Protein 7KR6 (pdb70)

B-factor: mean 27.29, std 8.52, range [0.5, 82.87]

Secondary structure (P-SEA, 3-state):
ccccccccccccccbbbbbbcccccccccbbbccccccccccccbbbbbbbbbbccccccccccccccccccccbbbbbbbbbcccccbbbbbccccccccccccccbbbcccccccccccccccccbbbbbccccccccbbbbbbbbbbccccccccbbbbbbbbbcccbbbbbcccccccccccccccccccbbbbbbbbbccccccccccccccccccccbbbbbbbcccccc/ccccccccccccccbbbbbbcccccccccbbbccccccccccccbbbbbbbbbbccccccbbbbbbccccccccbbbbbbbbbcccccbbbbbccccccccccccccbbbcccccccccccccccccbbbbbccccccccbbbbbbbbbbccccccccbbbbbbbbbcccbbbbbcccccccccccccccccccbbbbbbbbbcccccccccccccccccccbbbbbbbbcccccc

Sequence (472 aa):
ILFKDDFNFFDEKVWTKETHEPGWTNQELQAYDAAHVSVGKDGDKSVLILTAERKGNKIYSGRINSKGKKSFKYRKIEASIKLPKTNGGLWPAFWMMGDNDKQWPACGEIDIMAMGEQSGMAGDSEKQVNTAIHYGPSAAAHEQQYYYKANVANSLQDGNYHTYSLDWDENNLTISIDNVKFHTFDISSNTYFHDNFYILFNLAVGGAFTGITDINKLTGLKDGQKVNMYIDWVKILILFKDDFNFFDEKVWTKETHEPGWTNQELQAYDAAHVSVGKDGDKSVLILTAERKGNKIYSGRINSKGKKSFKYRKIEASIKLPKTNGGLWPAFWMMGDNDKQWPACGEIDIMAMGEQSGMAGDSEKQVNTAIHYGPSAAAHEQQYYYKANVANSLQDGNYHTYSLDWDENNLTISIDNVKFHTFDISSNTYFHDNFYILFNLAVGGAFTGITDINKLTGLKDGQKVNMYIDWVKIL

Foldseek 3Di:
DVDKDQLPDDDPLFKDKDFADQCPPQLFQATEDPVQWGWDDDDPFTWIKWKWAAAPSYIYTIKMKRQPRDWDAQWKKKWWKADAQQQQFKKKWKKKFANDPQDPPARKIWTLWIFQFQVCNVHPSQFKIKTKIWHARDPVGIDMDIDIDGDDDGSNPRGIKMWMWGHDLFWTWIDINNHTDDIDGCNVPVNRGHIIMIMIIITGHGVRNPGSDSVRGDPHDNGDMDIMIISMMDID/DVDKDQQPDDDPLFKDKDFADQCRDQLFQATEDPVQWGWDDDDVFTWIKWKWAAAPLYIYTIKMKRQPRDWDAQWKKKWWKADAQQEQFKKKWKKKFANDDADPPARKIWTQWIAQFQVCNVPPSQFKIKTKIWHARDPVGIDMDMDIDGDPDGSNPRGIKMWMWRHDCFWTWIDINNHTDDIDGCVPPPNRGHIIMIMIIITGHGVRNPRSDSVSRDPHDHGDMDIMIISMMDID

Radius of gyration: 23.48 Å; Cα contacts (8 Å, |Δi|>4): 1375; chains: 2; bounding box: 57×40×66 Å

Nearest PDB structures (foldseek):
  7kr6-assembly1_BBB  TM=1.004E+00  e=9.272E-50  Bacteroides ovatus
  5nbp-assembly2_B  TM=1.001E+00  e=1.791E-47  Bacteroides ovatus
  8xph-assembly2_B  TM=8.922E-01  e=1.580E-21  Stieleria magnilauensis
  2hyk-assembly1_A  TM=8.283E-01  e=2.327E-19  Nocardiopsis sp. F96
  1ups-assembly2_B  TM=6.888E-01  e=8.805E-11  Clostridium perfringens

Solvent-accessible surface area: 19647 Å² total; per-residue (Å²): 111,93,26,117,15,62,1,111,129,37,32,126,178,11,2,56,65,19,101,41,138,67,43,126,41,83,113,10,31,5,12,3,37,48,88,21,4,49,40,23,84,32,72,151,80,36,0,0,20,0,28,0,64,35,54,37,106,127,4,65,0,0,14,0,19,0,79,67,83,59,32,6,85,73,96,62,0,15,0,8,0,36,6,18,122,0,85,2,0,0,30,0,7,0,25,0,21,1,43,50,140,132,158,98,0,14,8,0,18,0,20,0,0,0,0,3,38,84,62,2,72,106,31,54,10,47,59,16,0,7,0,6,0,26,16,0,95,48,63,74,36,27,45,22,26,46,15,13,3,52,32,84,106,23,4,3,64,51,86,40,22,27,0,1,0,48,11,73,109,67,56,0,15,0,6,8,64,115,109,155,29,27,65,6,93,0,62,108,17,110,56,0,35,91,71,1,14,0,1,0,9,0,1,0,0,0,52,46,2,40,19,58,64,37,123,135,14,102,13,1,144,95,67,64,67,22,46,0,38,0,22,53,0,53,0,82,108,100,30,99,14,60,0,110,127,39,36,130,177,8,1,55,64,20,97,39,130,72,42,122,42,82,107,10,28,5,12,4,35,51,89,22,3,48,38,22,155,32,71,118,78,15,0,0,22,0,19,0,38,28,54,36,94,130,5,66,0,0,15,0,19,0,89,66,82,58,36,10,82,80,98,60,0,12,0,8,0,36,6,15,122,0,83,3,0,1,31,0,7,0,25,0,19,1,46,48,145,132,154,100,0,17,8,0,18,0,19,0,0,0,0,3,19,99,42,2,68,106,50,54,12,47,61,13,0,4,0,6,0,24,16,1,92,50,54,68,35,52,46,30,26,22,13,21,5,38,32,85,110,23,5,2,64,51,84,40,24,26,0,1,0,61,11,76,53,79,51,0,25,0,13,11,62,123,109,142,28,22,41,5,94,0,59,110,22,114,58,0,45,86,71,1,14,0,1,0,9,0,1,0,0,0,37,44,2,35,20,62,77,33,131,52,12,113,19,1,145,99,53,60,133,21,42,0,42,0,23,46,0,53,0,92

Structure (mmCIF, N/CA/C/O backbone):
data_7KR6
#
_entry.id   7KR6
#
_cell.length_a   46.447
_cell.length_b   84.576
_cell.length_c   67.105
_cell.angle_alpha   90.000
_cell.angle_beta   93.983
_cell.angle_gamma   90.000
#
_symmetry.space_group_name_H-M   'P 1 21 1'
#
loop_
_entity.id
_entity.type
_entity.pdbx_description
1 polymer 'Glycoside hydrolase family 16 protein'
2 branched beta-D-glucopyranose-(1-4)-beta-D-glucopyranose-(1-3)-2-deoxy-2-fluoro-alpha-D-glucopyranose
3 water water
#
loop_
_atom_site.group_PDB
_atom_site.id
_atom_site.type_symbol
_atom_site.label_atom_id
_atom_site.label_alt_id
_atom_site.label_comp_id
_atom_site.label_asym_id
_atom_site.label_entity_id
_atom_site.label_seq_id
_atom_site.pdbx_PDB_ins_code
_atom_site.Cartn_x
_atom_site.Cartn_y
_atom_site.Cartn_z
_atom_site.occupancy
_atom_site.B_iso_or_equiv
_atom_site.auth_seq_id
_atom_site.auth_comp_id
_atom_site.auth_asym_id
_atom_site.auth_atom_id
_atom_site.pdbx_PDB_model_num
ATOM 1 N N . ILE A 1 36 ? 28.814 -6.271 9.837 1.000 56.770 35 ILE AAA N 1
ATOM 2 C CA . ILE A 1 36 ? 27.483 -6.850 10.153 1.000 47.770 35 ILE AAA CA 1
ATOM 3 C C . ILE A 1 36 ? 26.712 -5.839 11.008 1.000 45.480 35 ILE AAA C 1
ATOM 4 O O . ILE A 1 36 ? 27.250 -5.440 12.034 1.000 49.770 35 ILE AAA O 1
ATOM 9 N N . LEU A 1 37 ? 25.501 -5.440 10.594 1.000 39.200 36 LEU AAA N 1
ATOM 10 C CA . LEU A 1 37 ? 24.516 -4.680 11.412 1.000 38.560 36 LEU AAA CA 1
ATOM 11 C C . LEU A 1 37 ? 24.036 -5.524 12.597 1.000 38.280 36 LEU AAA C 1
ATOM 12 O O . LEU A 1 37 ? 23.688 -4.977 13.666 1.000 36.790 36 LEU AAA O 1
ATOM 28 N N . PHE A 1 38 ? 23.811 -6.803 12.383 1.000 33.450 37 PHE AAA N 1
ATOM 29 C CA . PHE A 1 38 ? 23.124 -7.580 13.428 1.000 30.480 37 PHE AAA CA 1
ATOM 30 C C . PHE A 1 38 ? 23.389 -9.050 13.189 1.000 32.610 37 PHE AAA C 1
ATOM 31 O O . PHE A 1 38 ? 23.451 -9.453 12.023 1.000 30.660 37 PHE AAA O 1
ATOM 48 N N . LYS A 1 39 ? 23.653 -9.788 14.265 1.000 29.770 38 LYS AAA N 1
ATOM 49 C CA . LYS A 1 39 ? 23.784 -11.259 14.179 1.000 28.850 38 LYS AAA CA 1
ATOM 50 C C . LYS A 1 39 ? 23.190 -11.840 15.433 1.000 30.130 38 LYS AAA C 1
ATOM 51 O O . LYS A 1 39 ? 23.394 -11.261 16.518 1.000 30.170 38 LYS AAA O 1
ATOM 70 N N . ASP A 1 40 ? 22.425 -12.909 15.279 1.000 23.810 39 ASP AAA N 1
ATOM 71 C CA . ASP A 1 40 ? 22.010 -13.785 16.387 1.000 23.920 39 ASP AAA CA 1
ATOM 72 C C . ASP A 1 40 ? 22.563 -15.168 16.083 1.000 24.360 39 ASP AAA C 1
ATOM 73 O O . ASP A 1 40 ? 22.127 -15.785 15.139 1.000 23.970 39 ASP AAA O 1
ATOM 82 N N . ASP A 1 41 ? 23.503 -15.621 16.898 1.000 23.280 40 ASP AAA N 1
ATOM 83 C CA . ASP A 1 41 ? 24.101 -16.980 16.800 1.000 24.310 40 ASP AAA CA 1
ATOM 84 C C . ASP A 1 41 ? 23.239 -17.979 17.575 1.000 22.630 40 ASP AAA C 1
ATOM 85 O O . ASP A 1 41 ? 23.605 -19.138 17.582 1.000 21.620 40 ASP AAA O 1
ATOM 94 N N . PHE A 1 42 ? 22.187 -17.556 18.278 1.000 20.940 41 PHE AAA N 1
ATOM 95 C CA . PHE A 1 42 ? 21.279 -18.430 19.041 1.000 22.720 41 PHE AAA CA 1
ATOM 96 C C . PHE A 1 42 ? 22.054 -19.255 20.076 1.000 27.400 41 PHE AAA C 1
ATOM 97 O O . PHE A 1 42 ? 21.782 -20.433 20.232 1.000 23.380 41 PHE AAA O 1
ATOM 114 N N . ASN A 1 43 ? 22.929 -18.603 20.849 1.000 24.710 42 ASN AAA N 1
ATOM 115 C CA . ASN A 1 43 ? 23.516 -19.251 22.045 1.000 26.080 42 ASN AAA CA 1
ATOM 116 C C . ASN A 1 43 ? 22.490 -19.234 23.172 1.000 26.160 42 ASN AAA C 1
ATOM 117 O O . ASN A 1 43 ? 22.651 -19.971 24.151 1.000 27.090 42 ASN AAA O 1
ATOM 128 N N . PHE A 1 44 ? 21.485 -18.369 23.064 1.000 24.020 43 PHE AAA N 1
ATOM 129 C CA . PHE A 1 44 ? 20.345 -18.259 23.987 1.000 24.390 43 PHE AAA CA 1
ATOM 130 C C . PHE A 1 44 ? 19.209 -17.574 23.237 1.000 23.810 43 PHE AAA C 1
ATOM 131 O O . PHE A 1 44 ? 19.444 -17.026 22.147 1.000 26.560 43 PHE AAA O 1
ATOM 148 N N 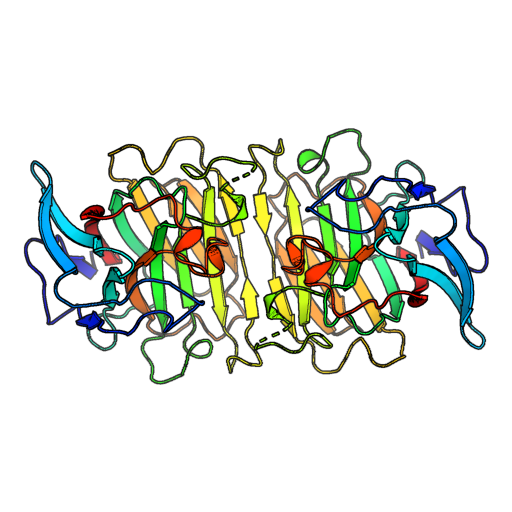. PHE A 1 45 ? 18.026 -17.667 23.814 1.000 25.600 44 PHE AAA N 1
ATOM 149 C CA . PHE A 1 45 ? 16.797 -17.021 23.299 1.000 25.810 44 PHE AAA CA 1
ATOM 150 C C . PHE A 1 45 ? 16.767 -15.603 23.861 1.000 27.200 44 PHE AAA C 1
ATOM 151 O O . PHE A 1 45 ? 16.468 -15.390 25.063 1.000 26.210 44 PHE AAA O 1
ATOM 168 N N . ASP A 1 46 ? 17.018 -14.639 22.990 1.000 24.080 45 ASP AAA N 1
ATOM 169 C CA . ASP A 1 46 ? 17.139 -13.206 23.365 1.000 24.850 45 ASP AAA CA 1
ATOM 170 C C . ASP A 1 46 ? 15.790 -12.509 23.238 1.000 26.990 45 ASP AAA C 1
ATOM 171 O O . ASP A 1 46 ? 15.402 -12.126 22.097 1.000 26.450 45 ASP AAA O 1
ATOM 180 N N . GLU A 1 47 ? 15.090 -12.340 24.356 1.000 25.000 46 GLU AAA N 1
ATOM 181 C CA . GLU A 1 47 ? 13.770 -11.689 24.449 1.000 28.000 46 GLU AAA CA 1
ATOM 182 C C . GLU A 1 47 ? 13.862 -10.201 24.092 1.000 24.690 46 GLU AAA C 1
ATOM 183 O O . GLU A 1 47 ? 12.813 -9.645 23.851 1.000 27.140 46 GLU AAA O 1
ATOM 195 N N . LYS A 1 48 ? 15.043 -9.610 23.949 1.000 26.750 47 LYS AAA N 1
ATOM 196 C CA . LYS A 1 48 ? 15.165 -8.200 23.484 1.000 29.200 47 LYS AAA CA 1
ATOM 197 C C . LYS A 1 48 ? 15.088 -8.152 21.954 1.000 28.720 47 LYS AAA C 1
ATOM 198 O O . LYS A 1 48 ? 14.971 -7.079 21.401 1.000 28.170 47 LYS AAA O 1
ATOM 217 N N . VAL A 1 49 ? 15.093 -9.310 21.307 1.000 28.960 48 VAL AAA N 1
ATOM 218 C CA . VAL A 1 49 ? 15.051 -9.410 19.826 1.000 24.800 48 VAL AAA CA 1
ATOM 219 C C . VAL A 1 49 ? 13.816 -10.178 19.366 1.000 23.880 48 VAL AAA C 1
ATOM 220 O O . VAL A 1 49 ? 13.260 -9.778 18.340 1.000 22.600 48 VAL AAA O 1
ATOM 233 N N . TRP A 1 50 ? 13.461 -11.267 20.052 1.000 23.230 49 TRP AAA N 1
ATOM 234 C CA . TRP A 1 50 ? 12.414 -12.210 19.564 1.000 22.530 49 TRP AAA CA 1
ATOM 235 C C . TRP A 1 50 ? 11.242 -12.289 20.531 1.000 26.040 49 TRP AAA C 1
ATOM 236 O O . TRP A 1 50 ? 11.453 -12.120 21.759 1.000 26.640 49 TRP AAA O 1
ATOM 257 N N . THR A 1 51 ? 10.063 -12.619 20.010 1.000 22.420 50 THR AAA N 1
ATOM 258 C CA . THR A 1 51 ? 8.851 -12.962 20.742 1.000 24.000 50 THR AAA CA 1
ATOM 259 C C . THR A 1 51 ? 8.373 -14.319 20.231 1.000 25.720 50 THR AAA C 1
ATOM 260 O O . THR A 1 51 ? 8.200 -14.445 19.007 1.000 24.870 50 THR AAA O 1
ATOM 271 N N . LYS A 1 52 ? 8.158 -15.260 21.135 1.000 23.650 51 LYS AAA N 1
ATOM 272 C CA . LYS A 1 52 ? 7.419 -16.509 20.850 1.000 22.410 51 LYS AAA CA 1
ATOM 273 C C . LYS A 1 52 ? 5.931 -16.225 20.717 1.000 26.260 51 LYS AAA C 1
ATOM 274 O O . LYS A 1 52 ? 5.365 -15.490 21.520 1.000 27.510 51 LYS AAA O 1
ATOM 293 N N . GLU A 1 53 ? 5.292 -16.818 19.704 1.000 23.220 52 GLU AAA N 1
ATOM 294 C CA . GLU A 1 53 ? 3.868 -16.597 19.418 1.000 23.050 52 GLU AAA CA 1
ATOM 295 C C . GLU A 1 53 ? 3.062 -17.737 20.005 1.000 23.820 52 GLU AAA C 1
ATOM 296 O O . GLU A 1 53 ? 3.559 -18.907 20.045 1.000 25.510 52 GLU AAA O 1
ATOM 308 N N . THR A 1 54 ? 1.844 -17.387 20.406 1.000 23.480 53 THR AAA N 1
ATOM 309 C CA . THR A 1 54 ? 0.815 -18.303 20.953 1.000 25.490 53 THR AAA CA 1
ATOM 310 C C . THR A 1 54 ? -0.475 -18.121 20.177 1.000 27.600 53 THR AAA C 1
ATOM 311 O O . THR A 1 54 ? -1.027 -17.005 20.171 1.000 25.400 53 THR AAA O 1
ATOM 322 N N . HIS A 1 55 ? -0.934 -19.159 19.491 1.000 24.680 54 HIS AAA N 1
ATOM 323 C CA . HIS A 1 55 ? -2.172 -19.069 18.698 1.000 24.260 54 HIS AAA CA 1
ATOM 324 C C . HIS A 1 55 ? -2.851 -20.438 18.686 1.000 23.600 54 HIS AAA C 1
ATOM 325 O O . HIS A 1 55 ? -2.137 -21.455 18.743 1.000 25.490 54 HIS AAA O 1
ATOM 340 N N . GLU A 1 56 ? -4.162 -20.418 18.568 1.000 25.480 55 GLU AAA N 1
ATOM 341 C CA . GLU A 1 56 ? -5.021 -21.618 18.490 1.000 26.880 55 GLU AAA CA 1
ATOM 342 C C . GLU A 1 56 ? -4.833 -22.235 17.104 1.000 26.340 55 GLU AAA C 1
ATOM 343 O O . GLU A 1 56 ? -4.425 -21.558 16.151 1.000 26.530 55 GLU AAA O 1
ATOM 355 N N . PRO A 1 57 ? -5.174 -23.525 16.924 1.000 26.040 56 PRO AAA N 1
ATOM 356 C CA . PRO A 1 57 ? -5.196 -24.125 15.588 1.000 26.640 56 PRO AAA CA 1
ATOM 357 C C . PRO A 1 57 ? -6.121 -23.357 14.632 1.000 28.190 56 PRO AAA C 1
ATOM 358 O O . PRO A 1 57 ? -7.147 -22.819 15.041 1.000 25.580 56 PRO AAA O 1
ATOM 369 N N . GLY A 1 58 ? -5.731 -23.249 13.357 1.000 28.530 57 GLY AAA N 1
ATOM 370 C CA . GLY A 1 58 ? -6.575 -22.609 12.333 1.000 24.890 57 GLY AAA CA 1
ATOM 371 C C . GLY A 1 58 ? -6.539 -21.091 12.360 1.000 22.850 57 GLY AAA C 1
ATOM 372 O O . GLY A 1 58 ? -7.331 -20.504 11.647 1.000 25.020 57 GLY AAA O 1
ATOM 376 N N . TRP A 1 59 ? -5.653 -20.486 13.158 1.000 24.460 58 TRP AAA N 1
ATOM 377 C CA . TRP A 1 59 ? -5.554 -19.004 13.245 1.000 23.840 58 TRP AAA CA 1
ATOM 378 C C . TRP A 1 59 ? -5.308 -18.411 11.848 1.000 24.610 58 TRP AAA C 1
ATOM 379 O O . TRP A 1 59 ? -6.060 -17.523 11.432 1.000 26.040 58 TRP AAA O 1
ATOM 400 N N . THR A 1 60 ? -4.358 -18.945 11.095 1.000 24.110 59 THR AAA N 1
ATOM 401 C CA . THR A 1 60 ? -4.138 -18.527 9.675 1.000 22.010 59 THR AAA CA 1
ATOM 402 C C . THR A 1 60 ? -4.115 -19.708 8.723 1.000 22.530 59 THR AAA C 1
ATOM 403 O O . THR A 1 60 ? -3.680 -20.810 9.154 1.000 21.120 59 THR AAA O 1
ATOM 414 N N . ASN A 1 61 ? -4.510 -19.457 7.472 1.000 21.980 60 ASN AAA N 1
ATOM 415 C CA . ASN A 1 61 ? -4.262 -20.344 6.306 1.000 21.240 60 ASN AAA CA 1
ATOM 416 C C . ASN A 1 61 ? -4.846 -21.740 6.518 1.000 22.010 60 ASN AAA C 1
ATOM 417 O O . ASN A 1 61 ? -4.339 -22.674 5.895 1.000 20.970 60 ASN AAA O 1
ATOM 428 N N . GLN A 1 62 ? -5.842 -21.913 7.383 1.000 21.770 61 GLN AAA N 1
ATOM 429 C CA . GLN A 1 62 ? -6.388 -23.275 7.701 1.000 20.820 61 GLN AAA CA 1
ATOM 430 C C . GLN A 1 62 ? -5.296 -24.226 8.235 1.000 21.420 61 GLN AAA C 1
ATOM 431 O O . GLN A 1 62 ? -5.446 -25.477 8.161 1.000 21.720 61 GLN AAA O 1
ATOM 445 N N . GLU A 1 63 ? -4.285 -23.693 8.884 1.000 19.960 62 GLU AAA N 1
ATOM 446 C CA . GLU A 1 63 ? -3.187 -24.508 9.486 1.000 20.820 62 GLU AAA CA 1
ATOM 447 C C . GLU A 1 63 ? -3.730 -25.366 10.642 1.000 22.430 62 GLU AAA C 1
ATOM 448 O O . GLU A 1 63 ? -4.715 -24.954 11.323 1.000 22.070 62 GLU AAA O 1
ATOM 460 N N . LEU A 1 64 ? -3.132 -26.531 10.847 1.000 22.740 63 LEU AAA N 1
ATOM 461 C CA . LEU A 1 64 ? -3.573 -27.503 11.873 1.000 21.470 63 LEU AAA CA 1
ATOM 462 C C . LEU A 1 64 ? -2.909 -27.231 13.223 1.000 23.180 63 LEU AAA C 1
ATOM 463 O O . LEU A 1 64 ? -3.497 -27.655 14.222 1.000 25.210 63 LEU AAA O 1
ATOM 479 N N . GLN A 1 65 ? -1.691 -26.688 13.281 1.000 22.200 64 GLN AAA N 1
ATOM 480 C CA . GLN A 1 65 ? -0.947 -26.589 14.560 1.000 20.760 64 GLN AAA CA 1
ATOM 481 C C . GLN A 1 65 ? -1.492 -25.436 15.393 1.000 21.880 64 GLN AAA C 1
ATOM 482 O O . GLN A 1 65 ? -1.884 -24.395 14.841 1.000 22.560 64 GLN AAA O 1
ATOM 496 N N . ALA A 1 66 ? -1.423 -25.622 16.704 1.000 22.330 65 ALA AAA N 1
ATOM 497 C CA . ALA A 1 66 ? -1.387 -24.500 17.660 1.000 24.060 65 ALA AAA CA 1
ATOM 498 C C . ALA A 1 66 ? 0.067 -24.065 17.780 1.000 23.090 65 ALA AAA C 1
ATOM 499 O O . ALA A 1 66 ? 0.974 -24.900 17.809 1.000 25.520 65 ALA AAA O 1
ATOM 506 N N . TYR A 1 67 ? 0.309 -22.775 17.900 1.000 21.180 66 TYR AAA N 1
ATOM 507 C CA . TYR A 1 67 ? 1.658 -22.310 18.260 1.000 22.210 66 TYR AAA CA 1
ATOM 508 C C . TYR A 1 67 ? 1.720 -22.094 19.778 1.000 22.050 66 TYR AAA C 1
ATOM 509 O O . TYR A 1 67 ? 0.730 -21.513 20.332 1.000 23.790 66 TYR AAA O 1
ATOM 527 N N . ASP A 1 68 ? 2.815 -22.455 20.388 1.000 22.020 67 ASP AAA N 1
ATOM 528 C CA . ASP A 1 68 ? 3.011 -22.144 21.829 1.000 24.500 67 ASP AAA CA 1
ATOM 529 C C . ASP A 1 68 ? 4.475 -22.002 22.170 1.000 26.160 67 ASP AAA C 1
ATOM 530 O O . ASP A 1 68 ? 5.370 -22.343 21.375 1.000 24.450 67 ASP AAA O 1
ATOM 539 N N . ALA A 1 69 ? 4.710 -21.418 23.340 1.000 24.810 68 ALA AAA N 1
ATOM 540 C CA . ALA A 1 69 ? 6.083 -21.056 23.714 1.000 24.840 68 ALA AAA CA 1
ATOM 541 C C . ALA A 1 69 ? 6.900 -22.326 23.963 1.000 22.350 68 ALA AAA C 1
ATOM 542 O O . ALA A 1 69 ? 8.119 -22.286 23.787 1.000 25.050 68 ALA AAA O 1
ATOM 549 N N . ALA A 1 70 ? 6.272 -23.409 24.422 1.000 24.120 69 ALA AAA N 1
ATOM 550 C CA . ALA A 1 70 ? 7.012 -24.643 24.761 1.000 27.040 69 ALA AAA CA 1
ATOM 551 C C . ALA A 1 70 ? 7.650 -25.258 23.511 1.000 29.630 69 ALA AAA C 1
ATOM 552 O O . ALA A 1 70 ? 8.558 -26.102 23.666 1.000 29.890 69 ALA AAA O 1
ATOM 559 N N . HIS A 1 71 ? 7.161 -24.917 22.312 1.000 25.480 70 HIS AAA N 1
ATOM 560 C CA . HIS A 1 71 ? 7.674 -25.547 21.078 1.000 24.170 70 HIS AAA CA 1
ATOM 561 C C . HIS A 1 71 ? 8.711 -24.656 20.408 1.000 21.420 70 HIS AAA C 1
ATOM 562 O O . HIS A 1 71 ? 9.023 -24.881 19.210 1.000 21.520 70 HIS AAA O 1
ATOM 577 N N . VAL A 1 72 ? 9.188 -23.639 21.114 1.000 23.480 71 VAL AAA N 1
ATOM 578 C CA . VAL A 1 72 ? 10.362 -22.834 20.711 1.000 22.740 71 VAL AAA CA 1
ATOM 579 C C . VAL A 1 72 ? 11.419 -23.056 21.790 1.000 24.460 71 VAL AAA C 1
ATOM 580 O O . VAL A 1 72 ? 11.106 -22.838 22.996 1.000 26.250 71 VAL AAA O 1
ATOM 593 N N . SER A 1 73 ? 12.633 -23.404 21.369 1.000 23.580 72 SER AAA N 1
ATOM 594 C CA . SER A 1 73 ? 13.754 -23.559 22.317 1.000 25.520 72 SER AAA CA 1
ATOM 595 C C . SER A 1 73 ? 15.075 -23.204 21.653 1.000 25.310 72 SER AAA C 1
ATOM 596 O O . SER A 1 73 ? 15.162 -23.123 20.393 1.000 25.650 72 SER AAA O 1
ATOM 604 N N . VAL A 1 74 ? 16.101 -22.964 22.472 1.000 24.670 73 VAL AAA N 1
ATOM 605 C CA . VAL A 1 74 ? 17.497 -22.850 22.002 1.000 25.230 73 VAL AAA CA 1
ATOM 606 C C . VAL A 1 74 ? 18.285 -24.021 22.595 1.000 29.360 73 VAL AAA C 1
ATOM 607 O O . VAL A 1 74 ? 18.160 -24.257 23.828 1.000 32.540 73 VAL AAA O 1
ATOM 620 N N . GLY A 1 75 ? 19.008 -24.768 21.770 1.000 26.770 74 GLY AAA N 1
ATOM 621 C CA . GLY A 1 75 ? 19.637 -26.019 22.232 1.000 26.760 74 GLY AAA CA 1
ATOM 622 C C . GLY A 1 75 ? 20.781 -26.435 21.363 1.000 31.210 74 GLY AAA C 1
ATOM 623 O O . GLY A 1 75 ? 21.179 -25.694 20.469 1.000 30.370 74 GLY AAA O 1
ATOM 627 N N . LYS A 1 76 ? 21.313 -27.621 21.623 1.000 30.520 75 LYS AAA N 1
ATOM 628 C CA . LYS A 1 76 ? 22.497 -28.106 20.902 1.000 30.620 75 LYS AAA CA 1
ATOM 629 C C . LYS A 1 76 ? 22.005 -28.902 19.696 1.000 29.440 75 LYS AAA C 1
ATOM 630 O O . LYS A 1 76 ? 20.977 -29.602 19.824 1.000 34.910 75 LYS AAA O 1
ATOM 636 N N . ASP A 1 77 ? 22.719 -28.784 18.584 1.000 28.390 76 ASP AAA N 1
ATOM 637 C CA . ASP A 1 77 ? 22.646 -29.720 17.451 1.000 30.130 76 ASP AAA CA 1
ATOM 638 C C . ASP A 1 77 ? 24.086 -30.075 17.083 1.000 29.530 76 ASP AAA C 1
ATOM 639 O O . ASP A 1 77 ? 24.744 -29.277 16.382 1.000 29.650 76 ASP AAA O 1
ATOM 648 N N . GLY A 1 78 ? 24.587 -31.189 17.631 1.000 33.500 77 GLY AAA N 1
ATOM 649 C CA . GLY A 1 78 ? 26.028 -31.487 17.609 1.000 32.630 77 GLY AAA CA 1
ATOM 650 C C . GLY A 1 78 ? 26.770 -30.433 18.396 1.000 29.330 77 GLY AAA C 1
ATOM 651 O O . GLY A 1 78 ? 26.334 -30.142 19.510 1.000 37.070 77 GLY AAA O 1
ATOM 655 N N . ASP A 1 79 ? 27.803 -29.833 17.823 1.000 32.860 78 ASP AAA N 1
ATOM 656 C CA . ASP A 1 79 ? 28.560 -28.746 18.491 1.000 39.540 78 ASP AAA CA 1
ATOM 657 C C . ASP A 1 79 ? 27.976 -27.378 18.110 1.000 36.330 78 ASP AAA C 1
ATOM 658 O O . ASP A 1 79 ? 28.615 -26.377 18.420 1.000 38.370 78 ASP AAA O 1
ATOM 667 N N . LYS A 1 80 ? 26.802 -27.316 17.479 1.000 34.250 79 LYS AAA N 1
ATOM 668 C CA . LYS A 1 80 ? 26.157 -26.018 17.181 1.000 30.670 79 LYS AAA CA 1
ATOM 669 C C . LYS A 1 80 ? 25.167 -25.666 18.290 1.000 29.010 79 LYS AAA C 1
ATOM 670 O O . LYS A 1 80 ? 24.569 -26.582 18.866 1.000 33.370 79 LYS AAA O 1
ATOM 689 N N . SER A 1 81 ? 24.975 -24.369 18.537 1.000 25.700 80 SER AAA N 1
ATOM 690 C CA . SER A 1 81 ? 23.869 -23.830 19.347 1.000 26.480 80 SER AAA CA 1
ATOM 691 C C . SER A 1 81 ? 22.874 -23.220 18.372 1.000 24.450 80 SER AAA C 1
ATOM 692 O O . SER A 1 81 ? 23.286 -22.406 17.563 1.000 25.170 80 SER AAA O 1
ATOM 700 N N . VAL A 1 82 ? 21.640 -23.660 18.447 1.000 23.240 81 VAL AAA N 1
ATOM 701 C CA . VAL A 1 82 ? 20.632 -23.338 17.381 1.000 23.710 81 VAL AAA CA 1
ATOM 702 C C . VAL A 1 82 ? 19.287 -22.996 18.010 1.000 21.880 81 VAL AAA C 1
ATOM 703 O O . VAL A 1 82 ? 18.901 -23.492 19.091 1.000 24.740 81 VAL AAA O 1
ATOM 716 N N . LEU A 1 83 ? 18.509 -22.213 17.296 1.000 21.060 82 LEU AAA N 1
ATOM 717 C CA . LEU A 1 83 ? 17.073 -22.068 17.576 1.000 20.880 82 LEU AAA CA 1
ATOM 718 C C . LEU A 1 83 ? 16.361 -23.346 17.088 1.000 22.350 82 LEU AAA C 1
ATOM 719 O O . LEU A 1 83 ? 16.578 -23.755 15.950 1.000 22.150 82 LEU AAA O 1
ATOM 735 N N . ILE A 1 84 ? 15.453 -23.880 17.900 1.000 22.010 83 ILE AAA N 1
ATOM 736 C CA . ILE A 1 84 ? 14.711 -25.130 17.569 1.000 22.670 83 ILE AAA CA 1
ATOM 737 C C . ILE A 1 84 ? 13.227 -24.829 17.587 1.000 20.700 83 ILE AAA C 1
ATOM 738 O O . ILE A 1 84 ? 12.647 -24.469 18.629 1.000 22.620 83 ILE AAA O 1
ATOM 754 N N . LEU A 1 85 ? 12.584 -24.958 16.426 1.000 20.080 84 LEU AAA N 1
ATOM 755 C CA . LEU A 1 85 ? 11.119 -25.006 16.361 1.000 19.980 84 LEU AAA CA 1
ATOM 756 C C . LEU A 1 85 ? 10.692 -26.474 16.239 1.000 22.680 84 LEU AAA C 1
ATOM 757 O O . LEU A 1 85 ? 11.086 -27.144 15.240 1.000 22.140 84 LEU AAA O 1
ATOM 773 N N . THR A 1 86 ? 9.880 -26.914 17.184 1.000 22.100 85 THR AAA N 1
ATOM 774 C CA . THR A 1 86 ? 9.471 -28.340 17.278 1.000 22.800 85 THR AAA CA 1
ATOM 775 C C . THR A 1 86 ? 7.995 -28.495 16.993 1.000 22.120 85 THR AAA C 1
ATOM 776 O O . THR A 1 86 ? 7.158 -27.936 17.688 1.000 24.070 85 THR AAA O 1
ATOM 787 N N . ALA A 1 87 ? 7.673 -29.289 15.972 1.000 21.790 86 ALA AAA N 1
ATOM 788 C CA . ALA A 1 87 ? 6.292 -29.691 15.671 1.000 20.330 86 ALA AAA CA 1
ATOM 789 C C . ALA A 1 87 ? 6.049 -31.064 16.314 1.000 22.700 86 ALA AAA C 1
ATOM 790 O O . ALA A 1 87 ? 6.928 -31.918 16.231 1.000 24.390 86 ALA AAA O 1
ATOM 797 N N . GLU A 1 88 ? 4.942 -31.187 17.003 1.000 23.840 87 GLU AAA N 1
ATOM 798 C CA . GLU A 1 88 ? 4.619 -32.376 17.826 1.000 24.320 87 GLU AAA CA 1
ATOM 799 C C . GLU A 1 88 ? 3.151 -32.721 17.663 1.000 25.580 87 GLU AAA C 1
ATOM 800 O O . GLU A 1 88 ? 2.304 -31.821 17.679 1.000 23.620 87 GLU AAA O 1
ATOM 812 N N . ARG A 1 89 ? 2.839 -34.021 17.574 1.000 23.760 88 ARG AAA N 1
ATOM 813 C CA . ARG A 1 89 ? 1.448 -34.476 17.570 1.000 24.710 88 ARG AAA CA 1
ATOM 814 C C . ARG A 1 89 ? 1.171 -35.312 18.827 1.000 23.430 88 ARG AAA C 1
ATOM 815 O O . ARG A 1 89 ? 1.966 -36.201 19.146 1.000 25.750 88 ARG AAA O 1
ATOM 836 N N . LYS A 1 90 ? 0.050 -35.033 19.469 1.000 27.140 89 LYS AAA N 1
ATOM 837 C CA . LYS A 1 90 ? -0.403 -35.723 20.707 1.000 29.840 89 LYS AAA CA 1
ATOM 838 C C . LYS A 1 90 ? -1.876 -36.036 20.466 1.000 30.450 89 LYS AAA C 1
ATOM 839 O O . LYS A 1 90 ? -2.697 -35.119 20.494 1.000 29.060 89 LYS AAA O 1
ATOM 845 N N . GLY A 1 91 ? -2.199 -37.285 20.115 1.000 30.320 90 GLY AAA N 1
ATOM 846 C CA . GLY A 1 91 ? -3.547 -37.628 19.638 1.000 31.810 90 GLY AAA CA 1
ATOM 847 C C . GLY A 1 91 ? -3.841 -36.922 18.318 1.000 34.320 90 GLY AAA C 1
ATOM 848 O O . GLY A 1 91 ? -3.056 -37.082 17.355 1.000 31.300 90 GLY AAA O 1
ATOM 852 N N . ASN A 1 92 ? -4.879 -36.095 18.283 1.000 31.470 91 ASN AAA N 1
ATOM 853 C CA . ASN A 1 92 ? -5.223 -35.306 17.077 1.000 35.970 91 ASN AAA CA 1
ATOM 854 C C . ASN A 1 92 ? -4.896 -33.836 17.347 1.000 30.830 91 ASN AAA C 1
ATOM 855 O O . ASN A 1 92 ? -5.320 -33.018 16.519 1.000 36.470 91 ASN AAA O 1
ATOM 866 N N . LYS A 1 93 ? -4.153 -33.546 18.411 1.000 29.910 92 LYS AAA N 1
ATOM 867 C CA . LYS A 1 93 ? -3.683 -32.157 18.697 1.000 29.730 92 LYS AAA CA 1
ATOM 868 C C . LYS A 1 93 ? -2.271 -32.012 18.120 1.000 27.660 92 LYS AAA C 1
ATOM 869 O O . LYS A 1 93 ? -1.407 -32.891 18.343 1.000 26.360 92 LYS AAA O 1
ATOM 888 N N . ILE A 1 94 ? -2.037 -30.878 17.452 1.000 28.520 93 ILE AAA N 1
ATOM 889 C CA . ILE A 1 94 ? -0.716 -30.544 16.882 1.000 25.400 93 ILE AAA CA 1
ATOM 890 C C . ILE A 1 94 ? -0.229 -29.191 17.431 1.000 21.170 93 ILE AAA C 1
ATOM 891 O O . ILE A 1 94 ? -1.025 -28.275 17.532 1.000 23.440 93 ILE AAA O 1
ATOM 907 N N . TYR A 1 95 ? 1.035 -29.156 17.805 1.000 22.860 94 TYR AAA N 1
ATOM 908 C CA . TYR A 1 95 ? 1.709 -27.975 18.405 1.000 22.120 94 TYR AAA CA 1
ATOM 909 C C . TYR A 1 95 ? 2.982 -27.686 17.642 1.000 25.430 94 TYR AAA C 1
ATOM 910 O O . TYR A 1 95 ? 3.685 -28.610 17.263 1.000 23.980 94 TYR AAA O 1
ATOM 928 N N . SER A 1 96 ? 3.341 -26.416 17.498 1.000 21.460 95 SER AAA N 1
ATOM 929 C CA . SER A 1 96 ? 4.630 -26.071 16.883 1.000 19.430 95 SER AAA CA 1
ATOM 930 C C . SER A 1 96 ? 5.019 -24.674 17.344 1.000 20.460 95 SER AAA C 1
ATOM 931 O O . SER A 1 96 ? 4.377 -24.167 18.267 1.000 20.570 95 SER AAA O 1
ATOM 939 N N . GLY A 1 97 ? 6.099 -24.157 16.771 1.000 20.640 96 GLY AAA N 1
ATOM 940 C CA . GLY A 1 97 ? 6.677 -22.874 17.189 1.000 20.250 96 GLY AAA CA 1
ATOM 941 C C . GLY A 1 97 ? 6.838 -21.860 16.096 1.000 22.150 96 GLY AAA C 1
ATOM 942 O O . GLY A 1 97 ? 7.037 -22.209 14.891 1.000 21.030 96 GLY AAA O 1
ATOM 946 N N . ARG A 1 98 ? 6.746 -20.600 16.520 1.000 19.800 97 ARG AAA N 1
ATOM 947 C CA . ARG A 1 98 ? 6.807 -19.439 15.610 1.000 19.960 97 ARG AAA CA 1
ATOM 948 C C . ARG A 1 98 ? 7.360 -18.273 16.423 1.000 20.470 97 ARG AAA C 1
ATOM 949 O O . ARG A 1 98 ? 6.847 -18.052 17.550 1.000 21.250 97 ARG AAA O 1
ATOM 970 N N . ILE A 1 99 ? 8.316 -17.550 15.870 1.000 18.820 98 ILE AAA N 1
ATOM 971 C CA . ILE A 1 99 ? 8.839 -16.315 16.515 1.000 19.130 98 ILE AAA CA 1
ATOM 972 C C . ILE A 1 99 ? 8.829 -15.166 15.523 1.000 20.580 98 ILE AAA C 1
ATOM 973 O O . ILE A 1 99 ? 8.953 -15.360 14.292 1.000 19.270 98 ILE AAA O 1
ATOM 989 N N . ASN A 1 100 ? 8.882 -13.956 16.078 1.000 19.310 99 ASN AAA N 1
ATOM 990 C CA . ASN A 1 100 ? 9.073 -12.760 15.261 1.000 18.350 99 ASN AAA CA 1
ATOM 991 C C . ASN A 1 100 ? 9.909 -11.741 16.029 1.000 18.470 99 ASN AAA C 1
ATOM 992 O O . ASN A 1 100 ? 9.931 -11.813 17.259 1.000 20.860 99 ASN AAA O 1
ATOM 1003 N N . SER A 1 101 ? 10.386 -10.731 15.327 1.000 18.390 100 SER AAA N 1
ATOM 1004 C CA . SER A 1 101 ? 11.158 -9.610 15.900 1.000 18.620 100 SER AAA CA 1
ATOM 1005 C C . SER A 1 101 ? 10.388 -8.287 15.792 1.000 21.110 100 SER AAA C 1
ATOM 1006 O O . SER A 1 101 ? 11.069 -7.224 15.889 1.000 20.670 100 SER AAA O 1
ATOM 1014 N N . LYS A 1 102 ? 9.070 -8.316 15.687 1.000 23.140 101 LYS AAA N 1
ATOM 1015 C CA . LYS A 1 102 ? 8.251 -7.074 15.548 1.000 21.540 101 LYS AAA CA 1
ATOM 1016 C C . LYS A 1 102 ? 8.490 -6.172 16.756 1.000 20.870 101 LYS AAA C 1
ATOM 1017 O O . LYS A 1 102 ? 8.441 -6.670 17.930 1.000 23.390 101 LYS AAA O 1
ATOM 1036 N N . GLY A 1 103 ? 8.738 -4.899 16.466 1.000 22.720 102 GLY AAA N 1
ATOM 1037 C CA . GLY A 1 103 ? 8.933 -3.909 17.549 1.000 25.010 102 GLY AAA CA 1
ATOM 1038 C C . GLY A 1 103 ? 10.291 -4.051 18.227 1.000 25.820 102 GLY AAA C 1
ATOM 1039 O O . GLY A 1 103 ? 10.525 -3.307 19.229 1.000 26.570 102 GLY AAA O 1
ATOM 1043 N N . LYS A 1 104 ? 11.159 -4.971 17.804 1.000 22.980 103 LYS AAA N 1
ATOM 1044 C CA . LYS A 1 104 ? 12.456 -5.281 18.463 1.000 22.660 103 LYS AAA CA 1
ATOM 1045 C C . LYS A 1 104 ? 13.622 -5.203 17.476 1.000 23.140 103 LYS AAA C 1
ATOM 1046 O O . LYS A 1 104 ? 14.711 -4.688 17.824 1.000 25.120 103 LYS AAA O 1
ATOM 1065 N N . LYS A 1 105 ? 13.500 -5.775 16.272 1.000 22.570 104 LYS AAA N 1
ATOM 1066 C CA . LYS A 1 105 ? 14.603 -5.730 15.302 1.000 23.060 104 LYS AAA CA 1
ATOM 1067 C C . LYS A 1 105 ? 13.961 -5.620 13.926 1.000 21.260 104 LYS AAA C 1
ATOM 1068 O O . LYS A 1 105 ? 13.281 -6.582 13.473 1.000 23.070 104 LYS AAA O 1
ATOM 1087 N N . SER A 1 106 ? 14.220 -4.528 13.252 1.000 20.530 105 SER AAA N 1
ATOM 1088 C CA . SER A 1 106 ? 13.689 -4.301 11.890 1.000 21.230 105 SER AAA CA 1
ATOM 1089 C C . SER A 1 106 ? 14.719 -3.524 11.078 1.000 22.990 105 SER AAA C 1
ATOM 1090 O O . SER A 1 106 ? 15.653 -2.961 11.661 1.000 23.700 105 SER AAA O 1
ATOM 1098 N N . PHE A 1 107 ? 14.624 -3.611 9.768 1.000 22.900 106 PHE AAA N 1
ATOM 1099 C CA . PHE A 1 107 ? 15.661 -3.055 8.880 1.000 22.550 106 PHE AAA CA 1
ATOM 1100 C C . PHE A 1 107 ? 15.070 -2.811 7.492 1.000 21.440 106 PHE AAA C 1
ATOM 1101 O O . PHE A 1 107 ? 13.990 -3.289 7.207 1.000 21.170 106 PHE AAA O 1
ATOM 1118 N N . LYS A 1 108 ? 15.818 -2.086 6.673 1.000 22.410 107 LYS AAA N 1
ATOM 1119 C CA . LYS A 1 108 ? 15.398 -1.679 5.316 1.000 24.340 107 LYS AAA CA 1
ATOM 1120 C C . LYS A 1 108 ? 16.639 -1.724 4.445 1.000 22.710 107 LYS AAA C 1
ATOM 1121 O O . LYS A 1 108 ? 17.713 -1.198 4.869 1.000 23.320 107 LYS AAA O 1
ATOM 1140 N N . TYR A 1 109 ? 16.519 -2.276 3.242 1.000 20.750 108 TYR AAA N 1
ATOM 1141 C CA . TYR A 1 109 ? 17.565 -2.238 2.204 1.000 20.810 108 TYR AAA CA 1
ATOM 1142 C C . TYR A 1 109 ? 18.897 -2.789 2.730 1.000 23.930 108 TYR AAA C 1
ATOM 1143 O O . TYR A 1 109 ? 19.957 -2.131 2.537 1.000 26.840 108 TYR AAA O 1
ATOM 1161 N N . ARG A 1 110 ? 18.881 -3.937 3.400 1.000 22.970 109 ARG AAA N 1
ATOM 1162 C CA . ARG A 1 110 ? 20.118 -4.656 3.764 1.000 23.030 109 ARG AAA CA 1
ATOM 1163 C C . ARG A 1 110 ? 19.938 -6.110 3.363 1.000 22.370 109 ARG AAA C 1
ATOM 1164 O O . ARG A 1 110 ? 18.787 -6.551 3.231 1.000 24.430 109 ARG AAA O 1
ATOM 1185 N N . LYS A 1 111 ? 21.053 -6.788 3.186 1.000 21.280 110 LYS AAA N 1
ATOM 1186 C CA . LYS A 1 111 ? 21.047 -8.254 2.966 1.000 21.690 110 LYS AAA CA 1
ATOM 1187 C C . LYS A 1 111 ? 20.767 -8.961 4.280 1.000 22.680 110 LYS AAA C 1
ATOM 1188 O O . LYS A 1 111 ? 21.421 -8.639 5.302 1.000 23.880 110 LYS AAA O 1
ATOM 1207 N N . ILE A 1 112 ? 19.835 -9.928 4.283 1.000 22.100 111 ILE AAA N 1
ATOM 1208 C CA . ILE A 1 112 ? 19.593 -10.770 5.464 1.000 19.770 111 ILE AAA CA 1
ATOM 1209 C C . ILE A 1 112 ? 19.876 -12.223 5.047 1.000 20.390 111 ILE AAA C 1
ATOM 1210 O O . ILE A 1 112 ? 19.587 -12.592 3.868 1.000 22.090 111 ILE AAA O 1
ATOM 1226 N N . GLU A 1 113 ? 20.536 -12.966 5.923 1.000 20.140 112 GLU AAA N 1
ATOM 1227 C CA . GLU A 1 113 ? 20.874 -14.377 5.690 1.000 20.300 112 GLU AAA CA 1
ATOM 1228 C C . GLU A 1 113 ? 20.581 -15.181 6.950 1.000 20.680 112 GLU AAA C 1
ATOM 1229 O O . GLU A 1 113 ? 20.763 -14.685 8.081 1.000 20.800 112 GLU AAA O 1
ATOM 1241 N N . ALA A 1 114 ? 20.138 -16.419 6.760 1.000 19.840 113 ALA AAA N 1
ATOM 1242 C CA . ALA A 1 114 ? 19.974 -17.370 7.864 1.000 19.480 113 ALA AAA CA 1
ATOM 1243 C C . ALA A 1 114 ? 20.429 -18.745 7.399 1.000 19.770 113 ALA AAA C 1
ATOM 1244 O O . ALA A 1 114 ? 20.220 -19.076 6.225 1.000 21.320 113 ALA AAA O 1
ATOM 1251 N N . SER A 1 115 ? 20.979 -19.500 8.333 1.000 20.450 114 SER AAA N 1
ATOM 1252 C CA . SER A 1 115 ? 21.432 -20.896 8.136 1.000 19.830 114 SER AAA CA 1
ATOM 1253 C C . SER A 1 115 ? 20.414 -21.818 8.810 1.000 19.410 114 SER AAA C 1
ATOM 1254 O O . SER A 1 115 ? 20.189 -21.717 10.053 1.000 21.010 114 SER AAA O 1
ATOM 1262 N N . ILE A 1 116 ? 19.766 -22.651 7.996 1.000 19.530 115 ILE AAA N 1
ATOM 1263 C CA . ILE A 1 116 ? 18.578 -23.424 8.416 1.000 18.770 115 ILE AAA CA 1
ATOM 1264 C C . ILE A 1 116 ? 18.742 -24.873 7.977 1.000 18.990 115 ILE AAA C 1
ATOM 1265 O O . ILE A 1 116 ? 19.042 -25.119 6.795 1.000 20.420 115 ILE AAA O 1
ATOM 1281 N N . LYS A 1 117 ? 18.395 -25.752 8.899 1.000 20.200 116 LYS AAA N 1
ATOM 1282 C CA . LYS A 1 117 ? 18.256 -27.203 8.671 1.000 20.420 116 LYS AAA CA 1
ATOM 1283 C C . LYS A 1 117 ? 16.772 -27.519 8.768 1.000 20.790 116 LYS AAA C 1
ATOM 1284 O O . LYS A 1 117 ? 16.150 -27.226 9.782 1.000 20.530 116 LYS AAA O 1
ATOM 1303 N N . LEU A 1 118 ? 16.251 -28.158 7.727 1.000 20.560 117 LEU AAA N 1
ATOM 1304 C CA . LEU A 1 118 ? 14.800 -28.382 7.556 1.000 20.210 117 LEU AAA CA 1
ATOM 1305 C C . LEU A 1 118 ? 14.533 -29.872 7.724 1.000 23.810 117 LEU AAA C 1
ATOM 1306 O O . LEU A 1 118 ? 15.303 -30.706 7.252 1.000 25.950 117 LEU AAA O 1
ATOM 1322 N N . PRO A 1 119 ? 13.378 -30.210 8.320 1.000 22.860 118 PRO AAA N 1
ATOM 1323 C CA . PRO A 1 119 ? 12.871 -31.579 8.345 1.000 23.360 118 PRO AAA CA 1
ATOM 1324 C C . PRO A 1 119 ? 12.408 -31.940 6.923 1.000 21.860 118 PRO AAA C 1
ATOM 1325 O O . PRO A 1 119 ? 12.133 -31.079 6.076 1.000 23.080 118 PRO AAA O 1
ATOM 1336 N N . LYS A 1 120 ? 12.299 -33.236 6.663 1.000 23.190 119 LYS AAA N 1
ATOM 1337 C CA . LYS A 1 120 ? 11.505 -33.720 5.514 1.000 25.310 119 LYS AAA CA 1
ATOM 1338 C C . LYS A 1 120 ? 10.068 -33.222 5.636 1.000 21.080 119 LYS AAA C 1
ATOM 1339 O O . LYS A 1 120 ? 9.383 -33.534 6.616 1.000 23.430 119 LYS AAA O 1
ATOM 1358 N N . THR A 1 121 ? 9.607 -32.467 4.643 1.000 20.160 120 THR AAA N 1
ATOM 1359 C CA . THR A 1 121 ? 8.294 -31.795 4.724 1.000 19.320 120 THR AAA CA 1
ATOM 1360 C C . THR A 1 121 ? 7.180 -32.687 4.191 1.000 20.260 120 THR AAA C 1
ATOM 1361 O O . THR A 1 121 ? 5.990 -32.397 4.514 1.000 20.300 120 THR AAA O 1
ATOM 1372 N N . ASN A 1 122 ? 7.524 -33.684 3.364 1.000 19.720 121 ASN AAA N 1
ATOM 1373 C CA . ASN A 1 122 ? 6.515 -34.514 2.657 1.000 21.870 121 ASN AAA CA 1
ATOM 1374 C C . ASN A 1 122 ? 5.357 -34.865 3.606 1.000 21.790 121 ASN AAA C 1
ATOM 1375 O O . ASN A 1 122 ? 5.616 -35.399 4.706 1.000 21.980 121 ASN AAA O 1
ATOM 1386 N N . GLY A 1 123 ? 4.117 -34.571 3.203 1.000 21.880 122 GLY AAA N 1
ATOM 1387 C CA . GLY A 1 123 ? 2.918 -34.941 3.988 1.000 22.140 122 GLY AAA CA 1
ATOM 1388 C C . GLY A 1 123 ? 2.431 -33.860 4.919 1.000 19.910 122 GLY AAA C 1
ATOM 1389 O O . GLY A 1 123 ? 1.616 -34.138 5.808 1.000 21.530 122 GLY AAA O 1
ATOM 1393 N N . GLY A 1 124 ? 2.858 -32.613 4.703 1.000 19.510 123 GLY AAA N 1
ATOM 1394 C CA . GLY A 1 124 ? 2.152 -31.477 5.301 1.000 19.640 123 GLY AAA CA 1
ATOM 1395 C C . GLY A 1 124 ? 2.979 -30.522 6.156 1.000 20.830 123 GLY AAA C 1
ATOM 1396 O O . GLY A 1 124 ? 2.369 -29.531 6.612 1.000 20.930 123 GLY AAA O 1
ATOM 1400 N N . LEU A 1 125 ? 4.278 -30.703 6.318 1.000 19.410 124 LEU AAA N 1
ATOM 1401 C CA . LEU A 1 125 ? 5.063 -29.682 7.086 1.000 19.770 124 LEU AAA CA 1
ATOM 1402 C C . LEU A 1 125 ? 5.303 -28.462 6.193 1.000 17.980 124 LEU AAA C 1
ATOM 1403 O O . LEU A 1 125 ? 5.470 -28.608 4.952 1.000 18.640 124 LEU AAA O 1
ATOM 1419 N N . TRP A 1 126 ? 5.278 -27.268 6.797 1.000 17.880 125 TRP AAA N 1
ATOM 1420 C CA . TRP A 1 126 ? 5.374 -25.992 6.071 1.000 17.020 125 TRP AAA CA 1
ATOM 1421 C C . TRP A 1 126 ? 6.269 -25.041 6.845 1.000 16.540 125 TRP AAA C 1
ATOM 1422 O O . TRP A 1 126 ? 5.786 -24.100 7.530 1.000 16.740 125 TRP AAA O 1
ATOM 1443 N N . PRO A 1 127 ? 7.588 -25.234 6.738 1.000 17.530 126 PRO AAA N 1
ATOM 1444 C CA . PRO A 1 127 ? 8.550 -24.280 7.317 1.000 16.680 126 PRO AAA CA 1
ATOM 1445 C C . PRO A 1 127 ? 8.650 -23.021 6.471 1.000 17.940 126 PRO AAA C 1
ATOM 1446 O O . PRO A 1 127 ? 8.511 -23.105 5.240 1.000 16.800 126 PRO AAA O 1
ATOM 1457 N N . ALA A 1 128 ? 8.952 -21.889 7.119 1.000 17.040 127 ALA AAA N 1
ATOM 1458 C CA . ALA A 1 128 ? 9.132 -20.621 6.385 1.000 15.600 127 ALA AAA CA 1
ATOM 1459 C C . ALA A 1 128 ? 10.094 -19.689 7.144 1.000 14.720 127 ALA AAA C 1
ATOM 1460 O O . ALA A 1 128 ? 10.225 -19.761 8.403 1.000 17.060 127 ALA AAA O 1
ATOM 1467 N N . PHE A 1 129 ? 10.777 -18.884 6.364 1.000 16.230 128 PHE AAA N 1
ATOM 1468 C CA . PHE A 1 129 ? 11.660 -17.785 6.788 1.000 16.630 128 PHE AAA CA 1
ATOM 1469 C C . PHE A 1 129 ? 11.151 -16.565 6.041 1.000 16.190 128 PHE AAA C 1
ATOM 1470 O O . PHE A 1 129 ? 11.188 -16.589 4.787 1.000 16.150 128 PHE AAA O 1
ATOM 1487 N N . TRP A 1 130 ? 10.690 -15.553 6.761 1.000 17.400 129 TRP AAA N 1
ATOM 1488 C CA . TRP A 1 130 ? 9.931 -14.473 6.109 1.000 17.480 129 TRP AAA CA 1
ATOM 1489 C C . TRP A 1 130 ? 9.977 -13.180 6.923 1.000 17.060 129 TRP AAA C 1
ATOM 1490 O O . TRP A 1 130 ? 10.620 -13.141 7.952 1.000 16.630 129 TRP AAA O 1
ATOM 1511 N N . MET A 1 131 ? 9.367 -12.139 6.370 1.000 17.750 130 MET AAA N 1
ATOM 1512 C CA . MET A 1 131 ? 9.456 -10.780 6.936 1.000 18.400 130 MET AAA CA 1
ATOM 1513 C C . MET A 1 131 ? 8.112 -10.100 6.748 1.000 17.890 130 MET AAA C 1
ATOM 1514 O O . MET A 1 131 ? 7.428 -10.376 5.731 1.000 17.700 130 MET AAA O 1
ATOM 1528 N N . MET A 1 132 ? 7.735 -9.226 7.683 1.000 18.180 131 MET AAA N 1
ATOM 1529 C CA . MET A 1 132 ? 6.576 -8.324 7.454 1.000 17.340 131 MET AAA CA 1
ATOM 1530 C C . MET A 1 132 ? 6.951 -6.913 7.865 1.000 18.530 131 MET AAA C 1
ATOM 1531 O O . MET A 1 132 ? 7.885 -6.738 8.644 1.000 18.830 131 MET AAA O 1
ATOM 1545 N N . GLY A 1 133 ? 6.209 -5.954 7.347 1.000 19.900 132 GLY AAA N 1
ATOM 1546 C CA . GLY A 1 133 ? 6.446 -4.545 7.690 1.000 19.310 132 GLY AAA CA 1
ATOM 1547 C C . GLY A 1 133 ? 6.260 -4.278 9.170 1.000 18.430 132 GLY AAA C 1
ATOM 1548 O O . GLY A 1 133 ? 5.294 -4.707 9.771 1.000 20.820 132 GLY AAA O 1
ATOM 1552 N N . ASP A 1 134 ? 7.223 -3.570 9.751 1.000 21.960 133 ASP AAA N 1
ATOM 1553 C CA . ASP A 1 134 ? 7.284 -3.241 11.209 1.000 21.250 133 ASP AAA CA 1
ATOM 1554 C C . ASP A 1 134 ? 6.425 -1.994 11.453 1.000 24.580 133 ASP AAA C 1
ATOM 1555 O O . ASP A 1 134 ? 7.003 -0.922 11.724 1.000 27.520 133 ASP AAA O 1
ATOM 1564 N N . ASN A 1 135 ? 5.124 -2.118 11.277 1.000 24.580 134 ASN AAA N 1
ATOM 1565 C CA . ASN A 1 135 ? 4.141 -1.018 11.424 1.000 25.550 134 ASN AAA CA 1
ATOM 1566 C C . ASN A 1 135 ? 2.894 -1.665 11.998 1.000 25.680 134 ASN AAA C 1
ATOM 1567 O O . ASN A 1 135 ? 2.882 -2.904 12.161 1.000 31.160 134 ASN AAA O 1
ATOM 1578 N N . ASP A 1 136 ? 1.836 -0.895 12.177 1.000 30.800 135 ASP AAA N 1
ATOM 1579 C CA . ASP A 1 136 ? 0.604 -1.446 12.770 1.000 35.230 135 ASP AAA CA 1
ATOM 1580 C C . ASP A 1 136 ? -0.476 -1.637 11.704 1.000 32.010 135 ASP AAA C 1
ATOM 1581 O O . ASP A 1 136 ? -1.649 -1.817 12.088 1.000 35.630 135 ASP AAA O 1
ATOM 1590 N N . LYS A 1 137 ? -0.110 -1.752 10.420 1.000 29.500 136 LYS AAA N 1
ATOM 1591 C CA . LYS A 1 137 ? -1.103 -2.087 9.371 1.000 30.180 136 LYS AAA CA 1
ATOM 1592 C C . LYS A 1 137 ? -1.383 -3.583 9.431 1.000 29.690 136 LYS AAA C 1
ATOM 1593 O O . LYS A 1 137 ? -0.480 -4.303 9.793 1.000 33.970 136 LYS AAA O 1
ATOM 1612 N N . GLN A 1 138 ? -2.624 -3.973 9.187 1.000 33.780 137 GLN AAA N 1
ATOM 1613 C CA . GLN A 1 138 ? -2.991 -5.404 9.205 1.000 37.970 137 GLN AAA CA 1
ATOM 1614 C C . GLN A 1 138 ? -2.517 -5.992 7.873 1.000 34.500 137 GLN AAA C 1
ATOM 1615 O O . GLN A 1 138 ? -2.660 -5.253 6.857 1.000 30.570 137 GLN AAA O 1
ATOM 1629 N N . TRP A 1 139 ? -1.986 -7.227 7.907 1.000 32.170 138 TRP AAA N 1
ATOM 1630 C CA . TRP A 1 139 ? -1.657 -7.999 6.671 1.000 29.710 138 TRP AAA CA 1
ATOM 1631 C C . TRP A 1 139 ? -2.842 -7.859 5.736 1.000 27.670 138 TRP AAA C 1
ATOM 1632 O O . TRP A 1 139 ? -3.986 -7.999 6.163 1.000 29.950 138 TRP AAA O 1
ATOM 1653 N N . PRO A 1 140 ? -2.668 -7.665 4.408 1.000 22.570 139 PRO AAA N 1
ATOM 1654 C CA . PRO A 1 140 ? -1.366 -7.595 3.759 1.000 20.870 139 PRO AAA CA 1
ATOM 1655 C C . PRO A 1 140 ? -0.807 -6.184 3.617 1.000 20.410 139 PRO AAA C 1
ATOM 1656 O O . PRO A 1 140 ? 0.212 -6.005 2.991 1.000 20.070 139 PRO AAA O 1
ATOM 1667 N N . ALA A 1 141 ? -1.469 -5.185 4.199 1.000 20.950 140 ALA AAA N 1
ATOM 1668 C CA . ALA A 1 141 ? -1.009 -3.791 4.019 1.000 23.630 140 ALA AAA CA 1
ATOM 1669 C C . ALA A 1 141 ? 0.325 -3.530 4.726 1.000 21.240 140 ALA AAA C 1
ATOM 1670 O O . ALA A 1 141 ? 0.974 -2.514 4.427 1.000 23.270 140 ALA AAA O 1
ATOM 1677 N N . CYS A 1 142 ? 0.750 -4.375 5.682 1.000 20.110 141 CYS AAA N 1
ATOM 1678 C CA . CYS A 1 142 ? 2.099 -4.249 6.277 1.000 21.960 141 CYS AAA CA 1
ATOM 1679 C C . CYS A 1 142 ? 3.163 -4.725 5.281 1.000 20.940 141 CYS AAA C 1
ATOM 1680 O O . CYS A 1 142 ? 4.300 -4.345 5.446 1.000 21.010 141 CYS AAA O 1
ATOM 1688 N N . GLY A 1 143 ? 2.763 -5.493 4.255 1.000 19.350 142 GLY AAA N 1
ATOM 1689 C CA . GLY A 1 143 ? 3.717 -6.107 3.321 1.000 19.160 142 GLY AAA CA 1
ATOM 1690 C C . GLY A 1 143 ? 4.271 -7.392 3.907 1.000 18.210 142 GLY AAA C 1
ATOM 1691 O O . GLY A 1 143 ? 4.434 -7.516 5.134 1.000 18.500 142 GLY AAA O 1
ATOM 1695 N N . GLU A 1 144 ? 4.523 -8.375 3.049 1.000 17.900 143 GLU AAA N 1
ATOM 1696 C CA . GLU A 1 144 ? 5.105 -9.649 3.469 1.000 16.210 143 GLU AAA CA 1
ATOM 1697 C C . GLU A 1 144 ? 6.106 -10.090 2.392 1.000 16.010 143 GLU AAA C 1
ATOM 1698 O O . GLU A 1 144 ? 5.768 -10.032 1.158 1.000 17.060 143 GLU AAA O 1
ATOM 1710 N N . ILE A 1 145 ? 7.284 -10.491 2.835 1.000 16.360 144 ILE AAA N 1
ATOM 1711 C CA . ILE A 1 145 ? 8.307 -11.147 1.973 1.000 16.660 144 ILE AAA CA 1
ATOM 1712 C C . ILE A 1 145 ? 8.480 -12.555 2.503 1.000 17.810 144 ILE AAA C 1
ATOM 1713 O O . ILE A 1 145 ? 8.902 -12.715 3.643 1.000 18.340 144 ILE AAA O 1
ATOM 1729 N N . ASP A 1 146 ? 8.108 -13.533 1.689 1.000 17.550 145 ASP AAA N 1
ATOM 1730 C CA . ASP A 1 146 ? 8.331 -14.953 1.998 1.000 17.680 145 ASP AAA CA 1
ATOM 1731 C C . ASP A 1 146 ? 9.649 -15.312 1.335 1.000 17.060 145 ASP AAA C 1
ATOM 1732 O O . ASP A 1 146 ? 9.659 -15.585 0.149 1.000 17.940 145 ASP AAA O 1
ATOM 1741 N N . ILE A 1 147 ? 10.737 -15.309 2.112 1.000 17.420 146 ILE AAA N 1
ATOM 1742 C CA . ILE A 1 147 ? 12.086 -15.517 1.540 1.000 16.960 146 ILE AAA CA 1
ATOM 1743 C C . ILE A 1 147 ? 12.162 -16.979 1.067 1.000 17.070 146 ILE AAA C 1
ATOM 1744 O O . ILE A 1 147 ? 12.561 -17.247 -0.075 1.000 17.930 146 ILE AAA O 1
ATOM 1760 N N . MET A 1 148 ? 11.759 -17.869 1.945 1.000 18.100 147 MET AAA N 1
ATOM 1761 C CA . MET A 1 148 ? 11.746 -19.310 1.616 1.000 18.760 147 MET AAA CA 1
ATOM 1762 C C . MET A 1 148 ? 10.575 -19.937 2.349 1.000 18.480 147 MET AAA C 1
ATOM 1763 O O . MET A 1 148 ? 10.353 -19.660 3.515 1.000 19.750 147 MET AAA O 1
ATOM 1777 N N . ALA A 1 149 ? 9.874 -20.815 1.646 1.000 16.530 148 ALA AAA N 1
ATOM 1778 C CA . ALA A 1 149 ? 8.943 -21.777 2.227 1.000 18.220 148 ALA AAA CA 1
ATOM 1779 C C . ALA A 1 149 ? 9.126 -23.084 1.477 1.000 14.760 148 ALA AAA C 1
ATOM 1780 O O . ALA A 1 149 ? 9.414 -23.056 0.278 1.000 16.780 148 ALA AAA O 1
ATOM 1787 N N . MET A 1 150 ? 8.988 -24.184 2.192 1.000 17.030 149 MET AAA N 1
ATOM 1788 C CA . MET A 1 150 ? 8.887 -25.518 1.526 1.000 16.940 149 MET AAA CA 1
ATOM 1789 C C . MET A 1 150 ? 7.608 -26.175 2.005 1.000 16.400 149 MET AAA C 1
ATOM 1790 O O . MET A 1 150 ? 6.979 -25.731 2.984 1.000 16.450 149 MET AAA O 1
ATOM 1804 N N . GLY A 1 151 ? 7.189 -27.222 1.301 1.000 16.510 150 GLY AAA N 1
ATOM 1805 C CA . GLY A 1 151 ? 5.991 -27.969 1.730 1.000 17.080 150 GLY AAA CA 1
ATOM 1806 C C . GLY A 1 151 ? 4.817 -27.794 0.781 1.000 17.770 150 GLY AAA C 1
ATOM 1807 O O . GLY A 1 151 ? 3.720 -28.291 1.101 1.000 18.480 150 GLY AAA O 1
ATOM 1811 N N . GLU A 1 152 ? 4.944 -27.054 -0.324 1.000 18.950 151 GLU AAA N 1
ATOM 1812 C CA . GLU A 1 152 ? 3.767 -26.714 -1.171 1.000 18.970 151 GLU AAA CA 1
ATOM 1813 C C . GLU A 1 152 ? 3.119 -27.978 -1.749 1.000 19.340 151 GLU AAA C 1
ATOM 1814 O O . GLU A 1 152 ? 3.861 -28.935 -2.064 1.000 19.770 151 GLU AAA O 1
ATOM 1826 N N . GLN A 1 153 ? 1.788 -27.950 -1.894 1.000 20.460 152 GLN AAA N 1
ATOM 1827 C CA . GLN A 1 153 ? 0.938 -29.056 -2.448 1.000 22.050 152 GLN AAA CA 1
ATOM 1828 C C . GLN A 1 153 ? 1.607 -29.696 -3.684 1.000 23.720 152 GLN AAA C 1
ATOM 1829 O O . GLN A 1 153 ? 1.703 -30.932 -3.733 1.000 22.680 152 GLN AAA O 1
ATOM 1843 N N . SER A 1 154 ? 2.010 -28.919 -4.677 1.000 26.300 153 SER AAA N 1
ATOM 1844 C CA . SER A 1 154 ? 2.461 -29.494 -5.988 1.000 30.160 153 SER AAA CA 1
ATOM 1845 C C . SER A 1 154 ? 3.789 -30.248 -5.824 1.000 31.640 153 SER AAA C 1
ATOM 1846 O O . SER A 1 154 ? 3.994 -31.253 -6.546 1.000 29.740 153 SER AAA O 1
ATOM 1854 N N . GLY A 1 155 ? 4.621 -29.871 -4.842 1.000 28.090 154 GLY AAA N 1
ATOM 1855 C CA . GLY A 1 155 ? 5.892 -30.549 -4.525 1.000 27.760 154 GLY AAA CA 1
ATOM 1856 C C . GLY A 1 155 ? 5.652 -32.016 -4.217 1.000 29.470 154 GLY AAA C 1
ATOM 1857 O O . GLY A 1 155 ? 6.514 -32.846 -4.554 1.000 32.000 154 GLY AAA O 1
ATOM 1861 N N . MET A 1 156 ? 4.514 -32.317 -3.596 1.000 28.080 155 MET AAA N 1
ATOM 1862 C CA . MET A 1 156 ? 4.094 -33.706 -3.331 1.000 27.520 155 MET AAA CA 1
ATOM 1863 C C . MET A 1 156 ? 3.318 -34.239 -4.556 1.000 31.320 155 MET AAA C 1
ATOM 1864 O O . MET A 1 156 ? 3.098 -35.475 -4.492 1.000 37.380 155 MET AAA O 1
ATOM 1878 N N . ALA A 1 158 ? 3.647 -34.148 -8.483 1.000 36.950 157 ALA AAA N 1
ATOM 1879 C CA . ALA A 1 158 ? 4.619 -34.446 -9.568 1.000 38.580 157 ALA AAA CA 1
ATOM 1880 C C . ALA A 1 158 ? 6.015 -33.913 -9.210 1.000 37.920 157 ALA AAA C 1
ATOM 1881 O O . ALA A 1 158 ? 6.988 -34.294 -9.853 1.000 37.860 157 ALA AAA O 1
ATOM 1888 N N . GLY A 1 159 ? 6.129 -33.032 -8.214 1.000 38.810 158 GLY AAA N 1
ATOM 1889 C CA . GLY A 1 159 ? 7.413 -32.385 -7.890 1.000 35.430 158 GLY AAA CA 1
ATOM 1890 C C . GLY A 1 159 ? 8.284 -33.191 -6.936 1.000 32.480 158 GLY AAA C 1
ATOM 1891 O O . GLY A 1 159 ? 7.972 -34.351 -6.613 1.000 31.520 158 GLY AAA O 1
ATOM 1895 N N . ASP A 1 160 ? 9.367 -32.574 -6.456 1.000 29.700 159 ASP AAA N 1
ATOM 1896 C CA . ASP A 1 160 ? 10.235 -33.190 -5.429 1.000 24.890 159 ASP AAA CA 1
ATOM 1897 C C . ASP A 1 160 ? 10.114 -32.324 -4.183 1.000 22.200 159 ASP AAA C 1
ATOM 1898 O O . ASP A 1 160 ? 10.716 -31.221 -4.168 1.000 21.700 159 ASP AAA O 1
ATOM 1907 N N . SER A 1 161 ? 9.419 -32.817 -3.170 1.000 21.110 160 SER AAA N 1
ATOM 1908 C CA . SER A 1 161 ? 9.196 -32.071 -1.905 1.000 20.890 160 SER AAA CA 1
ATOM 1909 C C . SER A 1 161 ? 10.506 -31.680 -1.223 1.000 20.110 160 SER AAA C 1
ATOM 1910 O O . SER A 1 161 ? 10.480 -30.691 -0.450 1.000 20.250 160 SER AAA O 1
ATOM 1918 N N . GLU A 1 162 ? 11.633 -32.363 -1.478 1.000 20.400 161 GLU AAA N 1
ATOM 1919 C CA . GLU A 1 162 ? 12.903 -32.040 -0.793 1.000 21.150 161 GLU AAA CA 1
ATOM 1920 C C . GLU A 1 162 ? 13.614 -30.888 -1.507 1.000 19.380 161 GLU AAA C 1
ATOM 1921 O O . GLU A 1 162 ? 14.552 -30.331 -0.900 1.000 19.250 161 GLU AAA O 1
ATOM 1933 N N . LYS A 1 163 ? 13.248 -30.591 -2.741 1.000 18.980 162 LYS AAA N 1
ATOM 1934 C CA . LYS A 1 163 ? 13.949 -29.597 -3.573 1.000 20.140 162 LYS AAA CA 1
ATOM 1935 C C . LYS A 1 163 ? 13.074 -28.384 -3.880 1.000 19.220 162 LYS AAA C 1
ATOM 1936 O O . LYS A 1 163 ? 13.653 -27.351 -4.271 1.000 19.770 162 LYS AAA O 1
ATOM 1955 N N . GLN A 1 164 ? 11.758 -28.474 -3.737 1.000 18.630 163 GLN AAA N 1
ATOM 1956 C CA . GLN A 1 164 ? 10.847 -27.434 -4.270 1.000 19.440 163 GLN AAA CA 1
ATOM 1957 C C . GLN A 1 164 ? 10.708 -26.291 -3.267 1.000 16.900 163 GLN AAA C 1
ATOM 1958 O O . GLN A 1 164 ? 10.142 -26.490 -2.160 1.000 21.080 163 GLN AAA O 1
ATOM 1972 N N . VAL A 1 165 ? 11.156 -25.115 -3.686 1.000 18.500 164 VAL AAA N 1
ATOM 1973 C CA . VAL A 1 165 ? 11.102 -23.912 -2.842 1.000 17.570 164 VAL AAA CA 1
ATOM 1974 C C . VAL A 1 165 ? 10.099 -22.942 -3.448 1.000 17.460 164 VAL AAA C 1
ATOM 1975 O O . VAL A 1 165 ? 10.059 -22.769 -4.675 1.000 18.690 164 VAL AAA O 1
ATOM 1988 N N . ASN A 1 166 ? 9.390 -22.268 -2.570 1.000 18.400 165 ASN AAA N 1
ATOM 1989 C CA . ASN A 1 166 ? 8.417 -21.223 -2.914 1.000 18.730 165 ASN AAA CA 1
ATOM 1990 C C . ASN A 1 166 ? 8.923 -19.913 -2.326 1.000 17.690 165 ASN AAA C 1
ATOM 1991 O O . ASN A 1 166 ? 9.391 -19.932 -1.190 1.000 18.700 165 ASN AAA O 1
ATOM 2002 N N . THR A 1 167 ? 8.886 -18.861 -3.086 1.000 15.660 166 THR AAA N 1
ATOM 2003 C CA . THR A 1 167 ? 9.174 -17.511 -2.557 1.000 15.900 166 THR AAA CA 1
ATOM 2004 C C . THR A 1 167 ? 8.029 -16.607 -3.026 1.000 17.120 166 THR AAA C 1
ATOM 2005 O O . THR A 1 167 ? 7.440 -16.862 -4.104 1.000 18.370 166 THR AAA O 1
ATOM 2016 N N . ALA A 1 168 ? 7.691 -15.562 -2.281 1.000 16.600 167 ALA AAA N 1
ATOM 2017 C CA . ALA A 1 168 ? 6.492 -14.788 -2.576 1.000 15.450 167 ALA AAA CA 1
ATOM 2018 C C . ALA A 1 168 ? 6.580 -13.393 -1.964 1.000 14.940 167 ALA AAA C 1
ATOM 2019 O O . ALA A 1 168 ? 7.264 -13.228 -0.943 1.000 17.020 167 ALA AAA O 1
ATOM 2026 N N . ILE A 1 169 ? 5.810 -12.476 -2.526 1.000 15.880 168 ILE AAA N 1
ATOM 2027 C CA . ILE A 1 169 ? 5.515 -11.190 -1.853 1.000 17.040 168 ILE AAA CA 1
ATOM 2028 C C . ILE A 1 169 ? 4.003 -11.028 -1.818 1.000 18.510 168 ILE AAA C 1
ATOM 2029 O O . ILE A 1 169 ? 3.301 -11.371 -2.797 1.000 18.240 168 ILE AAA O 1
ATOM 2045 N N . HIS A 1 170 ? 3.500 -10.466 -0.730 1.000 17.220 169 HIS AAA N 1
ATOM 2046 C CA . HIS A 1 170 ? 2.077 -10.147 -0.532 1.000 16.920 169 HIS AAA CA 1
ATOM 2047 C C . HIS A 1 170 ? 1.964 -8.673 -0.122 1.000 17.420 169 HIS AAA C 1
ATOM 2048 O O . HIS A 1 170 ? 2.781 -8.210 0.659 1.000 18.370 169 HIS AAA O 1
ATOM 2063 N N . TYR A 1 171 ? 0.954 -7.990 -0.620 1.000 17.620 170 TYR AAA N 1
ATOM 2064 C CA . TYR A 1 171 ? 0.810 -6.537 -0.433 1.000 17.760 170 TYR AAA CA 1
ATOM 2065 C C . TYR A 1 171 ? -0.608 -6.145 -0.828 1.000 20.190 170 TYR AAA C 1
ATOM 2066 O O . TYR A 1 171 ? -1.444 -7.000 -1.141 1.000 19.630 170 TYR AAA O 1
ATOM 2084 N N . GLY A 1 172 ? -0.903 -4.853 -0.718 1.000 20.660 171 GLY AAA N 1
ATOM 2085 C CA . GLY A 1 172 ? -2.245 -4.319 -1.032 1.000 21.700 171 GLY AAA CA 1
ATOM 2086 C C . GLY A 1 172 ? -2.873 -3.729 0.213 1.000 24.250 171 GLY AAA C 1
ATOM 2087 O O . GLY A 1 172 ? -2.437 -4.018 1.319 1.000 20.830 171 GLY AAA O 1
ATOM 2091 N N . PRO A 1 173 ? -3.838 -2.797 0.034 1.000 26.580 172 PRO AAA N 1
ATOM 2092 C CA . PRO A 1 173 ? -4.306 -2.014 1.166 1.000 27.120 172 PRO AAA CA 1
ATOM 2093 C C . PRO A 1 173 ? -5.218 -2.719 2.174 1.000 28.750 172 PRO AAA C 1
ATOM 2094 O O . PRO A 1 173 ? -5.392 -2.152 3.286 1.000 31.780 172 PRO AAA O 1
ATOM 2105 N N . SER A 1 174 ? -5.740 -3.904 1.859 1.000 24.290 173 SER AAA N 1
ATOM 2106 C CA . SER A 1 174 ? -6.615 -4.690 2.753 1.000 28.440 173 SER AAA CA 1
ATOM 2107 C C . SER A 1 174 ? -6.634 -6.135 2.276 1.000 29.320 173 SER AAA C 1
ATOM 2108 O O . SER A 1 174 ? -6.190 -6.359 1.149 1.000 28.010 173 SER AAA O 1
ATOM 2116 N N . ALA A 1 175 ? -7.215 -7.040 3.057 1.000 31.640 174 ALA AAA N 1
ATOM 2117 C CA . ALA A 1 175 ? -7.395 -8.459 2.690 1.000 30.820 174 ALA AAA CA 1
ATOM 2118 C C . ALA A 1 175 ? -8.271 -8.542 1.434 1.000 35.220 174 ALA AAA C 1
ATOM 2119 O O . ALA A 1 175 ? -8.002 -9.414 0.574 1.000 28.640 174 ALA AAA O 1
ATOM 2126 N N . ALA A 1 176 ? -9.265 -7.662 1.315 1.000 30.650 175 ALA AAA N 1
ATOM 2127 C CA . ALA A 1 176 ? -10.195 -7.609 0.162 1.000 33.300 175 ALA AAA CA 1
ATOM 2128 C C . ALA A 1 176 ? -9.428 -7.231 -1.111 1.000 32.010 175 ALA AAA C 1
ATOM 2129 O O . ALA A 1 176 ? -9.900 -7.586 -2.236 1.000 37.100 175 ALA AAA O 1
ATOM 2136 N N . ALA A 1 177 ? -8.308 -6.512 -0.974 1.000 27.500 176 ALA AAA N 1
ATOM 2137 C CA . ALA A 1 177 ? -7.523 -5.920 -2.087 1.000 26.300 176 ALA AAA CA 1
ATOM 2138 C C . ALA A 1 177 ? -6.109 -6.546 -2.075 1.000 21.010 176 ALA AAA C 1
ATOM 2139 O O . ALA A 1 177 ? -5.141 -5.874 -2.474 1.000 24.920 176 ALA AAA O 1
ATOM 2146 N N . HIS A 1 178 ? -6.047 -7.793 -1.663 1.000 24.360 177 HIS AAA N 1
ATOM 2147 C CA . HIS A 1 178 ? -4.792 -8.594 -1.525 1.000 22.560 177 HIS AAA CA 1
ATOM 2148 C C . HIS A 1 178 ? -4.172 -8.795 -2.905 1.000 21.690 177 HIS AAA C 1
ATOM 2149 O O . HIS A 1 178 ? -4.899 -9.142 -3.875 1.000 23.640 177 HIS AAA O 1
ATOM 2164 N N . GLU A 1 179 ? -2.864 -8.602 -3.017 1.000 20.630 178 GLU AAA N 1
ATOM 2165 C CA . GLU A 1 179 ? -2.112 -8.911 -4.253 1.000 20.910 178 GLU AAA CA 1
ATOM 2166 C C . GLU A 1 179 ? -0.990 -9.858 -3.857 1.000 20.410 178 GLU AAA C 1
ATOM 2167 O O . GLU A 1 179 ? -0.386 -9.639 -2.812 1.000 19.430 178 GLU AAA O 1
ATOM 2179 N N . GLN A 1 180 ? -0.620 -10.778 -4.746 1.000 20.530 179 GLN AAA N 1
ATOM 2180 C CA . GLN A 1 180 ? 0.446 -11.739 -4.437 1.000 19.600 179 GLN AAA CA 1
ATOM 2181 C C . GLN A 1 180 ? 1.233 -11.983 -5.719 1.000 19.210 179 GLN AAA C 1
ATOM 2182 O O . GLN A 1 180 ? 0.593 -12.142 -6.789 1.000 19.370 179 GLN AAA O 1
ATOM 2196 N N . GLN A 1 181 ? 2.546 -12.016 -5.589 1.000 17.210 180 GLN AAA N 1
ATOM 2197 C CA . GLN A 1 181 ? 3.462 -12.586 -6.606 1.000 18.780 180 GLN AAA CA 1
ATOM 2198 C C . GLN A 1 181 ? 4.133 -13.807 -6.014 1.000 17.370 180 GLN AAA C 1
ATOM 2199 O O . GLN A 1 181 ? 4.525 -13.784 -4.844 1.000 18.560 180 GLN AAA O 1
ATOM 2213 N N A TYR A 1 182 ? 4.255 -14.902 -6.738 0.500 17.400 181 TYR AAA N 1
ATOM 2214 N N B TYR A 1 182 ? 4.409 -14.792 -6.859 0.500 18.710 181 TYR AAA N 1
ATOM 2215 C CA A TYR A 1 182 ? 5.159 -15.973 -6.247 0.500 18.210 181 TYR AAA CA 1
ATOM 2216 C CA B TYR A 1 182 ? 4.775 -16.179 -6.463 0.500 20.330 181 TYR AAA CA 1
ATOM 2217 C C A TYR A 1 182 ? 5.887 -16.635 -7.410 0.500 17.560 181 TYR AAA C 1
ATOM 2218 C C B TYR A 1 182 ? 5.823 -16.715 -7.456 0.500 18.540 181 TYR AAA C 1
ATOM 2219 O O A TYR A 1 182 ? 5.570 -16.447 -8.589 0.500 16.940 181 TYR AAA O 1
ATOM 2220 O O B TYR A 1 182 ? 5.626 -16.453 -8.637 0.500 17.390 181 TYR AAA O 1
ATOM 2255 N N . TYR A 1 183 ? 6.917 -17.336 -6.998 1.000 18.580 182 TYR AAA N 1
ATOM 2256 C CA . TYR A 1 183 ? 7.824 -18.164 -7.830 1.000 17.000 182 TYR AAA CA 1
ATOM 2257 C C . TYR A 1 183 ? 7.996 -19.492 -7.110 1.000 16.830 182 TYR AAA C 1
ATOM 2258 O O . TYR A 1 183 ? 8.200 -19.532 -5.884 1.000 19.040 182 TYR AAA O 1
ATOM 2276 N N . LYS A 1 184 ? 8.006 -20.582 -7.879 1.000 17.480 183 LYS AAA N 1
ATOM 2277 C CA . LYS A 1 184 ? 8.235 -21.929 -7.363 1.000 17.280 183 LYS AAA CA 1
ATOM 2278 C C . LYS A 1 184 ? 9.145 -22.636 -8.349 1.000 17.920 183 LYS AAA C 1
ATOM 2279 O O . LYS A 1 184 ? 8.890 -22.580 -9.550 1.000 20.350 183 LYS AAA O 1
ATOM 2285 N N . ALA A 1 185 ? 10.146 -23.290 -7.812 1.000 17.460 184 ALA AAA N 1
ATOM 2286 C CA . ALA A 1 185 ? 11.091 -24.114 -8.585 1.000 18.230 184 ALA AAA CA 1
ATOM 2287 C C . ALA A 1 185 ? 11.854 -25.014 -7.636 1.000 16.150 184 ALA AAA C 1
ATOM 2288 O O . ALA A 1 185 ? 11.962 -24.738 -6.480 1.000 17.230 184 ALA AAA O 1
ATOM 2295 N N . ASN A 1 186 ? 12.477 -26.038 -8.197 1.000 18.540 185 ASN AAA N 1
ATOM 2296 C CA . ASN A 1 186 ? 13.501 -26.856 -7.513 1.000 20.330 185 ASN AAA CA 1
ATOM 2297 C C . ASN A 1 186 ? 14.860 -26.152 -7.540 1.000 20.000 185 ASN AAA C 1
ATOM 2298 O O . ASN A 1 186 ? 15.227 -25.406 -8.507 1.000 24.060 185 ASN AAA O 1
ATOM 2309 N N . VAL A 1 187 ? 15.595 -26.390 -6.479 1.000 18.770 186 VAL AAA N 1
ATOM 2310 C CA . VAL A 1 187 ? 17.076 -26.175 -6.497 1.000 20.090 186 VAL AAA CA 1
ATOM 2311 C C . VAL A 1 187 ? 17.753 -27.505 -6.901 1.000 22.950 186 VAL AAA C 1
ATOM 2312 O O . VAL A 1 187 ? 17.049 -28.481 -7.169 1.000 22.530 186 VAL AAA O 1
ATOM 2325 N N . ALA A 1 188 ? 19.096 -27.531 -6.981 1.000 23.680 187 ALA AAA N 1
ATOM 2326 C CA . ALA A 1 188 ? 19.815 -28.703 -7.558 1.000 23.460 187 ALA AAA CA 1
ATOM 2327 C C . ALA A 1 188 ? 19.704 -29.914 -6.652 1.000 24.550 187 ALA AAA C 1
ATOM 2328 O O . ALA A 1 188 ? 19.546 -31.019 -7.153 1.000 25.040 187 ALA AAA O 1
ATOM 2335 N N . ASN A 1 189 ? 19.850 -29.727 -5.353 1.000 22.340 188 ASN AAA N 1
ATOM 2336 C CA . ASN A 1 189 ? 19.995 -30.840 -4.397 1.000 23.600 188 ASN AAA CA 1
ATOM 2337 C C . ASN A 1 189 ? 18.964 -30.720 -3.289 1.000 22.600 188 ASN AAA C 1
ATOM 2338 O O . ASN A 1 189 ? 18.449 -29.602 -3.076 1.000 21.990 188 ASN AAA O 1
ATOM 2349 N N . SER A 1 190 ? 18.738 -31.801 -2.542 1.000 23.610 189 SER AAA N 1
ATOM 2350 C CA . SER A 1 190 ? 17.818 -31.791 -1.378 1.000 23.070 189 SER AAA CA 1
ATOM 2351 C C . SER A 1 190 ? 18.247 -30.717 -0.364 1.000 22.670 189 SER AAA C 1
ATOM 2352 O O . SER A 1 190 ? 19.475 -30.581 -0.081 1.000 23.450 189 SER AAA O 1
ATOM 2360 N N . LEU A 1 191 ? 17.281 -29.926 0.117 1.000 21.830 190 LEU AAA N 1
ATOM 2361 C CA . LEU A 1 191 ? 17.449 -28.966 1.233 1.000 20.440 190 LEU AAA CA 1
ATOM 2362 C C . LEU A 1 191 ? 17.016 -29.613 2.531 1.000 20.880 190 LEU AAA C 1
ATOM 2363 O O . LEU A 1 191 ? 17.092 -28.948 3.569 1.000 21.370 190 LEU AAA O 1
ATOM 2379 N N . GLN A 1 192 ? 16.680 -30.920 2.493 1.000 21.380 191 GLN AAA N 1
ATOM 2380 C CA . GLN A 1 192 ? 16.054 -31.618 3.625 1.000 21.930 191 GLN AAA CA 1
ATOM 2381 C C . GLN A 1 192 ? 16.901 -32.875 3.870 1.000 23.790 191 GLN AAA C 1
ATOM 2382 O O . GLN A 1 192 ? 16.339 -33.966 3.935 1.000 25.840 191 GLN AAA O 1
ATOM 2396 N N . ASP A 1 193 ? 18.206 -32.653 3.960 1.000 24.910 192 ASP AAA N 1
ATOM 2397 C CA . ASP A 1 193 ? 19.264 -33.682 3.760 1.000 27.280 192 ASP AAA CA 1
ATOM 2398 C C . ASP A 1 193 ? 20.061 -33.808 5.066 1.000 28.040 192 ASP AAA C 1
ATOM 2399 O O . ASP A 1 193 ? 21.164 -34.334 5.002 1.000 30.930 192 ASP AAA O 1
ATOM 2408 N N . GLY A 1 194 ? 19.569 -33.261 6.175 1.000 28.120 193 GLY AAA N 1
ATOM 2409 C CA . GLY A 1 194 ? 20.291 -33.306 7.465 1.000 31.850 193 GLY AAA CA 1
ATOM 2410 C C . GLY A 1 194 ? 21.439 -32.308 7.553 1.000 31.740 193 GLY AAA C 1
ATOM 2411 O O . GLY A 1 194 ? 22.212 -32.422 8.521 1.000 33.950 193 GLY AAA O 1
ATOM 2415 N N . ASN A 1 195 ? 21.534 -31.356 6.624 1.000 28.310 194 ASN AAA N 1
ATOM 2416 C CA . ASN A 1 195 ? 22.570 -30.296 6.655 1.000 28.020 194 ASN AAA CA 1
ATOM 2417 C C . ASN A 1 195 ? 21.904 -28.917 6.700 1.000 26.940 194 ASN AAA C 1
ATOM 2418 O O . ASN A 1 195 ? 20.714 -28.794 6.342 1.000 25.180 194 ASN AAA O 1
ATOM 2429 N N . TYR A 1 196 ? 22.673 -27.938 7.141 1.000 25.600 195 TYR AAA N 1
ATOM 2430 C CA . TYR A 1 196 ? 22.249 -26.517 7.158 1.000 24.020 195 TYR AAA CA 1
ATOM 2431 C C . TYR A 1 196 ? 22.490 -25.946 5.776 1.000 21.970 195 TYR AAA C 1
ATOM 2432 O O . TYR A 1 196 ? 23.475 -26.288 5.100 1.000 25.190 195 TYR AAA O 1
ATOM 2450 N N . HIS A 1 197 ? 21.583 -25.076 5.340 1.000 21.500 196 HIS AAA N 1
ATOM 2451 C CA . HIS A 1 197 ? 21.690 -24.332 4.065 1.000 20.170 196 HIS AAA CA 1
ATOM 2452 C C . HIS A 1 197 ? 21.445 -22.844 4.335 1.000 18.480 196 HIS AAA C 1
ATOM 2453 O O . HIS A 1 197 ? 20.754 -22.508 5.301 1.000 21.620 196 HIS AAA O 1
ATOM 2468 N N . THR A 1 198 ? 22.056 -22.000 3.541 1.000 20.730 197 THR AAA N 1
ATOM 2469 C CA . THR A 1 198 ? 22.001 -20.546 3.743 1.000 19.200 197 THR AAA CA 1
ATOM 2470 C C . THR A 1 198 ? 20.911 -19.996 2.820 1.000 20.660 197 THR AAA C 1
ATOM 2471 O O . THR A 1 198 ? 20.974 -20.225 1.578 1.000 21.390 197 THR AAA O 1
ATOM 2482 N N . TYR A 1 199 ? 19.974 -19.272 3.400 1.000 18.610 198 TYR AAA N 1
ATOM 2483 C CA . TYR A 1 199 ? 18.872 -18.592 2.689 1.000 17.950 198 TYR AAA CA 1
ATOM 2484 C C . TYR A 1 199 ? 19.180 -17.100 2.811 1.000 19.380 198 TYR AAA C 1
ATOM 2485 O O . TYR A 1 199 ? 19.294 -16.641 3.939 1.000 19.490 198 TYR AAA O 1
ATOM 2503 N N . SER A 1 200 ? 19.301 -16.420 1.671 1.000 19.370 199 SER AAA N 1
ATOM 2504 C CA . SER A 1 200 ? 19.705 -14.994 1.606 1.000 20.650 199 SER AAA CA 1
ATOM 2505 C C . SER A 1 200 ? 18.648 -14.181 0.872 1.000 19.320 199 SER AAA C 1
ATOM 2506 O O . SER A 1 200 ? 18.102 -14.635 -0.140 1.000 18.370 199 SER AAA O 1
ATOM 2514 N N . LEU A 1 201 ? 18.422 -12.964 1.348 1.000 19.120 200 LEU AAA N 1
ATOM 2515 C CA . LEU A 1 201 ? 17.603 -11.965 0.643 1.000 17.550 200 LEU AAA CA 1
ATOM 2516 C C . LEU A 1 201 ? 18.428 -10.701 0.493 1.000 19.060 200 LEU AAA C 1
ATOM 2517 O O . LEU A 1 201 ? 18.827 -10.140 1.541 1.000 20.440 200 LEU AAA O 1
ATOM 2533 N N . ASP A 1 202 ? 18.628 -10.282 -0.739 1.000 19.320 201 ASP AAA N 1
ATOM 2534 C CA . ASP A 1 202 ? 19.180 -8.955 -1.090 1.000 20.230 201 ASP AAA CA 1
ATOM 2535 C C . ASP A 1 202 ? 17.998 -8.020 -1.302 1.000 20.950 201 ASP AAA C 1
ATOM 2536 O O . ASP A 1 202 ? 17.000 -8.408 -1.946 1.000 21.180 201 ASP AAA O 1
ATOM 2545 N N . TRP A 1 203 ? 18.114 -6.779 -0.861 1.000 21.280 202 TRP AAA N 1
ATOM 2546 C CA . TRP A 1 203 ? 16.975 -5.843 -0.880 1.000 18.300 202 TRP AAA CA 1
ATOM 2547 C C . TRP A 1 203 ? 17.555 -4.450 -1.144 1.000 21.660 202 TRP AAA C 1
ATOM 2548 O O . TRP A 1 203 ? 18.436 -4.033 -0.369 1.000 21.560 202 TRP AAA O 1
ATOM 2569 N N . ASP A 1 204 ? 17.137 -3.851 -2.244 1.000 21.700 203 ASP AAA N 1
ATOM 2570 C CA . ASP A 1 204 ? 17.443 -2.423 -2.532 1.000 22.870 203 ASP AAA CA 1
ATOM 2571 C C . ASP A 1 204 ? 16.176 -1.760 -3.043 1.000 22.090 203 ASP AAA C 1
ATOM 2572 O O . ASP A 1 204 ? 15.133 -2.396 -3.023 1.000 22.070 203 ASP AAA O 1
ATOM 2581 N N . GLU A 1 205 ? 16.250 -0.513 -3.520 1.000 21.720 204 GLU AAA N 1
ATOM 2582 C CA . GLU A 1 205 ? 15.031 0.211 -3.934 1.000 22.600 204 GLU AAA CA 1
ATOM 2583 C C . GLU A 1 205 ? 14.385 -0.414 -5.177 1.000 19.720 204 GLU AAA C 1
ATOM 2584 O O . GLU A 1 205 ? 13.231 -0.076 -5.416 1.000 22.880 204 GLU AAA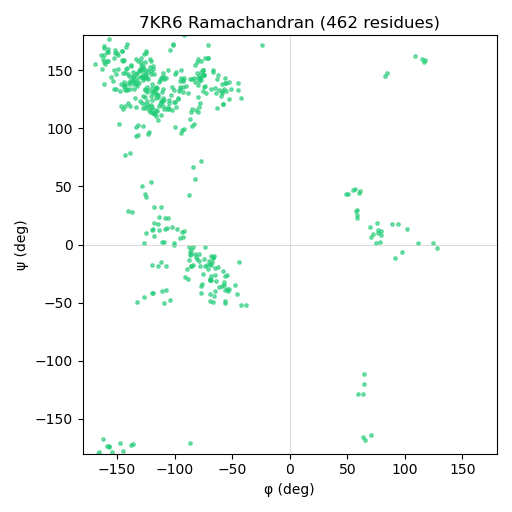 O 1
ATOM 2596 N N . ASN A 1 206 ? 15.088 -1.284 -5.919 1.000 20.990 205 ASN AAA N 1
ATOM 2597 C CA . ASN A 1 206 ? 14.589 -1.851 -7.179 1.000 21.850 205 ASN AAA CA 1
ATOM 2598 C C . ASN A 1 206 ? 14.198 -3.322 -7.031 1.000 20.160 205 ASN AAA C 1
ATOM 2599 O O . ASN A 1 206 ? 13.217 -3.709 -7.642 1.000 19.850 205 ASN AAA O 1
ATOM 2610 N N . ASN A 1 207 ? 14.964 -4.100 -6.282 1.000 20.090 206 ASN AAA N 1
ATOM 2611 C CA . ASN A 1 207 ? 14.885 -5.585 -6.337 1.000 19.870 206 ASN AAA CA 1
ATOM 2612 C C . ASN A 1 207 ? 14.912 -6.250 -4.975 1.000 18.980 206 ASN AAA C 1
ATOM 2613 O O . ASN A 1 207 ? 15.631 -5.835 -4.038 1.000 20.400 206 ASN AAA O 1
ATOM 2624 N N . LEU A 1 208 ? 14.139 -7.343 -4.884 1.000 19.340 207 LEU AAA N 1
ATOM 2625 C CA . LEU A 1 208 ? 14.276 -8.359 -3.827 1.000 18.140 207 LEU AAA CA 1
ATOM 2626 C C . LEU A 1 208 ? 14.847 -9.603 -4.501 1.000 17.670 207 LEU AAA C 1
ATOM 2627 O O . LEU A 1 208 ? 14.183 -10.104 -5.415 1.000 19.190 207 LEU AAA O 1
ATOM 2643 N N . THR A 1 209 ? 16.040 -10.044 -4.124 1.000 17.810 208 THR AAA N 1
ATOM 2644 C CA . THR A 1 209 ? 16.665 -11.216 -4.763 1.000 19.020 208 THR AAA CA 1
ATOM 2645 C C . THR A 1 209 ? 16.907 -12.259 -3.708 1.000 17.920 208 THR AAA C 1
ATOM 2646 O O . THR A 1 209 ? 17.621 -11.988 -2.728 1.000 18.520 208 THR AAA O 1
ATOM 2657 N N . ILE A 1 210 ? 16.312 -13.435 -3.885 1.000 18.280 209 ILE AAA N 1
ATOM 2658 C CA . ILE A 1 210 ? 16.488 -14.603 -3.018 1.000 18.320 209 ILE AAA CA 1
ATOM 2659 C C . ILE A 1 210 ? 17.612 -15.492 -3.556 1.000 17.990 209 ILE AAA C 1
ATOM 2660 O O . ILE A 1 210 ? 17.600 -15.779 -4.771 1.000 18.270 209 ILE AAA O 1
ATOM 2676 N N . SER A 1 211 ? 18.529 -15.878 -2.670 1.000 19.790 210 SER AAA N 1
ATOM 2677 C CA . SER A 1 211 ? 19.581 -16.881 -2.949 1.000 19.390 210 SER AAA CA 1
ATOM 2678 C C . SER A 1 211 ? 19.488 -18.055 -1.984 1.000 20.240 210 SER AAA C 1
ATOM 2679 O O . SER A 1 211 ? 19.086 -17.880 -0.812 1.000 19.380 210 SER AAA O 1
ATOM 2687 N N . ILE A 1 212 ? 19.948 -19.227 -2.440 1.000 19.160 211 ILE AAA N 1
ATOM 2688 C CA . ILE A 1 212 ? 19.987 -20.454 -1.635 1.000 20.090 211 ILE AAA CA 1
ATOM 2689 C C . ILE A 1 212 ? 21.383 -21.036 -1.856 1.000 20.080 211 ILE AAA C 1
ATOM 2690 O O . ILE A 1 212 ? 21.735 -21.306 -3.015 1.000 20.440 211 ILE AAA O 1
ATOM 2706 N N . ASP A 1 213 ? 22.119 -21.129 -0.768 1.000 21.410 212 ASP AAA N 1
ATOM 2707 C CA . ASP A 1 213 ? 23.542 -21.516 -0.781 1.000 22.260 212 ASP AAA CA 1
ATOM 2708 C C . ASP A 1 213 ? 24.295 -20.703 -1.826 1.000 22.370 212 ASP AAA C 1
ATOM 2709 O O . ASP A 1 213 ? 25.071 -21.291 -2.617 1.000 21.850 212 ASP AAA O 1
ATOM 2718 N N . ASN A 1 214 ? 24.013 -19.396 -1.870 1.000 21.150 213 ASN AAA N 1
ATOM 2719 C CA . ASN A 1 214 ? 24.733 -18.378 -2.671 1.000 24.040 213 ASN AAA CA 1
ATOM 2720 C C . ASN A 1 214 ? 24.471 -18.545 -4.166 1.000 20.620 213 ASN AAA C 1
ATOM 2721 O O . ASN A 1 214 ? 25.096 -17.841 -4.972 1.000 24.320 213 ASN AAA O 1
ATOM 2732 N N . VAL A 1 215 ? 23.457 -19.305 -4.546 1.000 19.250 214 VAL AAA N 1
ATOM 2733 C CA . VAL A 1 215 ? 23.017 -19.370 -5.952 1.000 19.730 214 VAL AAA CA 1
ATOM 2734 C C . VAL A 1 215 ? 21.713 -18.565 -6.056 1.000 20.420 214 VAL AAA C 1
ATOM 2735 O O . VAL A 1 215 ? 20.729 -18.930 -5.360 1.000 20.440 214 VAL AAA O 1
ATOM 2748 N N . LYS A 1 216 ? 21.686 -17.561 -6.901 1.000 20.480 215 LYS AAA N 1
ATOM 2749 C CA . LYS A 1 216 ? 20.499 -16.689 -7.030 1.000 21.210 215 LYS AAA CA 1
ATOM 2750 C C . LYS A 1 216 ? 19.351 -17.554 -7.556 1.000 21.440 215 LYS AAA C 1
ATOM 2751 O O . LYS A 1 216 ? 19.509 -18.325 -8.551 1.000 23.620 215 LYS AAA O 1
ATOM 2770 N N . PHE A 1 217 ? 18.219 -17.453 -6.864 1.000 19.380 216 PHE AAA N 1
ATOM 2771 C CA . PHE A 1 217 ? 16.990 -18.261 -7.068 1.000 19.310 216 PHE AAA CA 1
ATOM 2772 C C . PHE A 1 217 ? 15.904 -17.461 -7.787 1.000 20.010 216 PHE AAA C 1
ATOM 2773 O O . PHE A 1 217 ? 15.343 -17.954 -8.781 1.000 19.860 216 PHE AAA O 1
ATOM 2790 N N . HIS A 1 218 ? 15.616 -16.235 -7.359 1.000 18.290 217 HIS AAA N 1
ATOM 2791 C CA . HIS A 1 218 ? 14.550 -15.418 -7.992 1.000 19.130 217 HIS AAA CA 1
ATOM 2792 C C . HIS A 1 218 ? 14.722 -13.945 -7.604 1.000 18.920 217 HIS AAA C 1
ATOM 2793 O O . HIS A 1 218 ? 15.217 -13.692 -6.490 1.000 19.270 217 HIS AAA O 1
ATOM 2808 N N . THR A 1 219 ? 14.287 -13.046 -8.481 1.000 19.440 218 THR AAA N 1
ATOM 2809 C CA . THR A 1 219 ? 14.219 -11.589 -8.198 1.000 17.610 218 THR AAA CA 1
ATOM 2810 C C . THR A 1 219 ? 12.765 -11.131 -8.429 1.000 18.130 218 THR AAA C 1
ATOM 2811 O O . THR A 1 219 ? 12.201 -11.400 -9.523 1.000 18.740 218 THR AAA O 1
ATOM 2822 N N . PHE A 1 220 ? 12.233 -10.395 -7.441 1.000 18.400 219 PHE AAA N 1
ATOM 2823 C CA . PHE A 1 220 ? 11.007 -9.588 -7.580 1.000 17.180 219 PHE AAA CA 1
ATOM 2824 C C . PHE A 1 220 ? 11.405 -8.130 -7.791 1.000 18.340 219 PHE AAA C 1
ATOM 2825 O O . PHE A 1 220 ? 12.211 -7.586 -7.036 1.000 19.760 219 PHE AAA O 1
ATOM 2842 N N . ASP A 1 221 ? 10.781 -7.506 -8.778 1.000 19.400 220 ASP AAA N 1
ATOM 2843 C CA . ASP A 1 221 ? 10.873 -6.049 -9.051 1.000 19.490 220 ASP AAA CA 1
ATOM 2844 C C . ASP A 1 221 ? 9.971 -5.317 -8.070 1.000 20.290 220 ASP AAA C 1
ATOM 2845 O O . ASP A 1 221 ? 8.764 -5.525 -8.117 1.000 24.080 220 ASP AAA O 1
ATOM 2854 N N . ILE A 1 222 ? 10.530 -4.462 -7.225 1.000 21.010 221 ILE AAA N 1
ATOM 2855 C CA . ILE A 1 222 ? 9.698 -3.669 -6.277 1.000 19.060 221 ILE AAA CA 1
ATOM 2856 C C . ILE A 1 222 ? 9.841 -2.175 -6.552 1.000 20.630 221 ILE AAA C 1
ATOM 2857 O O . ILE A 1 222 ? 9.396 -1.415 -5.664 1.000 20.570 221 ILE AAA O 1
ATOM 2873 N N . SER A 1 223 ? 10.512 -1.801 -7.632 1.000 21.230 222 SER AAA N 1
ATOM 2874 C CA . SER A 1 223 ? 10.774 -0.369 -7.967 1.000 22.880 222 SER AAA CA 1
ATOM 2875 C C . SER A 1 223 ? 9.510 0.461 -7.797 1.000 24.430 222 SER AAA C 1
ATOM 2876 O O . SER A 1 223 ? 9.619 1.575 -7.218 1.000 25.050 222 SER AAA O 1
ATOM 2884 N N . SER A 1 224 ? 8.339 -0.005 -8.227 1.000 22.930 223 SER AAA N 1
ATOM 2885 C CA . SER A 1 224 ? 7.097 0.807 -8.129 1.000 22.460 223 SER AAA CA 1
ATOM 2886 C C . SER A 1 224 ? 6.106 0.170 -7.157 1.000 24.720 223 SER AAA C 1
ATOM 2887 O O . SER A 1 224 ? 4.888 0.487 -7.214 1.000 26.480 223 SER AAA O 1
ATOM 2895 N N . ASN A 1 225 ? 6.591 -0.743 -6.303 1.000 20.440 224 ASN AAA N 1
ATOM 2896 C CA . ASN A 1 225 ? 5.753 -1.430 -5.297 1.000 20.780 224 ASN AAA CA 1
ATOM 2897 C C . ASN A 1 225 ? 5.948 -0.747 -3.949 1.000 21.970 224 ASN AAA C 1
ATOM 2898 O O . ASN A 1 225 ? 6.958 -0.958 -3.320 1.000 22.350 224 ASN AAA O 1
ATOM 2909 N N . THR A 1 226 ? 5.001 0.100 -3.556 1.000 20.340 225 THR AAA N 1
ATOM 2910 C CA . THR A 1 226 ? 5.150 0.998 -2.406 1.000 21.660 225 THR AAA CA 1
ATOM 2911 C C . THR A 1 226 ? 5.223 0.238 -1.082 1.000 20.810 225 THR AAA C 1
ATOM 2912 O O . THR A 1 226 ? 5.625 0.883 -0.106 1.000 22.490 225 THR AAA O 1
ATOM 2923 N N . TYR A 1 227 ? 4.934 -1.066 -1.049 1.000 20.170 226 TYR AAA N 1
ATOM 2924 C CA . TYR A 1 227 ? 4.898 -1.847 0.207 1.000 19.700 226 TYR AAA CA 1
ATOM 2925 C C . TYR A 1 227 ? 6.273 -2.370 0.674 1.000 19.580 226 TYR AAA C 1
ATOM 2926 O O . TYR A 1 227 ? 6.305 -2.988 1.790 1.000 20.210 226 TYR AAA O 1
ATOM 2944 N N . PHE A 1 228 ? 7.371 -2.133 -0.074 1.000 18.390 227 PHE AAA N 1
ATOM 2945 C CA . PHE A 1 228 ? 8.678 -2.756 0.256 1.000 19.870 227 PHE AAA CA 1
ATOM 2946 C C . PHE A 1 228 ? 9.807 -1.756 0.399 1.000 17.330 227 PHE AAA C 1
ATOM 2947 O O . PHE A 1 228 ? 10.943 -2.014 0.009 1.000 20.130 227 PHE AAA O 1
ATOM 2964 N N . HIS A 1 229 ? 9.514 -0.635 1.094 1.000 21.320 228 HIS AAA N 1
ATOM 2965 C CA . HIS A 1 229 ? 10.443 0.524 1.183 1.000 20.490 228 HIS AAA CA 1
ATOM 2966 C C . HIS A 1 229 ? 10.438 1.129 2.594 1.000 22.600 228 HIS AAA C 1
ATOM 2967 O O . HIS A 1 229 ? 10.757 2.345 2.729 1.000 25.940 228 HIS AAA O 1
ATOM 2982 N N . ASP A 1 230 ? 10.159 0.304 3.594 1.000 21.480 229 ASP AAA N 1
ATOM 2983 C CA . ASP A 1 230 ? 10.126 0.710 5.016 1.000 23.490 229 ASP AAA CA 1
ATOM 2984 C C . ASP A 1 230 ? 10.701 -0.457 5.811 1.000 22.870 229 ASP AAA C 1
ATOM 2985 O O . ASP A 1 230 ? 10.876 -1.517 5.224 1.000 21.570 229 ASP AAA O 1
ATOM 2994 N N . ASN A 1 231 ? 10.969 -0.277 7.098 1.000 21.820 230 ASN AAA N 1
ATOM 2995 C CA . ASN A 1 231 ? 11.471 -1.352 7.960 1.000 20.820 230 ASN AAA CA 1
ATOM 2996 C C . ASN A 1 231 ? 10.546 -2.569 7.924 1.000 18.930 230 ASN AAA C 1
ATOM 2997 O O . ASN A 1 231 ? 9.296 -2.443 8.065 1.000 21.140 230 ASN AAA O 1
ATOM 3008 N N . PHE A 1 232 ? 11.194 -3.733 7.887 1.000 20.890 231 PHE AAA N 1
ATOM 3009 C CA . PHE A 1 232 ? 10.541 -5.060 8.024 1.000 19.750 231 PHE AAA CA 1
ATOM 3010 C C . PHE A 1 232 ? 11.211 -5.795 9.173 1.000 18.360 231 PHE AAA C 1
ATOM 3011 O O . PHE A 1 232 ? 12.436 -5.700 9.297 1.000 20.560 231 PHE AAA O 1
ATOM 3028 N N . TYR A 1 233 ? 10.431 -6.554 9.935 1.000 18.200 232 TYR AAA N 1
ATOM 3029 C CA . TYR A 1 233 ? 10.937 -7.506 10.945 1.000 17.610 232 TYR AAA CA 1
ATOM 3030 C C . TYR A 1 233 ? 10.892 -8.946 10.415 1.000 17.920 232 TYR AAA C 1
ATOM 3031 O O . TYR A 1 233 ? 10.396 -9.199 9.302 1.000 17.860 232 TYR AAA O 1
ATOM 3049 N N . ILE A 1 234 ? 11.464 -9.824 11.207 1.000 19.450 233 ILE AAA N 1
ATOM 3050 C CA . ILE A 1 234 ? 11.812 -11.213 10.783 1.000 19.380 233 ILE AAA CA 1
ATOM 3051 C C . ILE A 1 234 ? 10.896 -12.188 11.477 1.000 21.280 233 ILE AAA C 1
ATOM 3052 O O . ILE A 1 234 ? 10.566 -12.010 12.672 1.000 20.070 233 ILE AAA O 1
ATOM 3068 N N . LEU A 1 235 ? 10.509 -13.232 10.745 1.000 20.280 234 LEU AAA N 1
ATOM 3069 C CA . LEU A 1 235 ? 9.753 -14.351 11.305 1.000 18.120 234 LEU AAA CA 1
ATOM 3070 C C . LEU A 1 235 ? 10.360 -15.672 10.866 1.000 17.630 234 LEU AAA C 1
ATOM 3071 O O . LEU A 1 235 ? 10.930 -15.757 9.756 1.000 18.650 234 LEU AAA O 1
ATOM 3087 N N . PHE A 1 236 ? 10.237 -16.652 11.772 1.000 17.330 235 PHE AAA N 1
ATOM 3088 C CA . PHE A 1 236 ? 10.498 -18.094 11.481 1.000 18.630 235 PHE AAA CA 1
ATOM 3089 C C . PHE A 1 236 ? 9.348 -18.905 12.041 1.000 18.110 235 PHE AAA C 1
ATOM 3090 O O . PHE A 1 236 ? 8.880 -18.646 13.160 1.000 18.370 235 PHE AAA O 1
ATOM 3107 N N . ASN A 1 237 ? 8.920 -19.937 11.318 1.000 17.880 236 ASN AAA N 1
ATOM 3108 C CA . ASN A 1 237 ? 7.838 -20.801 11.871 1.000 17.590 236 ASN AAA CA 1
ATOM 3109 C C . ASN A 1 237 ? 7.889 -22.153 11.194 1.000 19.860 236 ASN AAA C 1
ATOM 3110 O O . ASN A 1 237 ? 8.474 -22.268 10.087 1.000 18.220 236 ASN AAA O 1
ATOM 3121 N N . LEU A 1 238 ? 7.327 -23.131 11.881 1.000 18.930 237 LEU AAA N 1
ATOM 3122 C CA . LEU A 1 238 ? 7.098 -24.479 11.301 1.000 19.500 237 LEU AAA CA 1
ATOM 3123 C C . LEU A 1 238 ? 5.598 -24.722 11.413 1.000 18.230 237 LEU AAA C 1
ATOM 3124 O O . LEU A 1 238 ? 5.092 -25.143 12.479 1.000 18.430 237 LEU AAA O 1
ATOM 3140 N N . ALA A 1 239 ? 4.875 -24.463 10.320 1.000 18.150 238 ALA AAA N 1
ATOM 3141 C CA . ALA A 1 239 ? 3.428 -24.725 10.270 1.000 19.850 238 ALA AAA CA 1
ATOM 3142 C C . ALA A 1 239 ? 3.254 -26.209 9.942 1.000 17.800 238 ALA AAA C 1
ATOM 3143 O O . ALA A 1 239 ? 4.204 -26.821 9.404 1.000 19.380 238 ALA AAA O 1
ATOM 3150 N N . VAL A 1 240 ? 2.106 -26.741 10.356 1.000 19.450 239 VAL AAA N 1
ATOM 3151 C CA . VAL A 1 240 ? 1.678 -28.125 10.007 1.000 20.650 239 VAL AAA CA 1
ATOM 3152 C C . VAL A 1 240 ? 0.322 -28.052 9.311 1.000 20.530 239 VAL AAA C 1
ATOM 3153 O O . VAL A 1 240 ? -0.702 -27.573 9.911 1.000 20.750 239 VAL AAA O 1
ATOM 3166 N N . GLY A 1 241 ? 0.262 -28.541 8.061 1.000 19.890 240 GLY AAA N 1
ATOM 3167 C CA . GLY A 1 241 ? -0.921 -28.335 7.226 1.000 19.420 240 GLY AAA CA 1
ATOM 3168 C C . GLY A 1 241 ? -1.148 -26.875 6.879 1.000 19.120 240 GLY AAA C 1
ATOM 3169 O O . GLY A 1 241 ? -0.293 -26.049 7.197 1.000 21.030 240 GLY AAA O 1
ATOM 3173 N N . GLY A 1 242 ? -2.308 -26.586 6.341 1.000 19.670 241 GLY AAA N 1
ATOM 3174 C CA . GLY A 1 242 ? -2.630 -25.281 5.764 1.000 19.580 241 GLY AAA CA 1
ATOM 3175 C C . GLY A 1 242 ? -2.863 -25.396 4.269 1.000 20.280 241 GLY AAA C 1
ATOM 3176 O O . GLY A 1 242 ? -2.323 -26.305 3.607 1.000 19.970 241 GLY AAA O 1
ATOM 3180 N N . ALA A 1 243 ? -3.550 -24.412 3.711 1.000 21.480 242 ALA AAA N 1
ATOM 3181 C CA . ALA A 1 243 ? -3.949 -24.415 2.289 1.000 21.610 242 ALA AAA CA 1
ATOM 3182 C C . ALA A 1 243 ? -2.734 -24.581 1.373 1.000 20.240 242 ALA AAA C 1
ATOM 3183 O O . ALA A 1 243 ? -2.837 -25.293 0.382 1.000 21.210 242 ALA AAA O 1
ATOM 3190 N N . PHE A 1 244 ? -1.612 -23.942 1.706 1.000 19.220 243 PHE AAA N 1
ATOM 3191 C CA . PHE A 1 244 ? -0.367 -24.024 0.920 1.000 18.640 243 PHE AAA CA 1
ATOM 3192 C C . PHE A 1 244 ? 0.039 -25.468 0.680 1.000 18.880 243 PHE AAA C 1
ATOM 3193 O O . PHE A 1 244 ? 0.541 -25.784 -0.421 1.000 19.860 243 PHE AAA O 1
ATOM 3210 N N . THR A 1 245 ? -0.157 -26.317 1.680 1.000 18.620 244 THR AAA N 1
ATOM 3211 C CA . THR A 1 245 ? 0.310 -27.728 1.635 1.000 18.170 244 THR AAA CA 1
ATOM 3212 C C . THR A 1 245 ? -0.765 -28.611 0.966 1.000 20.180 244 THR AAA C 1
ATOM 3213 O O . THR A 1 245 ? -0.432 -29.754 0.606 1.000 21.410 244 THR AAA O 1
ATOM 3224 N N . GLY A 1 246 ? -1.962 -28.076 0.818 1.000 20.290 245 GLY AAA N 1
ATOM 3225 C CA . GLY A 1 246 ? -3.159 -28.788 0.358 1.000 21.350 245 GLY AAA CA 1
ATOM 3226 C C . GLY A 1 246 ? -3.727 -29.744 1.387 1.000 22.530 245 GLY AAA C 1
ATOM 3227 O O . GLY A 1 246 ? -4.731 -30.420 1.049 1.000 27.250 245 GLY AAA O 1
ATOM 3231 N N . ILE A 1 247 ? -3.236 -29.726 2.620 1.000 20.150 246 ILE AAA N 1
ATOM 3232 C CA . ILE A 1 247 ? -3.741 -30.577 3.717 1.000 21.150 246 ILE AAA CA 1
ATOM 3233 C C . ILE A 1 247 ? -4.329 -29.698 4.802 1.000 20.260 246 ILE AAA C 1
ATOM 3234 O O . ILE A 1 247 ? -3.529 -28.972 5.481 1.000 21.340 246 ILE AAA O 1
ATOM 3250 N N . THR A 1 248 ? -5.661 -29.722 4.973 1.000 21.660 247 THR AAA N 1
ATOM 3251 C CA . THR A 1 248 ? -6.392 -28.866 5.927 1.000 22.820 247 THR AAA CA 1
ATOM 3252 C C . THR A 1 248 ? -7.238 -29.741 6.849 1.000 24.660 247 THR AAA C 1
ATOM 3253 O O . THR A 1 248 ? -7.941 -29.205 7.630 1.000 23.390 247 THR AAA O 1
ATOM 3264 N N . ASP A 1 249 ? -7.050 -31.062 6.810 1.000 23.470 248 ASP AAA N 1
ATOM 3265 C CA . ASP A 1 249 ? -7.811 -32.039 7.630 1.000 27.320 248 ASP AAA CA 1
ATOM 3266 C C . ASP A 1 249 ? -6.771 -32.986 8.191 1.000 24.480 248 ASP AAA C 1
ATOM 3267 O O . ASP A 1 249 ? -5.935 -33.476 7.402 1.000 24.440 248 ASP AAA O 1
ATOM 3276 N N . ILE A 1 250 ? -6.762 -33.162 9.506 1.000 24.600 249 ILE AAA N 1
ATOM 3277 C CA . ILE A 1 250 ? -5.777 -34.046 10.165 1.000 23.940 249 ILE AAA CA 1
ATOM 3278 C C . ILE A 1 250 ? -5.856 -35.454 9.562 1.000 23.450 249 ILE AAA C 1
ATOM 3279 O O . ILE A 1 250 ? -4.823 -36.143 9.589 1.000 24.130 249 ILE AAA O 1
ATOM 3295 N N . ASN A 1 251 ? -7.005 -35.867 9.031 1.000 24.190 250 ASN AAA N 1
ATOM 3296 C CA . ASN A 1 251 ? -7.148 -37.212 8.388 1.000 25.280 250 ASN AAA CA 1
ATOM 3297 C C . ASN A 1 251 ? -6.320 -37.325 7.111 1.000 24.420 250 ASN AAA C 1
ATOM 3298 O O . ASN A 1 251 ? -6.163 -38.436 6.586 1.000 21.160 250 ASN AAA O 1
ATOM 3309 N N . LYS A 1 252 ? -5.786 -36.224 6.592 1.000 23.220 251 LYS AAA N 1
ATOM 3310 C CA . LYS A 1 252 ? -4.961 -36.238 5.368 1.000 22.500 251 LYS AAA CA 1
ATOM 3311 C C . LYS A 1 252 ? -3.496 -35.921 5.705 1.000 22.080 251 LYS AAA C 1
ATOM 3312 O O . LYS A 1 252 ? -2.680 -35.869 4.772 1.000 24.870 251 LYS AAA O 1
ATOM 3331 N N . LEU A 1 253 ? -3.159 -35.732 6.974 1.000 21.980 252 LEU AAA N 1
ATOM 3332 C CA . LEU A 1 253 ? -1.775 -35.423 7.395 1.000 24.630 252 LEU AAA CA 1
ATOM 3333 C C . LEU A 1 253 ? -0.993 -36.735 7.367 1.000 28.240 252 LEU AAA C 1
ATOM 3334 O O . LEU A 1 253 ? -1.475 -37.726 7.926 1.000 35.100 252 LEU AAA O 1
ATOM 3350 N N . THR A 1 254 ? 0.082 -36.816 6.606 1.000 24.000 253 THR AAA N 1
ATOM 3351 C CA . THR A 1 254 ? 0.971 -38.007 6.659 1.000 24.230 253 THR AAA CA 1
ATOM 3352 C C . THR A 1 254 ? 2.336 -37.681 7.254 1.000 26.460 253 THR AAA C 1
ATOM 3353 O O . THR A 1 254 ? 3.045 -38.605 7.623 1.000 28.170 253 THR AAA O 1
ATOM 3364 N N . GLY A 1 255 ? 2.7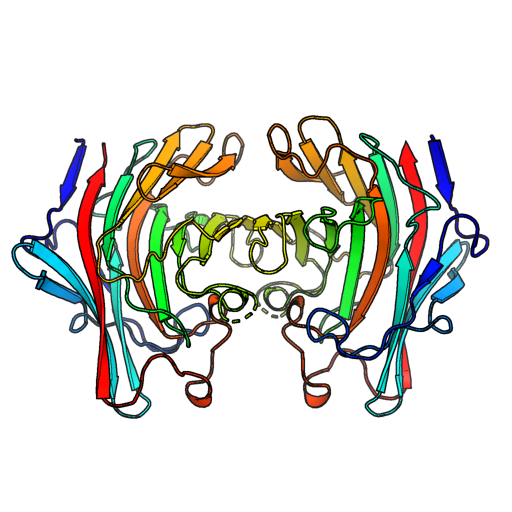01 -36.405 7.370 1.000 25.460 254 GLY AAA N 1
ATOM 3365 C CA . GLY A 1 255 ? 4.064 -35.992 7.725 1.000 24.800 254 GLY AAA CA 1
ATOM 3366 C C . GLY A 1 255 ? 4.300 -35.897 9.233 1.000 24.660 254 GLY AAA C 1
ATOM 3367 O O . GLY A 1 255 ? 5.437 -35.580 9.633 1.000 26.030 254 GLY AAA O 1
ATOM 3371 N N . LEU A 1 256 ? 3.286 -36.148 10.054 1.000 24.290 255 LEU AAA N 1
ATOM 3372 C CA . LEU A 1 256 ? 3.460 -36.102 11.531 1.000 22.970 255 LEU AAA CA 1
ATOM 3373 C C . LEU A 1 256 ? 2.514 -37.134 12.175 1.000 22.570 255 LEU AAA C 1
ATOM 3374 O O . LEU A 1 256 ? 1.292 -36.889 12.294 1.000 25.570 255 LEU AAA O 1
ATOM 3390 N N . LYS A 1 257 ? 3.078 -38.251 12.609 1.000 24.790 256 LYS AAA N 1
ATOM 3391 C CA . LYS A 1 257 ? 2.295 -39.325 13.263 1.000 26.400 256 LYS AAA CA 1
ATOM 3392 C C . LYS A 1 257 ? 2.020 -38.974 14.729 1.000 25.300 256 LYS AAA C 1
ATOM 3393 O O . LYS A 1 257 ? 2.749 -38.148 15.319 1.000 24.260 256 LYS AAA O 1
ATOM 3412 N N . ASP A 1 258 ? 1.008 -39.603 15.320 1.000 26.240 257 ASP AAA N 1
ATOM 3413 C CA . ASP A 1 258 ? 0.718 -39.439 16.762 1.000 27.900 257 ASP AAA CA 1
ATOM 3414 C C . ASP A 1 258 ? 1.950 -39.846 17.568 1.000 26.780 257 ASP AAA C 1
ATOM 3415 O O . ASP A 1 258 ? 2.407 -40.970 17.403 1.000 28.220 257 ASP AAA O 1
ATOM 3424 N N . GLY A 1 259 ? 2.500 -38.942 18.377 1.000 25.400 258 GLY AAA N 1
ATOM 3425 C CA . GLY A 1 259 ? 3.673 -39.178 19.229 1.000 26.130 258 GLY AAA CA 1
ATOM 3426 C C . GLY A 1 259 ? 4.950 -38.669 18.581 1.000 26.210 258 GLY AAA C 1
ATOM 3427 O O . GLY A 1 259 ? 5.976 -38.700 19.214 1.000 29.010 258 GLY AAA O 1
ATOM 3431 N N . GLN A 1 260 ? 4.884 -38.212 17.321 1.000 23.650 259 GLN AAA N 1
ATOM 3432 C CA . GLN A 1 260 ? 6.104 -37.832 16.588 1.000 24.700 259 GLN AAA CA 1
ATOM 3433 C C . GLN A 1 260 ? 6.456 -36.366 16.909 1.000 23.570 259 GLN AAA C 1
ATOM 3434 O O . GLN A 1 260 ? 5.509 -35.539 17.003 1.000 23.300 259 GLN AAA O 1
ATOM 3448 N N . LYS A 1 261 ? 7.750 -36.089 17.018 1.000 25.450 260 LYS AAA N 1
ATOM 3449 C CA . LYS A 1 261 ? 8.291 -34.712 17.119 1.000 25.630 260 LYS AAA CA 1
ATOM 3450 C C . LYS A 1 261 ? 9.220 -34.506 15.914 1.000 26.600 260 LYS AAA C 1
ATOM 3451 O O . LYS A 1 261 ? 10.018 -35.415 15.592 1.000 27.280 260 LYS AAA O 1
ATOM 3457 N N . VAL A 1 262 ? 9.117 -33.364 15.234 1.000 23.840 261 VAL AAA N 1
ATOM 3458 C CA . VAL A 1 262 ? 10.088 -32.997 14.163 1.000 23.850 261 VAL AAA CA 1
ATOM 3459 C C . VAL A 1 262 ? 10.573 -31.569 14.446 1.000 23.930 261 VAL AAA C 1
ATOM 3460 O O . VAL A 1 262 ? 9.783 -30.732 14.826 1.000 24.670 261 VAL AAA O 1
ATOM 3473 N N . ASN A 1 263 ? 11.833 -31.340 14.160 1.000 23.930 262 ASN AAA N 1
ATOM 3474 C CA . ASN A 1 263 ? 12.517 -30.053 14.433 1.000 24.850 262 ASN AAA CA 1
ATOM 3475 C C . ASN A 1 263 ? 12.906 -29.327 13.154 1.000 24.200 262 ASN AAA C 1
ATOM 3476 O O . ASN A 1 263 ? 13.313 -29.939 12.167 1.000 23.260 262 ASN AAA O 1
ATOM 3487 N N . MET A 1 264 ? 12.756 -28.016 13.189 1.000 22.660 263 MET AAA N 1
ATOM 3488 C CA . MET A 1 264 ? 13.418 -27.093 12.255 1.000 21.840 263 MET AAA CA 1
ATOM 3489 C C . MET A 1 264 ? 14.472 -26.339 13.075 1.000 19.310 263 MET AAA C 1
ATOM 3490 O O . MET A 1 264 ? 14.151 -25.912 14.174 1.000 20.880 263 MET AAA O 1
ATOM 3504 N N . TYR A 1 265 ? 15.677 -26.219 12.547 1.000 20.580 264 TYR AAA N 1
ATOM 3505 C CA . TYR A 1 265 ? 16.838 -25.640 13.263 1.000 21.560 264 TYR AAA CA 1
ATOM 3506 C C . TYR A 1 265 ? 17.364 -24.406 12.541 1.000 21.590 264 TYR AAA C 1
ATOM 3507 O O . TYR A 1 265 ? 17.635 -24.432 11.315 1.000 19.950 264 TYR AAA O 1
ATOM 3525 N N . ILE A 1 266 ? 17.585 -23.309 13.288 1.000 20.720 265 ILE AAA N 1
ATOM 3526 C CA . ILE A 1 266 ? 18.206 -22.066 12.751 1.000 19.450 265 ILE AAA CA 1
ATOM 3527 C C . ILE A 1 266 ? 19.505 -21.835 13.544 1.000 20.840 265 ILE AAA C 1
ATOM 3528 O O . ILE A 1 266 ? 19.434 -21.608 14.760 1.000 21.680 265 ILE AAA O 1
ATOM 3544 N N . ASP A 1 267 ? 20.623 -21.963 12.857 1.000 20.310 266 ASP AAA N 1
ATOM 3545 C CA . ASP A 1 267 ? 21.961 -21.870 13.521 1.000 18.910 266 ASP AAA CA 1
ATOM 3546 C C . ASP A 1 267 ? 22.255 -20.403 13.786 1.000 22.900 266 ASP AAA C 1
ATOM 3547 O O . ASP A 1 267 ? 22.876 -20.091 14.838 1.000 21.130 266 ASP AAA O 1
ATOM 3556 N N . TRP A 1 268 ? 21.840 -19.535 12.887 1.000 21.780 267 TRP AAA N 1
ATOM 3557 C CA . TRP A 1 268 ? 22.171 -18.089 12.977 1.000 22.870 267 TRP AAA CA 1
ATOM 3558 C C . TRP A 1 268 ? 21.342 -17.331 11.958 1.000 22.260 267 TRP AAA C 1
ATOM 3559 O O . TRP A 1 268 ? 20.850 -17.908 10.977 1.000 20.600 267 TRP AAA O 1
ATOM 3580 N N . VAL A 1 269 ? 21.142 -16.061 12.245 1.000 20.750 268 VAL AAA N 1
ATOM 3581 C CA . VAL A 1 269 ? 20.564 -15.089 11.288 1.000 20.460 268 VAL AAA CA 1
ATOM 3582 C C . VAL A 1 269 ? 21.411 -13.833 11.400 1.000 22.850 268 VAL AAA C 1
ATOM 3583 O O . VAL A 1 269 ? 21.865 -13.494 12.512 1.000 23.230 268 VAL AAA O 1
ATOM 3596 N N . LYS A 1 270 ? 21.667 -13.205 10.279 1.000 21.550 269 LYS AAA N 1
ATOM 3597 C CA . LYS A 1 270 ? 22.451 -11.947 10.298 1.000 26.200 269 LYS AAA CA 1
ATOM 3598 C C . LYS A 1 270 ? 21.917 -10.956 9.275 1.000 26.720 269 LYS AAA C 1
ATOM 3599 O O . LYS A 1 270 ? 21.430 -11.341 8.203 1.000 24.370 269 LYS AAA O 1
ATOM 3618 N N . ILE A 1 271 ? 22.098 -9.677 9.598 1.000 25.110 270 ILE AAA N 1
ATOM 3619 C CA . ILE A 1 271 ? 21.772 -8.559 8.689 1.000 25.810 270 ILE AAA CA 1
ATOM 3620 C C . ILE A 1 271 ? 23.093 -7.861 8.390 1.000 26.530 270 ILE AAA C 1
ATOM 3621 O O . ILE A 1 271 ? 23.799 -7.485 9.360 1.000 28.740 270 ILE AAA O 1
ATOM 3637 N N . LEU A 1 272 ? 23.422 -7.690 7.123 1.000 27.270 271 LEU AAA N 1
ATOM 3638 C CA . LEU A 1 272 ? 24.715 -7.071 6.737 1.000 32.540 271 LEU AAA CA 1
ATOM 3639 C C . LEU A 1 272 ? 24.439 -5.588 6.507 1.000 41.800 271 LEU AAA C 1
ATOM 3640 O O . LEU A 1 272 ? 24.483 -5.127 5.374 1.000 53.830 271 LEU AAA O 1
ATOM 3657 N N . ILE B 1 36 ? -3.640 -4.243 -37.673 1.000 56.120 35 ILE BBB N 1
ATOM 3658 C CA . ILE B 1 36 ? -3.926 -5.673 -37.344 1.000 52.310 35 ILE BBB CA 1
ATOM 3659 C C . ILE B 1 36 ? -3.118 -6.590 -38.275 1.000 52.900 35 ILE BBB C 1
ATOM 3660 O O . ILE B 1 36 ? -3.295 -6.506 -39.497 1.000 61.120 35 ILE BBB O 1
ATOM 3665 N N . LEU B 1 37 ? -2.259 -7.446 -37.728 1.000 45.470 36 LEU BBB N 1
ATOM 3666 C CA . LEU B 1 37 ? -1.620 -8.560 -38.474 1.000 46.280 36 LEU BBB CA 1
ATOM 3667 C C . LEU B 1 37 ? -2.645 -9.681 -38.647 1.000 43.970 36 LEU BBB C 1
ATOM 3668 O O . LEU B 1 37 ? -2.585 -10.354 -39.660 1.000 42.770 36 LEU BBB O 1
ATOM 3684 N N . PHE B 1 38 ? -3.547 -9.889 -37.678 1.000 42.340 37 PHE BBB N 1
ATOM 3685 C CA . PHE B 1 38 ? -4.571 -10.967 -37.717 1.000 36.710 37 PHE BBB CA 1
ATOM 3686 C C . PHE B 1 38 ? -5.796 -10.577 -36.884 1.000 35.890 37 PHE BBB C 1
ATOM 3687 O O . PHE B 1 38 ? -5.615 -9.962 -35.810 1.000 34.850 37 PHE BBB O 1
ATOM 3704 N N . LYS B 1 39 ? -7.001 -10.896 -37.360 1.000 33.640 38 LYS BBB N 1
ATOM 3705 C CA . LYS B 1 39 ? -8.270 -10.761 -36.588 1.000 35.630 38 LYS BBB CA 1
ATOM 3706 C C . LYS B 1 39 ? -9.144 -11.979 -36.879 1.000 35.490 38 LYS BBB C 1
ATOM 3707 O O . LYS B 1 39 ? -9.243 -12.395 -38.049 1.000 40.010 38 LYS BBB O 1
ATOM 3726 N N . ASP B 1 40 ? -9.779 -12.534 -35.857 1.000 29.400 39 ASP BBB N 1
ATOM 3727 C CA . ASP B 1 40 ? -10.909 -13.468 -36.033 1.000 27.550 39 ASP BBB CA 1
ATOM 3728 C C . ASP B 1 40 ? -12.082 -12.802 -35.343 1.000 28.500 39 ASP BBB C 1
ATOM 3729 O O . ASP B 1 40 ? -12.029 -12.606 -34.100 1.000 27.830 39 ASP BBB O 1
ATOM 3738 N N . ASP B 1 41 ? -13.110 -12.463 -36.121 1.000 26.650 40 ASP BBB N 1
ATOM 3739 C CA . ASP B 1 41 ? -14.354 -11.871 -35.593 1.000 27.550 40 ASP BBB CA 1
ATOM 3740 C C . ASP B 1 41 ? -15.324 -12.967 -35.163 1.000 23.640 40 ASP BBB C 1
ATOM 3741 O O . ASP B 1 41 ? -16.384 -12.634 -34.683 1.000 25.500 40 ASP BBB O 1
ATOM 3750 N N . PHE B 1 42 ? -15.050 -14.232 -35.463 1.000 24.260 41 PHE BBB N 1
ATOM 3751 C CA . PHE B 1 42 ? -15.899 -15.390 -35.109 1.000 27.140 41 PHE BBB CA 1
ATOM 3752 C C . PHE B 1 42 ? -17.282 -15.245 -35.758 1.000 25.580 41 PHE BBB C 1
ATOM 3753 O O . PHE B 1 42 ? -18.314 -15.522 -35.129 1.000 25.850 41 PHE BBB O 1
ATOM 3770 N N . ASN B 1 43 ? -17.290 -14.891 -37.050 1.000 31.230 42 ASN BBB N 1
ATOM 3771 C CA . ASN B 1 43 ? -18.504 -15.047 -37.878 1.000 28.230 42 ASN BBB CA 1
ATOM 3772 C C . ASN B 1 43 ? -18.695 -16.514 -38.230 1.000 29.130 42 ASN BBB C 1
ATOM 3773 O O . ASN B 1 43 ? -19.822 -16.908 -38.507 1.000 30.060 42 ASN BBB O 1
ATOM 3784 N N . PHE B 1 44 ? -17.617 -17.286 -38.241 1.000 27.570 43 PHE BBB N 1
ATOM 3785 C CA . PHE B 1 44 ? -17.692 -18.753 -38.356 1.000 29.810 43 PHE BBB CA 1
ATOM 3786 C C . PHE B 1 44 ? -16.466 -19.360 -37.668 1.000 28.400 43 PHE BBB C 1
ATOM 3787 O O . PHE B 1 44 ? -15.536 -18.647 -37.297 1.000 27.690 43 PHE BBB O 1
ATOM 3804 N N . PHE B 1 45 ? -16.524 -20.658 -37.471 1.000 28.550 44 PHE BBB N 1
ATOM 3805 C CA . PHE B 1 45 ? -15.394 -21.434 -36.907 1.000 29.120 44 PHE BBB CA 1
ATOM 3806 C C . PHE B 1 45 ? -14.433 -21.764 -38.043 1.000 31.010 44 PHE BBB C 1
ATOM 3807 O O . PHE B 1 45 ? -14.776 -22.623 -38.869 1.000 32.050 44 PHE BBB O 1
ATOM 3824 N N . ASP B 1 46 ? -13.314 -21.058 -38.108 1.000 27.490 45 ASP BBB N 1
ATOM 3825 C CA . ASP B 1 46 ? -12.278 -21.208 -39.155 1.000 27.290 45 ASP BBB CA 1
ATOM 3826 C C . ASP B 1 46 ? -11.291 -22.327 -38.818 1.000 32.760 45 ASP BBB C 1
ATOM 3827 O O . ASP B 1 46 ? -10.313 -22.078 -38.048 1.000 31.120 45 ASP BBB O 1
ATOM 3836 N N . GLU B 1 47 ? -11.446 -23.504 -39.448 1.000 31.070 46 GLU BBB N 1
ATOM 3837 C CA . GLU B 1 47 ? -10.574 -24.688 -39.242 1.000 33.130 46 GLU BBB CA 1
ATOM 3838 C C . GLU B 1 47 ? -9.160 -24.468 -39.782 1.000 30.450 46 GLU BBB C 1
ATOM 3839 O O . GLU B 1 47 ? -8.305 -25.278 -39.459 1.000 33.370 46 GLU BBB O 1
ATOM 3851 N N . LYS B 1 48 ? -8.905 -23.396 -40.517 1.000 31.110 47 LYS BBB N 1
ATOM 3852 C CA . LYS B 1 48 ? -7.534 -23.081 -40.981 1.000 34.240 47 LYS BBB CA 1
ATOM 3853 C C . LYS B 1 48 ? -6.761 -22.443 -39.829 1.000 31.900 47 LYS BBB C 1
ATOM 3854 O O . LYS B 1 48 ? -5.539 -22.366 -39.941 1.000 34.120 47 LYS BBB O 1
ATOM 3873 N N . VAL B 1 49 ? -7.461 -22.014 -38.780 1.000 29.960 48 VAL BBB N 1
ATOM 3874 C CA . VAL B 1 49 ? -6.863 -21.236 -37.644 1.000 29.490 48 VAL BBB CA 1
ATOM 3875 C C . VAL B 1 49 ? -7.019 -22.014 -36.343 1.000 29.470 48 VAL BBB C 1
ATOM 3876 O O . VAL B 1 49 ? -6.046 -22.044 -35.596 1.000 31.210 48 VAL BBB O 1
ATOM 3889 N N . TRP B 1 50 ? -8.171 -22.645 -36.104 1.000 27.780 49 TRP BBB N 1
ATOM 3890 C CA . TRP B 1 50 ? -8.507 -23.313 -34.816 1.000 25.120 49 TRP BBB CA 1
ATOM 3891 C C . TRP B 1 50 ? -8.753 -24.807 -34.965 1.000 28.620 49 TRP BBB C 1
ATOM 3892 O O . TRP B 1 50 ? -9.265 -25.259 -36.024 1.000 28.460 49 TRP BBB O 1
ATOM 3913 N N . THR B 1 51 ? -8.467 -25.529 -33.895 1.000 24.970 50 THR BBB N 1
ATOM 3914 C CA . THR B 1 51 ? -8.723 -26.960 -33.697 1.000 26.550 50 THR BBB CA 1
ATOM 3915 C C . THR B 1 51 ? -9.489 -27.121 -32.384 1.000 27.430 50 THR BBB C 1
ATOM 3916 O O . THR B 1 51 ? -9.010 -26.609 -31.358 1.000 26.310 50 THR BBB O 1
ATOM 3927 N N . LYS B 1 52 ? -10.607 -27.821 -32.423 1.000 26.340 51 LYS BBB N 1
ATOM 3928 C CA . LYS B 1 52 ? -11.383 -28.192 -31.229 1.000 25.270 51 LYS BBB CA 1
ATOM 3929 C C . LYS B 1 52 ? -10.698 -29.388 -30.601 1.000 30.560 51 LYS BBB C 1
ATOM 3930 O O . LYS B 1 52 ? -10.298 -30.302 -31.339 1.000 26.930 51 LYS BBB O 1
ATOM 3949 N N . GLU B 1 53 ? -10.578 -29.400 -29.282 1.000 24.100 52 GLU BBB N 1
ATOM 3950 C CA . GLU B 1 53 ? -9.925 -30.526 -28.587 1.000 23.520 52 GLU BBB CA 1
ATOM 3951 C C . GLU B 1 53 ? -10.955 -31.481 -28.017 1.000 27.250 52 GLU BBB C 1
ATOM 3952 O O . GLU B 1 53 ? -12.065 -31.060 -27.568 1.000 26.340 52 GLU BBB O 1
ATOM 3964 N N . THR B 1 54 ? -10.560 -32.760 -28.014 1.000 25.540 53 THR BBB N 1
ATOM 3965 C CA . THR B 1 54 ? -11.325 -33.858 -27.423 1.000 24.530 53 THR BBB CA 1
ATOM 3966 C C . THR B 1 54 ? -10.454 -34.574 -26.398 1.000 26.620 53 THR BBB C 1
ATOM 3967 O O . THR B 1 54 ? -9.373 -35.093 -26.779 1.000 28.460 53 THR BBB O 1
ATOM 3978 N N . HIS B 1 55 ? -10.911 -34.666 -25.155 1.000 26.860 54 HIS BBB N 1
ATOM 3979 C CA . HIS B 1 55 ? -10.160 -35.261 -24.032 1.000 26.420 54 HIS BBB CA 1
ATOM 3980 C C . HIS B 1 55 ? -11.133 -35.848 -23.038 1.000 29.780 54 HIS BBB C 1
ATOM 3981 O O . HIS B 1 55 ? -12.181 -35.256 -22.815 1.000 28.060 54 HIS BBB O 1
ATOM 3996 N N . GLU B 1 56 ? -10.737 -36.932 -22.397 1.000 28.960 55 GLU BBB N 1
ATOM 3997 C CA . GLU B 1 56 ? -11.510 -37.553 -21.300 1.000 29.660 55 GLU BBB CA 1
ATOM 3998 C C . GLU B 1 56 ? -11.457 -36.684 -20.052 1.000 27.980 55 GLU BBB C 1
ATOM 3999 O O . GLU B 1 56 ? -10.516 -35.913 -19.846 1.000 27.850 55 GLU BBB O 1
ATOM 4011 N N . PRO B 1 57 ? -12.406 -36.869 -19.117 1.000 28.520 56 PRO BBB N 1
ATOM 4012 C CA . PRO B 1 57 ? -12.306 -36.228 -17.813 1.000 27.170 56 PRO BBB CA 1
ATOM 4013 C C . PRO B 1 57 ? -10.957 -36.517 -17.143 1.000 34.250 56 PRO BBB C 1
ATOM 4014 O O . PRO B 1 57 ? -10.390 -37.612 -17.313 1.000 30.630 56 PRO BBB O 1
ATOM 4025 N N . GLY B 1 58 ? -10.415 -35.483 -16.507 1.000 28.220 57 GLY BBB N 1
ATOM 4026 C CA . GLY B 1 58 ? -9.223 -35.555 -15.648 1.000 29.300 57 GLY BBB CA 1
ATOM 4027 C C . GLY B 1 58 ? -7.953 -35.666 -16.467 1.000 27.650 57 GLY BBB C 1
ATOM 4028 O O . GLY B 1 58 ? -6.918 -36.069 -15.877 1.000 29.410 57 GLY BBB O 1
ATOM 4032 N N . TRP B 1 59 ? -8.010 -35.306 -17.744 1.000 26.960 58 TRP BBB N 1
ATOM 4033 C CA . TRP B 1 59 ? -6.832 -35.283 -18.641 1.000 27.230 58 TRP BBB CA 1
ATOM 4034 C C . TRP B 1 59 ? -5.725 -34.397 -18.054 1.000 30.980 58 TRP BBB C 1
ATOM 4035 O O . TRP B 1 59 ? -4.553 -34.862 -17.963 1.000 28.630 58 TRP BBB O 1
ATOM 4056 N N . THR B 1 60 ? -6.049 -33.169 -17.647 1.000 26.270 59 THR BBB N 1
ATOM 4057 C CA . THR B 1 60 ? -5.086 -32.275 -16.949 1.000 25.310 59 THR BBB CA 1
ATOM 4058 C C . THR B 1 60 ? -5.651 -31.726 -15.638 1.000 24.650 59 THR BBB C 1
ATOM 4059 O O . THR B 1 60 ? -6.877 -31.572 -15.524 1.000 23.120 59 THR BBB O 1
ATOM 4070 N N . ASN B 1 61 ? -4.788 -31.478 -14.654 1.000 23.410 60 ASN BBB N 1
ATOM 4071 C CA . ASN B 1 61 ? -5.095 -30.669 -13.459 1.000 21.200 60 ASN BBB CA 1
ATOM 4072 C C . ASN B 1 61 ? -6.277 -31.236 -12.671 1.000 22.820 60 ASN BBB C 1
ATOM 4073 O O . ASN B 1 61 ? -6.825 -30.459 -11.904 1.000 22.790 60 ASN BBB O 1
ATOM 4084 N N . GLN B 1 62 ? -6.576 -32.536 -12.762 1.000 23.730 61 GLN BBB N 1
ATOM 4085 C CA . GLN B 1 62 ? -7.690 -33.175 -12.007 1.000 25.440 61 GLN BBB CA 1
ATOM 4086 C C . GLN B 1 62 ? -9.035 -32.486 -12.369 1.000 22.420 61 GLN BBB C 1
ATOM 4087 O O . GLN B 1 62 ? -9.933 -32.442 -11.521 1.000 25.420 61 GLN BBB O 1
ATOM 4101 N N . GLU B 1 63 ? -9.115 -31.979 -13.585 1.000 23.930 62 GLU BBB N 1
ATOM 4102 C CA . GLU B 1 63 ? -10.326 -31.294 -14.092 1.000 21.990 62 GLU BBB CA 1
ATOM 4103 C C . GLU B 1 63 ? -11.452 -32.320 -14.199 1.000 24.560 62 GLU BBB C 1
ATOM 4104 O O . GLU B 1 63 ? -11.205 -33.515 -14.503 1.000 25.210 62 GLU BBB O 1
ATOM 4116 N N . LEU B 1 64 ? -12.686 -31.873 -14.030 1.000 22.780 63 LEU BBB N 1
ATOM 4117 C CA . LEU B 1 64 ? -13.817 -32.824 -14.069 1.000 25.110 63 LEU BBB CA 1
ATOM 4118 C C . LEU B 1 64 ? -14.375 -32.953 -15.490 1.000 24.170 63 LEU BBB C 1
ATOM 4119 O O . LEU B 1 64 ? -15.002 -33.992 -15.786 1.000 24.100 63 LEU BBB O 1
ATOM 4135 N N . GLN B 1 65 ? -14.262 -31.930 -16.326 1.000 20.910 64 GLN BBB N 1
ATOM 4136 C CA . GLN B 1 65 ? -14.948 -31.966 -17.639 1.000 23.270 64 GLN BBB CA 1
ATOM 4137 C C . GLN B 1 65 ? -14.231 -32.915 -18.596 1.000 25.070 64 GLN BBB C 1
ATOM 4138 O O . GLN B 1 65 ? -12.991 -32.916 -18.630 1.000 24.880 64 GLN BBB O 1
ATOM 4152 N N . ALA B 1 66 ? -14.993 -33.575 -19.451 1.000 24.570 65 ALA BBB N 1
ATOM 4153 C CA . ALA B 1 66 ? -14.503 -33.972 -20.785 1.000 23.840 65 ALA BBB CA 1
ATOM 4154 C C . ALA B 1 66 ? -14.561 -32.781 -21.744 1.000 24.270 65 ALA BBB C 1
ATOM 4155 O O . ALA B 1 66 ? -15.563 -32.032 -21.722 1.000 26.970 65 ALA BBB O 1
ATOM 4162 N N . TYR B 1 67 ? -13.606 -32.644 -22.636 1.000 22.220 66 TYR BBB N 1
ATOM 4163 C CA . TYR B 1 67 ? -13.678 -31.713 -23.770 1.000 22.680 66 TYR BBB CA 1
ATOM 4164 C C . TYR B 1 67 ? -14.188 -32.459 -25.012 1.000 26.040 66 TYR BBB C 1
ATOM 4165 O O . TYR B 1 67 ? -13.718 -33.575 -25.281 1.000 23.740 66 TYR BBB O 1
ATOM 4183 N N . ASP B 1 68 ? -15.140 -31.859 -25.723 1.000 25.650 67 ASP BBB N 1
ATOM 4184 C CA . ASP B 1 68 ? -15.582 -32.431 -27.027 1.000 26.810 67 ASP BBB CA 1
ATOM 4185 C C . ASP B 1 68 ? -15.964 -31.321 -28.003 1.000 26.560 67 ASP BBB C 1
ATOM 4186 O O . ASP B 1 68 ? -16.089 -30.127 -27.610 1.000 26.370 67 ASP BBB O 1
ATOM 4195 N N . ALA B 1 69 ? -16.112 -31.692 -29.280 1.000 26.630 68 ALA BBB N 1
ATOM 4196 C CA . ALA B 1 69 ? -16.339 -30.734 -30.369 1.000 26.810 68 ALA BBB CA 1
ATOM 4197 C C . ALA B 1 69 ? -17.718 -30.107 -30.219 1.000 24.060 68 ALA BBB C 1
ATOM 4198 O O . ALA B 1 69 ? -17.863 -28.978 -30.616 1.000 25.640 68 ALA BBB O 1
ATOM 4205 N N . ALA B 1 70 ? -18.662 -30.846 -29.654 1.000 25.950 69 ALA BBB N 1
ATOM 4206 C CA . ALA B 1 70 ? -20.066 -30.411 -29.560 1.000 27.100 69 ALA BBB CA 1
ATOM 4207 C C . ALA B 1 70 ? -20.182 -29.242 -28.579 1.000 27.210 69 ALA BBB C 1
ATOM 4208 O O . ALA B 1 70 ? -21.182 -28.509 -28.668 1.000 26.550 69 ALA BBB O 1
ATOM 4215 N N . HIS B 1 71 ? -19.175 -29.001 -27.732 1.000 22.950 70 HIS BBB N 1
ATOM 4216 C CA . HIS B 1 71 ? -19.242 -27.887 -26.738 1.000 22.680 70 HIS BBB CA 1
ATOM 4217 C C . HIS B 1 71 ? -18.422 -26.684 -27.186 1.000 24.300 70 HIS BBB C 1
ATOM 4218 O O . HIS B 1 71 ? -18.130 -25.784 -26.342 1.000 24.690 70 HIS BBB O 1
ATOM 4233 N N . VAL B 1 72 ? -18.037 -26.645 -28.464 1.000 23.960 71 VAL BBB N 1
ATOM 4234 C CA . VAL B 1 72 ? -17.430 -25.468 -29.110 1.000 23.330 71 VAL BBB CA 1
ATOM 4235 C C . VAL B 1 72 ? -18.354 -25.103 -30.263 1.000 27.850 71 VAL BBB C 1
ATOM 4236 O O . VAL B 1 72 ? -18.681 -26.002 -31.047 1.000 27.140 71 VAL BBB O 1
ATOM 4249 N N . SER B 1 73 ? -18.770 -23.862 -30.335 1.000 25.790 72 SER BBB N 1
ATOM 4250 C CA . SER B 1 73 ? -19.675 -23.417 -31.422 1.000 28.370 72 SER BBB CA 1
ATOM 4251 C C . SER B 1 73 ? -19.406 -21.958 -31.693 1.000 29.330 72 SER BBB C 1
ATOM 4252 O O . SER B 1 73 ? -18.767 -21.271 -30.899 1.000 28.970 72 SER BBB O 1
ATOM 4260 N N . VAL B 1 74 ? -19.905 -21.505 -32.827 1.000 29.540 73 VAL BBB N 1
ATOM 4261 C CA . VAL B 1 74 ? -19.955 -20.074 -33.153 1.000 29.040 73 VAL BBB CA 1
ATOM 4262 C C . VAL B 1 74 ? -21.421 -19.737 -33.348 1.000 32.170 73 VAL BBB C 1
ATOM 4263 O O . VAL B 1 74 ? -22.107 -20.538 -33.996 1.000 33.240 73 VAL BBB O 1
ATOM 4276 N N . GLY B 1 75 ? -21.898 -18.674 -32.719 1.000 31.310 74 GLY BBB N 1
ATOM 4277 C CA . GLY B 1 75 ? -23.318 -18.301 -32.781 1.000 31.650 74 GLY BBB CA 1
ATOM 4278 C C . GLY B 1 75 ? -23.514 -16.868 -32.356 1.000 30.490 74 GLY BBB C 1
ATOM 4279 O O . GLY B 1 75 ? -22.532 -16.109 -32.290 1.000 33.060 74 GLY BBB O 1
ATOM 4283 N N . LYS B 1 76 ? -24.766 -16.499 -32.122 1.000 35.090 75 LYS BBB N 1
ATOM 4284 C CA . LYS B 1 76 ? -25.175 -15.107 -31.853 1.000 39.310 75 LYS BBB CA 1
ATOM 4285 C C . LYS B 1 76 ? -25.217 -14.895 -30.350 1.000 35.030 75 LYS BBB C 1
ATOM 4286 O O . LYS B 1 76 ? -25.647 -15.796 -29.620 1.000 40.830 75 LYS BBB O 1
ATOM 4305 N N . ASP B 1 77 ? -24.811 -13.705 -29.951 1.000 33.570 76 ASP BBB N 1
ATOM 4306 C CA . ASP B 1 77 ? -25.067 -13.147 -28.606 1.000 35.700 76 ASP BBB CA 1
ATOM 4307 C C . ASP B 1 77 ? -25.551 -11.721 -28.842 1.000 33.520 76 ASP BBB C 1
ATOM 4308 O O . ASP B 1 77 ? -24.714 -10.836 -29.033 1.000 32.850 76 ASP BBB O 1
ATOM 4317 N N . GLY B 1 78 ? -26.868 -11.519 -28.912 1.000 38.370 77 GLY BBB N 1
ATOM 4318 C CA . GLY B 1 78 ? -27.452 -10.232 -29.342 1.000 33.760 77 GLY BBB CA 1
ATOM 4319 C C . GLY B 1 78 ? -26.982 -9.891 -30.740 1.000 31.680 77 GLY BBB C 1
ATOM 4320 O O . GLY B 1 78 ? -27.063 -10.784 -31.610 1.000 35.950 77 GLY BBB O 1
ATOM 4324 N N . ASP B 1 79 ? -26.466 -8.682 -30.929 1.000 36.070 78 ASP BBB N 1
ATOM 4325 C CA . ASP B 1 79 ? -25.974 -8.146 -32.225 1.000 40.630 78 ASP BBB CA 1
ATOM 4326 C C . ASP B 1 79 ? -24.634 -8.784 -32.603 1.000 39.500 78 ASP BBB C 1
ATOM 4327 O O . ASP B 1 79 ? -24.108 -8.413 -33.669 1.000 39.620 78 ASP BBB O 1
ATOM 4333 N N . LYS B 1 80 ? -24.061 -9.666 -31.762 1.000 36.960 79 LYS BBB N 1
ATOM 4334 C CA . LYS B 1 80 ? -22.676 -10.157 -31.946 1.000 31.790 79 LYS BBB CA 1
ATOM 4335 C C . LYS B 1 80 ? -22.648 -11.586 -32.460 1.000 29.070 79 LYS BBB C 1
ATOM 4336 O O . LYS B 1 80 ? -23.592 -12.355 -32.220 1.000 33.380 79 LYS BBB O 1
ATOM 4355 N N . SER B 1 81 ? -21.606 -11.896 -33.218 1.000 28.870 80 SER BBB N 1
ATOM 4356 C CA . SER B 1 81 ? -21.247 -13.263 -33.614 1.000 29.050 80 SER BBB CA 1
ATOM 4357 C C . SER B 1 81 ? -19.972 -13.623 -32.835 1.000 26.340 80 SER BBB C 1
ATOM 4358 O O . SER B 1 81 ? -19.010 -12.903 -32.904 1.000 30.030 80 SER BBB O 1
ATOM 4366 N N . VAL B 1 82 ? -20.027 -14.725 -32.101 1.000 24.650 81 VAL BBB N 1
ATOM 4367 C CA . VAL B 1 82 ? -19.013 -14.994 -31.032 1.000 25.390 81 VAL BBB CA 1
ATOM 4368 C C . VAL B 1 82 ? -18.690 -16.475 -31.052 1.000 24.680 81 VAL BBB C 1
ATOM 4369 O O . VAL B 1 82 ? -19.562 -17.295 -31.373 1.000 25.720 81 VAL BBB O 1
ATOM 4382 N N . LEU B 1 83 ? -17.470 -16.787 -30.635 1.000 23.550 82 LEU BBB N 1
ATOM 4383 C CA . LEU B 1 83 ? -17.073 -18.151 -30.215 1.000 23.970 82 LEU BBB CA 1
ATOM 4384 C C . LEU B 1 83 ? -17.718 -18.438 -28.859 1.000 23.160 82 LEU BBB C 1
ATOM 4385 O O . LEU B 1 83 ? -17.635 -17.572 -27.979 1.000 24.240 82 LEU BBB O 1
ATOM 4401 N N . ILE B 1 84 ? -18.368 -19.591 -28.740 1.000 21.830 83 ILE BBB N 1
ATOM 4402 C CA . ILE B 1 84 ? -19.079 -20.056 -27.522 1.000 24.000 83 ILE BBB CA 1
ATOM 4403 C C . ILE B 1 84 ? -18.442 -21.353 -27.052 1.000 24.190 83 ILE BBB C 1
ATOM 4404 O O . ILE B 1 84 ? -18.456 -22.387 -27.785 1.000 24.230 83 ILE BBB O 1
ATOM 4420 N N . LEU B 1 85 ? -17.899 -21.328 -25.837 1.000 21.710 84 LEU BBB N 1
ATOM 4421 C CA . LEU B 1 85 ? -17.454 -22.547 -25.146 1.000 23.340 84 LEU BBB CA 1
ATOM 4422 C C . LEU B 1 85 ? -18.463 -22.851 -24.063 1.000 21.720 84 LEU BBB C 1
ATOM 4423 O O . LEU B 1 85 ? -18.741 -21.965 -23.251 1.000 23.990 84 LEU BBB O 1
ATOM 4439 N N . THR B 1 86 ? -19.102 -24.010 -24.159 1.000 21.380 85 THR BBB N 1
ATOM 4440 C CA . THR B 1 86 ? -20.245 -24.368 -23.287 1.000 20.530 85 THR BBB CA 1
ATOM 4441 C C . THR B 1 86 ? -19.857 -25.465 -22.311 1.000 22.810 85 THR BBB C 1
ATOM 4442 O O . THR B 1 86 ? -19.542 -26.577 -22.770 1.000 22.350 85 THR BBB O 1
ATOM 4453 N N . ALA B 1 87 ? -19.933 -25.187 -20.995 1.000 20.740 86 ALA BBB N 1
ATOM 4454 C CA . ALA B 1 87 ? -19.847 -26.220 -19.942 1.000 21.790 86 ALA BBB CA 1
ATOM 4455 C C . ALA B 1 87 ? -21.257 -26.747 -19.685 1.000 24.900 86 ALA BBB C 1
ATOM 4456 O O . ALA B 1 87 ? -22.174 -25.920 -19.515 1.000 22.510 86 ALA BBB O 1
ATOM 4463 N N . GLU B 1 88 ? -21.419 -28.062 -19.682 1.000 23.110 87 GLU BBB N 1
ATOM 4464 C CA . GLU B 1 88 ? -22.746 -28.685 -19.461 1.000 23.680 87 GLU BBB CA 1
ATOM 4465 C C . GLU B 1 88 ? -22.604 -29.842 -18.502 1.000 25.260 87 GLU BBB C 1
ATOM 4466 O O . GLU B 1 88 ? -21.652 -30.604 -18.633 1.000 25.760 87 GLU BBB O 1
ATOM 4478 N N . ARG B 1 89 ? -23.579 -29.995 -17.609 1.000 25.070 88 ARG BBB N 1
ATOM 4479 C CA . ARG B 1 89 ? -23.653 -31.180 -16.735 1.000 25.250 88 ARG BBB CA 1
ATOM 4480 C C . ARG B 1 89 ? -24.853 -32.035 -17.143 1.000 27.370 88 ARG BBB C 1
ATOM 4481 O O . ARG B 1 89 ? -25.956 -31.494 -17.244 1.000 24.980 88 ARG BBB O 1
ATOM 4502 N N . LYS B 1 90 ? -24.622 -33.325 -17.304 1.000 28.950 89 LYS BBB N 1
ATOM 4503 C CA . LYS B 1 90 ? -25.698 -34.322 -17.549 1.000 30.070 89 LYS BBB CA 1
ATOM 4504 C C . LYS B 1 90 ? -25.493 -35.414 -16.515 1.000 32.320 89 LYS BBB C 1
ATOM 4505 O O . LYS B 1 90 ? -24.524 -36.182 -16.668 1.000 31.700 89 LYS BBB O 1
ATOM 4511 N N . GLY B 1 91 ? -26.310 -35.380 -15.464 1.000 32.990 90 GLY BBB N 1
ATOM 4512 C CA . GLY B 1 91 ? -26.158 -36.205 -14.266 1.000 34.750 90 GLY BBB CA 1
ATOM 4513 C C . GLY B 1 91 ? -24.871 -35.849 -13.550 1.000 36.670 90 GLY BBB C 1
ATOM 4514 O O . GLY B 1 91 ? -24.775 -34.720 -13.012 1.000 39.250 90 GLY BBB O 1
ATOM 4518 N N . ASN B 1 92 ? -23.916 -36.768 -13.563 1.000 36.190 91 ASN BBB N 1
ATOM 4519 C CA . ASN B 1 92 ? -22.597 -36.585 -12.913 1.000 38.870 91 ASN BBB CA 1
ATOM 4520 C C . ASN B 1 92 ? -21.518 -36.417 -13.987 1.000 39.510 91 ASN BBB C 1
ATOM 4521 O O . ASN B 1 92 ? -20.359 -36.291 -13.618 1.000 39.56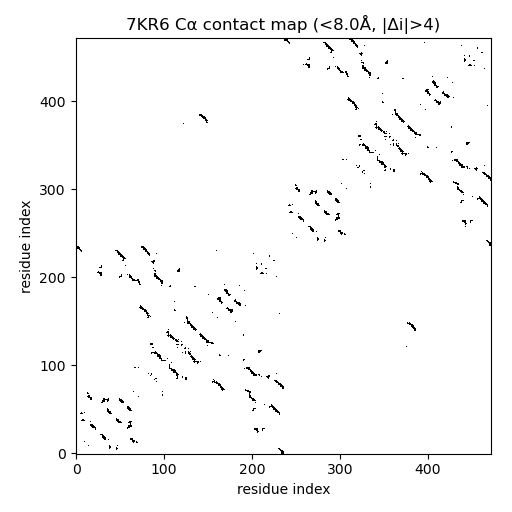0 91 ASN BBB O 1
ATOM 4532 N N . LYS B 1 93 ? -21.885 -36.406 -15.268 1.000 33.080 92 LYS BBB N 1
ATOM 4533 C CA . LYS B 1 93 ? -20.919 -36.228 -16.380 1.000 32.650 92 LYS BBB CA 1
ATOM 4534 C C . LYS B 1 93 ? -20.847 -34.734 -16.711 1.000 29.910 92 LYS BBB C 1
ATOM 4535 O O . LYS B 1 93 ? -21.904 -34.082 -16.750 1.000 30.240 92 LYS BBB O 1
ATOM 4554 N N . ILE B 1 94 ? -19.649 -34.231 -17.014 1.000 28.020 93 ILE BBB N 1
ATOM 4555 C CA . ILE B 1 94 ? -19.421 -32.793 -17.325 1.000 26.850 93 ILE BBB CA 1
ATOM 4556 C C . ILE B 1 94 ? -18.719 -32.705 -18.677 1.000 27.100 93 ILE BBB C 1
ATOM 4557 O O . ILE B 1 94 ? -17.786 -33.481 -18.902 1.000 26.230 93 ILE BBB O 1
ATOM 4573 N N . TYR B 1 95 ? -19.183 -31.807 -19.556 1.000 23.040 94 TYR BBB N 1
ATOM 4574 C CA . TYR B 1 95 ? -18.621 -31.586 -20.901 1.000 24.280 94 TYR BBB CA 1
ATOM 4575 C C . TYR B 1 95 ? -18.310 -30.107 -21.002 1.000 25.030 94 TYR BBB C 1
ATOM 4576 O O . TYR B 1 95 ? -19.040 -29.229 -20.450 1.000 25.360 94 TYR BBB O 1
ATOM 4594 N N . SER B 1 96 ? -17.259 -29.799 -21.721 1.000 20.920 95 SER BBB N 1
ATOM 4595 C CA . SER B 1 96 ? -16.973 -28.390 -22.078 1.000 20.910 95 SER BBB CA 1
ATOM 4596 C C . SER B 1 96 ? -16.097 -28.314 -23.322 1.000 22.820 95 SER BBB C 1
ATOM 4597 O O . SER B 1 96 ? -15.866 -29.353 -23.988 1.000 22.320 95 SER BBB O 1
ATOM 4605 N N . GLY B 1 97 ? -15.694 -27.098 -23.647 1.000 21.600 96 GLY BBB N 1
ATOM 4606 C CA . GLY B 1 97 ? -14.967 -26.762 -24.877 1.000 20.610 96 GLY BBB CA 1
ATOM 4607 C C . GLY B 1 97 ? -13.589 -26.197 -24.655 1.000 20.300 96 GLY BBB C 1
ATOM 4608 O O . GLY B 1 97 ? -13.357 -25.359 -23.742 1.000 18.510 96 GLY BBB O 1
ATOM 4612 N N . ARG B 1 98 ? -12.698 -26.512 -25.588 1.000 20.770 97 ARG BBB N 1
ATOM 4613 C CA . ARG B 1 98 ? -11.339 -25.974 -25.614 1.000 20.370 97 ARG BBB CA 1
ATOM 4614 C C . ARG B 1 98 ? -10.879 -25.935 -27.065 1.000 22.290 97 ARG BBB C 1
ATOM 4615 O O . ARG B 1 98 ? -11.087 -26.955 -27.752 1.000 22.030 97 ARG BBB O 1
ATOM 4636 N N . ILE B 1 99 ? -10.293 -24.835 -27.490 1.000 20.960 98 ILE BBB N 1
ATOM 4637 C CA . ILE B 1 99 ? -9.643 -24.696 -28.814 1.000 23.250 98 ILE BBB CA 1
ATOM 4638 C C . ILE B 1 99 ? -8.199 -24.225 -28.704 1.000 23.460 98 ILE BBB C 1
ATOM 4639 O O . ILE B 1 99 ? -7.782 -23.595 -27.713 1.000 22.930 98 ILE BBB O 1
ATOM 4655 N N . ASN B 1 100 ? -7.420 -24.531 -29.742 1.000 22.110 99 ASN BBB N 1
ATOM 4656 C CA . ASN B 1 100 ? -6.024 -24.040 -29.865 1.000 22.740 99 ASN BBB CA 1
ATOM 4657 C C . ASN B 1 100 ? -5.726 -23.743 -31.346 1.000 24.550 99 ASN BBB C 1
ATOM 4658 O O . ASN B 1 100 ? -6.455 -24.283 -32.253 1.000 25.500 99 ASN BBB O 1
ATOM 4669 N N . SER B 1 101 ? -4.733 -22.914 -31.603 1.000 23.770 100 SER BBB N 1
ATOM 4670 C CA . SER B 1 101 ? -4.281 -22.544 -32.974 1.000 25.100 100 SER BBB CA 1
ATOM 4671 C C . SER B 1 101 ? -2.926 -23.187 -33.268 1.000 26.260 100 SER BBB C 1
ATOM 4672 O O . SER B 1 101 ? -2.244 -22.681 -34.185 1.000 27.120 100 SER BBB O 1
ATOM 4680 N N . LYS B 1 102 ? -2.551 -24.282 -32.582 1.000 27.170 101 LYS BBB N 1
ATOM 4681 C CA . LYS B 1 102 ? -1.208 -24.915 -32.750 1.000 26.550 101 LYS BBB CA 1
ATOM 4682 C C . LYS B 1 102 ? -1.053 -25.329 -34.215 1.000 28.120 101 LYS BBB C 1
ATOM 4683 O O . LYS B 1 102 ? -1.959 -25.998 -34.730 1.000 31.400 101 LYS BBB O 1
ATOM 4702 N N . GLY B 1 103 ? 0.045 -24.916 -34.834 1.000 30.520 102 GLY BBB N 1
ATOM 4703 C CA . GLY B 1 103 ? 0.362 -25.333 -36.220 1.000 32.430 102 GLY BBB CA 1
ATOM 4704 C C . GLY B 1 103 ? -0.471 -24.590 -37.252 1.000 34.660 102 GLY BBB C 1
ATOM 4705 O O . GLY B 1 103 ? -0.413 -24.983 -38.459 1.000 35.570 102 GLY BBB O 1
ATOM 4709 N N . LYS B 1 104 ? -1.219 -23.549 -36.866 1.000 31.940 103 LYS BBB N 1
ATOM 4710 C CA . LYS B 1 104 ? -2.181 -22.848 -37.747 1.000 28.950 103 LYS BBB CA 1
ATOM 4711 C C . LYS B 1 104 ? -1.972 -21.355 -37.612 1.000 34.080 103 LYS BBB C 1
ATOM 4712 O O . LYS B 1 104 ? -1.897 -20.675 -38.594 1.000 36.250 103 LYS BBB O 1
ATOM 4731 N N . LYS B 1 105 ? -1.912 -20.837 -36.386 1.000 32.180 104 LYS BBB N 1
ATOM 4732 C CA . LYS B 1 105 ? -1.649 -19.408 -36.162 1.000 31.440 104 LYS BBB CA 1
ATOM 4733 C C . LYS B 1 105 ? -0.781 -19.263 -34.910 1.000 29.910 104 LYS BBB C 1
ATOM 4734 O O . LYS B 1 105 ? -1.194 -19.690 -33.787 1.000 29.540 104 LYS BBB O 1
ATOM 4753 N N . SER B 1 106 ? 0.410 -18.699 -35.107 1.000 30.440 105 SER BBB N 1
ATOM 4754 C CA . SER B 1 106 ? 1.394 -18.453 -34.024 1.000 29.050 105 SER BBB CA 1
ATOM 4755 C C . SER B 1 106 ? 2.146 -17.154 -34.293 1.000 31.630 105 SER BBB C 1
ATOM 4756 O O . SER B 1 106 ? 2.174 -16.701 -35.445 1.000 34.600 105 SER BBB O 1
ATOM 4764 N N . PHE B 1 107 ? 2.712 -16.542 -33.260 1.000 33.290 106 PHE BBB N 1
ATOM 4765 C CA . PHE B 1 107 ? 3.353 -15.216 -33.378 1.000 33.320 106 PHE BBB CA 1
ATOM 4766 C C . PHE B 1 107 ? 4.343 -15.012 -32.227 1.000 31.450 106 PHE BBB C 1
ATOM 4767 O O . PHE B 1 107 ? 4.363 -15.809 -31.252 1.000 30.990 106 PHE BBB O 1
ATOM 4784 N N . LYS B 1 108 ? 5.191 -13.999 -32.401 1.000 31.940 107 LYS BBB N 1
ATOM 4785 C CA . LYS B 1 108 ? 6.274 -13.641 -31.468 1.000 33.070 107 LYS BBB CA 1
ATOM 4786 C C . LYS B 1 108 ? 6.342 -12.119 -31.408 1.000 34.560 107 LYS BBB C 1
ATOM 4787 O O . LYS B 1 108 ? 6.340 -11.475 -32.468 1.000 32.120 107 LYS BBB O 1
ATOM 4806 N N . TYR B 1 109 ? 6.423 -11.564 -30.206 1.000 32.210 108 TYR BBB N 1
ATOM 4807 C CA . TYR B 1 109 ? 6.675 -10.129 -29.957 1.000 34.190 108 TYR BBB CA 1
ATOM 4808 C C . TYR B 1 109 ? 5.573 -9.271 -30.590 1.000 36.290 108 TYR BBB C 1
ATOM 4809 O O . TYR B 1 109 ? 5.859 -8.223 -31.187 1.000 36.110 108 TYR BBB O 1
ATOM 4827 N N . ARG B 1 110 ? 4.319 -9.675 -30.422 1.000 33.060 109 ARG BBB N 1
ATOM 4828 C CA . ARG B 1 110 ? 3.155 -8.887 -30.876 1.000 34.680 109 ARG BBB CA 1
ATOM 4829 C C . ARG B 1 110 ? 2.195 -8.754 -29.710 1.000 34.390 109 ARG BBB C 1
ATOM 4830 O O . ARG B 1 110 ? 2.235 -9.615 -28.788 1.000 36.280 109 ARG BBB O 1
ATOM 4851 N N . LYS B 1 111 ? 1.365 -7.731 -29.786 1.000 31.910 110 LYS BBB N 1
ATOM 4852 C CA . LYS B 1 111 ? 0.218 -7.530 -28.887 1.000 29.690 110 LYS BBB CA 1
ATOM 4853 C C . LYS B 1 111 ? -0.932 -8.422 -29.340 1.000 33.330 110 LYS BBB C 1
ATOM 4854 O O . LYS B 1 111 ? -1.328 -8.386 -30.546 1.000 30.830 110 LYS BBB O 1
ATOM 4873 N N . ILE B 1 112 ? -1.461 -9.210 -28.413 1.000 25.840 111 ILE BBB N 1
ATOM 4874 C CA . ILE B 1 112 ? -2.683 -10.012 -28.657 1.000 27.110 111 ILE BBB CA 1
ATOM 4875 C C . ILE B 1 112 ? -3.787 -9.514 -27.722 1.000 26.560 111 ILE BBB C 1
ATOM 4876 O O . ILE B 1 112 ? -3.500 -9.269 -26.536 1.000 28.420 111 ILE BBB O 1
ATOM 4892 N N . GLU B 1 113 ? -4.994 -9.339 -28.245 1.000 26.210 112 GLU BBB N 1
ATOM 4893 C CA . GLU B 1 113 ? -6.145 -8.840 -27.475 1.000 27.900 112 GLU BBB CA 1
ATOM 4894 C C . GLU B 1 113 ? -7.335 -9.735 -27.802 1.000 28.570 112 GLU BBB C 1
ATOM 4895 O O . GLU B 1 113 ? -7.505 -10.160 -28.972 1.000 28.160 112 GLU BBB O 1
ATOM 4907 N N . ALA B 1 114 ? -8.154 -9.994 -26.807 1.000 25.380 113 ALA BBB N 1
ATOM 4908 C CA . ALA B 1 114 ? -9.414 -10.717 -27.001 1.000 25.290 113 ALA BBB CA 1
ATOM 4909 C C . ALA B 1 114 ? -10.496 -10.037 -26.165 1.000 24.930 113 ALA BBB C 1
ATOM 4910 O O . ALA B 1 114 ? -10.195 -9.582 -25.052 1.000 24.750 113 ALA BBB O 1
ATOM 4917 N N . SER B 1 115 ? -11.700 -9.959 -26.713 1.000 23.290 114 SER BBB N 1
ATOM 4918 C CA . SER B 1 115 ? -12.913 -9.466 -26.021 1.000 22.620 114 SER BBB CA 1
ATOM 4919 C C . SER B 1 115 ? -13.718 -10.672 -25.547 1.000 22.730 114 SER BBB C 1
ATOM 4920 O O . SER B 1 115 ? -14.168 -11.479 -26.369 1.000 22.910 114 SER BBB O 1
ATOM 4928 N N . ILE B 1 116 ? -13.899 -10.797 -24.238 1.000 22.590 115 ILE BBB N 1
ATOM 4929 C CA . ILE B 1 116 ? -14.437 -12.040 -23.639 1.000 21.070 115 ILE BBB CA 1
ATOM 4930 C C . ILE B 1 116 ? -15.513 -11.648 -22.633 1.000 21.500 115 ILE BBB C 1
ATOM 4931 O O . ILE B 1 116 ? -15.241 -10.780 -21.788 1.000 22.850 115 ILE BBB O 1
ATOM 4947 N N . LYS B 1 117 ? -16.590 -12.399 -22.646 1.000 22.570 116 LYS BBB N 1
ATOM 4948 C CA . LYS B 1 117 ? -17.653 -12.337 -21.632 1.000 22.890 116 LYS BBB CA 1
ATOM 4949 C C . LYS B 1 117 ? -17.590 -13.639 -20.844 1.000 22.240 116 LYS BBB C 1
ATOM 4950 O O . LYS B 1 117 ? -17.679 -14.793 -21.433 1.000 22.900 116 LYS BBB O 1
ATOM 4969 N N . LEU B 1 118 ? -17.442 -13.486 -19.533 1.000 22.800 117 LEU BBB N 1
ATOM 4970 C CA . LEU B 1 118 ? -17.127 -14.644 -18.665 1.000 22.160 117 LEU BBB CA 1
ATOM 4971 C C . LEU B 1 118 ? -18.350 -14.973 -17.817 1.000 23.550 117 LEU BBB C 1
ATOM 4972 O O . LEU B 1 118 ? -19.014 -14.069 -17.308 1.000 27.510 117 LEU BBB O 1
ATOM 4988 N N . PRO B 1 119 ? -18.582 -16.255 -17.553 1.000 22.970 118 PRO BBB N 1
ATOM 4989 C CA . PRO B 1 119 ? -19.647 -16.698 -16.663 1.000 25.350 118 PRO BBB CA 1
ATOM 4990 C C . PRO B 1 119 ? -19.236 -16.483 -15.203 1.000 25.820 118 PRO BBB C 1
ATOM 4991 O O . PRO B 1 119 ? -18.079 -16.293 -14.902 1.000 25.530 118 PRO BBB O 1
ATOM 5002 N N . LYS B 1 120 ? -20.231 -16.407 -14.323 1.000 26.300 119 LYS BBB N 1
ATOM 5003 C CA . LYS B 1 120 ? -19.940 -16.382 -12.869 1.000 23.460 119 LYS BBB CA 1
ATOM 5004 C C . LYS B 1 120 ? -19.278 -17.704 -12.502 1.000 22.920 119 LYS BBB C 1
ATOM 5005 O O . LYS B 1 120 ? -19.847 -18.773 -12.743 1.000 26.680 119 LYS BBB O 1
ATOM 5024 N N . THR B 1 121 ? -18.031 -17.634 -12.022 1.000 22.000 120 THR BBB N 1
ATOM 5025 C CA . THR B 1 121 ? -17.181 -18.829 -11.821 1.000 20.810 120 THR BBB CA 1
ATOM 5026 C C . THR B 1 121 ? -17.412 -19.508 -10.476 1.000 19.670 120 THR BBB C 1
ATOM 5027 O O . THR B 1 121 ? -17.031 -20.676 -10.355 1.000 19.660 120 THR BBB O 1
ATOM 5038 N N . ASN B 1 122 ? -18.020 -18.830 -9.475 1.000 20.980 121 ASN BBB N 1
ATOM 5039 C CA . ASN B 1 122 ? -18.046 -19.387 -8.099 1.000 21.590 121 ASN BBB CA 1
ATOM 5040 C C . ASN B 1 122 ? -18.558 -20.823 -8.143 1.000 22.690 121 ASN BBB C 1
ATOM 5041 O O . ASN B 1 122 ? -19.606 -21.082 -8.799 1.000 22.420 121 ASN BBB O 1
ATOM 5052 N N . GLY B 1 123 ? -17.894 -21.749 -7.448 1.000 22.370 122 GLY BBB N 1
ATOM 5053 C CA . GLY B 1 123 ? -18.324 -23.153 -7.412 1.000 22.200 122 GLY BBB CA 1
ATOM 5054 C C . GLY B 1 123 ? -17.742 -24.020 -8.521 1.000 22.480 122 GLY BBB C 1
ATOM 5055 O O . GLY B 1 123 ? -18.225 -25.134 -8.706 1.000 22.570 122 GLY BBB O 1
ATOM 5059 N N . GLY B 1 124 ? -16.667 -23.581 -9.184 1.000 21.050 123 GLY BBB N 1
ATOM 5060 C CA . GLY B 1 124 ? -15.781 -24.508 -9.906 1.000 20.120 123 GLY BBB CA 1
ATOM 5061 C C . GLY B 1 124 ? -15.490 -24.180 -11.361 1.000 21.370 123 GLY BBB C 1
ATOM 5062 O O . GLY B 1 124 ? -14.767 -24.939 -11.983 1.000 21.830 123 GLY BBB O 1
ATOM 5066 N N . LEU B 1 125 ? -16.059 -23.142 -11.954 1.000 20.000 124 LEU BBB N 1
ATOM 5067 C CA . LEU B 1 125 ? -15.755 -22.830 -13.363 1.000 20.890 124 LEU BBB CA 1
ATOM 5068 C C . LEU B 1 125 ? -14.354 -22.205 -13.440 1.000 18.540 124 LEU BBB C 1
ATOM 5069 O O . LEU B 1 125 ? -13.941 -21.452 -12.539 1.000 20.190 124 LEU BBB O 1
ATOM 5085 N N . TRP B 1 126 ? -13.628 -22.492 -14.525 1.000 17.580 125 TRP BBB N 1
ATOM 5086 C CA . TRP B 1 126 ? -12.195 -22.118 -14.694 1.000 18.300 125 TRP BBB CA 1
ATOM 5087 C C . TRP B 1 126 ? -11.969 -21.745 -16.150 1.000 17.850 125 TRP BBB C 1
ATOM 5088 O O . TRP B 1 126 ? -11.397 -22.502 -16.929 1.000 18.560 125 TRP BBB O 1
ATOM 5109 N N . PRO B 1 127 ? -12.397 -20.525 -16.534 1.000 17.750 126 PRO BBB N 1
ATOM 5110 C CA . PRO B 1 127 ? -12.110 -19.993 -17.858 1.000 18.230 126 PRO BBB CA 1
ATOM 5111 C C . PRO B 1 127 ? -10.657 -19.533 -17.965 1.000 17.630 126 PRO BBB C 1
ATOM 5112 O O . PRO B 1 127 ? -10.099 -19.043 -16.952 1.000 17.200 126 PRO BBB O 1
ATOM 5123 N N . ALA B 1 128 ? -10.088 -19.608 -19.168 1.000 17.630 127 ALA BBB N 1
ATOM 5124 C CA . ALA B 1 128 ? -8.708 -19.165 -19.406 1.000 17.830 127 ALA BBB CA 1
ATOM 5125 C C . ALA B 1 128 ? -8.473 -18.783 -20.868 1.000 17.870 127 ALA BBB C 1
ATOM 5126 O O . ALA B 1 128 ? -9.091 -19.348 -21.772 1.000 17.920 127 ALA BBB O 1
ATOM 5133 N N . PHE B 1 129 ? -7.643 -17.760 -21.009 1.000 17.200 128 PHE BBB N 1
ATOM 5134 C CA . PHE B 1 129 ? -7.087 -17.232 -22.273 1.000 19.400 128 PHE BBB CA 1
ATOM 5135 C C . PHE B 1 129 ? -5.570 -17.312 -22.196 1.000 19.430 128 PHE BBB C 1
ATOM 5136 O O . PHE B 1 129 ? -4.970 -16.711 -21.257 1.000 19.750 128 PHE BBB O 1
ATOM 5153 N N . TRP B 1 130 ? -4.953 -18.141 -23.032 1.000 19.250 129 TRP BBB N 1
ATOM 5154 C CA . TRP B 1 130 ? -3.529 -18.438 -22.816 1.000 19.790 129 TRP BBB CA 1
ATOM 5155 C C . TRP B 1 130 ? -2.837 -18.834 -24.105 1.000 20.220 129 TRP BBB C 1
ATOM 5156 O O . TRP B 1 130 ? -3.453 -18.828 -25.151 1.000 19.840 129 TRP BBB O 1
ATOM 5177 N N . MET B 1 131 ? -1.560 -19.135 -23.967 1.000 20.360 130 MET BBB N 1
ATOM 5178 C CA . MET B 1 131 ? -0.644 -19.369 -25.109 1.000 22.030 130 MET BBB CA 1
ATOM 5179 C C . MET B 1 131 ? 0.345 -20.454 -24.707 1.000 22.560 130 MET BBB C 1
ATOM 5180 O O . MET B 1 131 ? 0.751 -20.542 -23.518 1.000 21.450 130 MET BBB O 1
ATOM 5194 N N . MET B 1 132 ? 0.784 -21.260 -25.690 1.000 23.790 131 MET BBB N 1
ATOM 5195 C CA . MET B 1 132 ? 1.902 -22.224 -25.482 1.000 22.900 131 MET BBB CA 1
ATOM 5196 C C . MET B 1 132 ? 2.810 -22.172 -26.712 1.000 25.170 131 MET BBB C 1
ATOM 5197 O O . MET B 1 132 ? 2.350 -21.691 -27.764 1.000 23.570 131 MET BBB O 1
ATOM 5211 N N . GLY B 1 133 ? 4.082 -22.517 -26.546 1.000 24.850 132 GLY BBB N 1
ATOM 5212 C CA . GLY B 1 133 ? 5.072 -22.472 -27.640 1.000 25.370 132 GLY BBB CA 1
ATOM 5213 C C . GLY B 1 133 ? 4.644 -23.362 -28.803 1.000 25.190 132 GLY BBB C 1
ATOM 5214 O O . GLY B 1 133 ? 4.234 -24.495 -28.575 1.000 26.070 132 GLY BBB O 1
ATOM 5218 N N . ASP B 1 134 ? 4.673 -22.812 -30.011 1.000 28.240 133 ASP BBB N 1
ATOM 5219 C CA . ASP B 1 134 ? 4.346 -23.559 -31.267 1.000 31.520 133 ASP BBB CA 1
ATOM 5220 C C . ASP B 1 134 ? 5.536 -24.441 -31.663 1.000 33.110 133 ASP BBB C 1
ATOM 5221 O O . ASP B 1 134 ? 6.141 -24.181 -32.700 1.000 35.310 133 ASP BBB O 1
ATOM 5230 N N . ASN B 1 135 ? 5.777 -25.505 -30.917 1.000 32.590 134 ASN BBB N 1
ATOM 5231 C CA . ASN B 1 135 ? 6.878 -26.464 -31.167 1.000 39.280 134 ASN BBB CA 1
ATOM 5232 C C . ASN B 1 135 ? 6.385 -27.837 -30.714 1.000 40.390 134 ASN BBB C 1
ATOM 5233 O O . ASN B 1 135 ? 5.190 -27.952 -30.328 1.000 42.560 134 ASN BBB O 1
ATOM 5244 N N . ASP B 1 136 ? 7.272 -28.828 -30.665 1.000 42.510 135 ASP BBB N 1
ATOM 5245 C CA . ASP B 1 136 ? 6.899 -30.231 -30.370 1.000 46.100 135 ASP BBB CA 1
ATOM 5246 C C . ASP B 1 136 ? 7.354 -30.600 -28.958 1.000 42.320 135 ASP BBB C 1
ATOM 5247 O O . ASP B 1 136 ? 7.277 -31.779 -28.607 1.000 39.380 135 ASP BBB O 1
ATOM 5256 N N . LYS B 1 137 ? 7.713 -29.614 -28.140 1.000 36.930 136 LYS BBB N 1
ATOM 5257 C CA . LYS B 1 137 ? 8.163 -29.868 -26.757 1.000 37.640 136 LYS BBB CA 1
ATOM 5258 C C . LYS B 1 137 ? 6.925 -30.123 -25.901 1.000 34.770 136 LYS BBB C 1
ATOM 5259 O O . LYS B 1 137 ? 5.913 -29.494 -26.174 1.000 38.250 136 LYS BBB O 1
ATOM 5278 N N . GLN B 1 138 ? 7.028 -31.005 -24.910 1.000 36.380 137 GLN BBB N 1
ATOM 5279 C CA . GLN B 1 138 ? 5.924 -31.287 -23.962 1.000 41.220 137 GLN BBB CA 1
ATOM 5280 C C . GLN B 1 138 ? 5.851 -30.110 -22.984 1.000 38.330 137 GLN BBB C 1
ATOM 5281 O O . GLN B 1 138 ? 6.911 -29.538 -22.695 1.000 39.530 137 GLN BBB O 1
ATOM 5295 N N . TRP B 1 139 ? 4.660 -29.756 -22.513 1.000 33.950 138 TRP BBB N 1
ATOM 5296 C CA . TRP B 1 139 ? 4.523 -28.785 -21.393 1.000 30.250 138 TRP BBB CA 1
ATOM 5297 C C . TRP B 1 139 ? 5.326 -29.346 -20.223 1.000 32.520 138 TRP BBB C 1
ATOM 5298 O O . TRP B 1 139 ? 5.219 -30.540 -19.908 1.000 29.240 138 TRP BBB O 1
ATOM 5319 N N . PRO B 1 140 ? 6.094 -28.529 -19.450 1.000 26.670 139 PRO BBB N 1
ATOM 5320 C CA . PRO B 1 140 ? 6.184 -27.074 -19.619 1.000 26.700 139 PRO BBB CA 1
ATOM 5321 C C . PRO B 1 140 ? 7.324 -26.550 -20.492 1.000 24.890 139 PRO BBB C 1
ATOM 5322 O O . PRO B 1 140 ? 7.505 -25.344 -20.610 1.000 23.850 139 PRO BBB O 1
ATOM 5333 N N . ALA B 1 141 ? 8.018 -27.456 -21.207 1.000 27.260 140 ALA BBB N 1
ATOM 5334 C CA . ALA B 1 141 ? 9.220 -27.068 -21.989 1.000 27.780 140 ALA BBB CA 1
ATOM 5335 C C . ALA B 1 141 ? 8.849 -26.236 -23.220 1.000 25.940 140 ALA BBB C 1
ATOM 5336 O O . ALA B 1 141 ? 9.684 -25.484 -23.716 1.000 28.430 140 ALA BBB O 1
ATOM 5343 N N . CYS B 1 142 ? 7.596 -26.303 -23.700 1.000 26.460 141 CYS BBB N 1
ATOM 5344 C CA . CYS B 1 142 ? 7.062 -25.447 -24.797 1.000 26.610 141 CYS BBB CA 1
ATOM 5345 C C . CYS B 1 142 ? 6.857 -24.014 -24.333 1.000 25.870 141 CYS BBB C 1
ATOM 5346 O O . CYS B 1 142 ? 6.721 -23.145 -25.179 1.000 27.330 141 CYS BBB O 1
ATOM 5354 N N . GLY B 1 143 ? 6.809 -23.788 -23.005 1.000 26.010 142 GLY BBB N 1
ATOM 5355 C CA . GLY B 1 143 ? 6.444 -22.478 -22.442 1.000 25.290 142 GLY BBB CA 1
ATOM 5356 C C . GLY B 1 143 ? 4.913 -22.336 -22.348 1.000 25.800 142 GLY BBB C 1
ATOM 5357 O O . GLY B 1 143 ? 4.199 -22.834 -23.210 1.000 22.160 142 GLY BBB O 1
ATOM 5361 N N . GLU B 1 144 ? 4.414 -21.622 -21.348 1.000 20.780 143 GLU BBB N 1
ATOM 5362 C CA . GLU B 1 144 ? 2.968 -21.319 -21.227 1.000 21.100 143 GLU BBB CA 1
ATOM 5363 C C . GLU B 1 144 ? 2.828 -19.917 -20.687 1.000 19.560 143 GLU BBB C 1
ATOM 5364 O O . GLU B 1 144 ? 3.484 -19.580 -19.663 1.000 21.810 143 GLU BBB O 1
ATOM 5376 N N . ILE B 1 145 ? 1.976 -19.132 -21.307 1.000 20.460 144 ILE BBB N 1
ATOM 5377 C CA . ILE B 1 145 ? 1.596 -17.775 -20.863 1.000 21.110 144 ILE BBB CA 1
ATOM 5378 C C . ILE B 1 145 ? 0.106 -17.852 -20.560 1.000 21.490 144 ILE BBB C 1
ATOM 5379 O O . ILE B 1 145 ? -0.665 -18.058 -21.484 1.000 20.530 144 ILE BBB O 1
ATOM 5395 N N . ASP B 1 146 ? -0.253 -17.728 -19.296 1.000 18.790 145 ASP BBB N 1
ATOM 5396 C CA . ASP B 1 146 ? -1.669 -17.689 -18.871 1.000 19.420 145 ASP BBB CA 1
ATOM 5397 C C . ASP B 1 146 ? -2.019 -16.200 -18.788 1.000 19.650 145 ASP BBB C 1
ATOM 5398 O O . ASP B 1 146 ? -1.674 -15.557 -17.805 1.000 22.330 145 ASP BBB O 1
ATOM 5407 N N . ILE B 1 147 ? -2.614 -15.652 -19.832 1.000 19.380 146 ILE BBB N 1
ATOM 5408 C CA . ILE B 1 147 ? -2.880 -14.196 -19.915 1.000 20.150 146 ILE BBB CA 1
ATOM 5409 C C . ILE B 1 147 ? -3.924 -13.854 -18.832 1.000 19.240 146 ILE BBB C 1
ATOM 5410 O O . ILE B 1 147 ? -3.752 -12.852 -18.112 1.000 21.010 146 ILE BBB O 1
ATOM 5426 N N . MET B 1 148 ? -4.993 -14.609 -18.793 1.000 19.120 147 MET BBB N 1
ATOM 5427 C CA . MET B 1 148 ? -6.099 -14.404 -17.821 1.000 20.350 147 MET BBB CA 1
ATOM 5428 C C . MET B 1 148 ? -6.680 -15.764 -17.492 1.000 18.990 147 MET BBB C 1
ATOM 5429 O O . MET B 1 148 ? -6.922 -16.574 -18.428 1.000 20.480 147 MET BBB O 1
ATOM 5443 N N . ALA B 1 149 ? -6.860 -16.041 -16.202 1.000 16.090 148 ALA BBB N 1
ATOM 5444 C CA . ALA B 1 149 ? -7.738 -17.115 -15.737 1.000 16.410 148 ALA BBB CA 1
ATOM 5445 C C . ALA B 1 149 ? -8.538 -16.559 -14.561 1.000 17.010 148 ALA BBB C 1
ATOM 5446 O O . ALA B 1 149 ? -8.011 -15.687 -13.836 1.000 18.210 148 ALA BBB O 1
ATOM 5453 N N . MET B 1 150 ? -9.751 -17.050 -14.420 1.000 17.350 149 MET BBB N 1
ATOM 5454 C CA . MET B 1 150 ? -10.559 -16.818 -13.198 1.000 17.410 149 MET BBB CA 1
ATOM 5455 C C . MET B 1 150 ? -11.002 -18.136 -12.617 1.000 18.380 149 MET BBB C 1
ATOM 5456 O O . MET B 1 150 ? -10.826 -19.178 -13.275 1.000 19.070 149 MET BBB O 1
ATOM 5470 N N . GLY B 1 151 ? -11.498 -18.110 -11.366 1.000 17.310 150 GLY BBB N 1
ATOM 5471 C CA . GLY B 1 151 ? -12.042 -19.290 -10.688 1.000 17.300 150 GLY BBB CA 1
ATOM 5472 C C . GLY B 1 151 ? -11.130 -19.937 -9.663 1.000 19.100 150 GLY BBB C 1
ATOM 5473 O O . GLY B 1 151 ? -11.422 -21.084 -9.187 1.000 20.330 150 GLY BBB O 1
ATOM 5477 N N . GLU B 1 152 ? -10.063 -19.237 -9.266 1.000 19.100 151 GLU BBB N 1
ATOM 5478 C CA . GLU B 1 152 ? -9.107 -19.829 -8.293 1.000 20.480 151 GLU BBB CA 1
ATOM 5479 C C . GLU B 1 152 ? -9.784 -20.094 -6.933 1.000 20.380 151 GLU BBB C 1
ATOM 5480 O O . GLU B 1 152 ? -10.572 -19.228 -6.504 1.000 22.630 151 GLU BBB O 1
ATOM 5492 N N . GLN B 1 153 ? -9.410 -21.213 -6.304 1.000 23.360 152 GLN BBB N 1
ATOM 5493 C CA . GLN B 1 153 ? -9.765 -21.636 -4.917 1.000 28.480 152 GLN BBB CA 1
ATOM 5494 C C . GLN B 1 153 ? -9.786 -20.417 -3.976 1.000 31.360 152 GLN BBB C 1
ATOM 5495 O O . GLN B 1 153 ? -10.778 -20.230 -3.261 1.000 34.230 152 GLN BBB O 1
ATOM 5509 N N . SER B 1 154 ? -8.740 -19.596 -3.921 1.000 35.040 153 SER BBB N 1
ATOM 5510 C CA . SER B 1 154 ? -8.648 -18.508 -2.894 1.000 40.580 153 SER BBB CA 1
ATOM 5511 C C . SER B 1 154 ? -9.671 -17.374 -3.120 1.000 41.670 153 SER BBB C 1
ATOM 5512 O O . SER B 1 154 ? -10.010 -16.689 -2.112 1.000 41.640 153 SER BBB O 1
ATOM 5520 N N . GLY B 1 155 ? -10.072 -17.086 -4.381 1.000 39.810 154 GLY BBB N 1
ATOM 5521 C CA . GLY B 1 155 ? -11.149 -16.129 -4.749 1.000 39.240 154 GLY BBB CA 1
ATOM 5522 C C . GLY B 1 155 ? -12.498 -16.501 -4.138 1.000 40.800 154 GLY BBB C 1
ATOM 5523 O O . GLY B 1 155 ? -13.266 -15.577 -3.736 1.000 42.370 154 GLY BBB O 1
ATOM 5527 N N . MET B 1 156 ? -12.783 -17.798 -4.033 1.000 37.370 155 MET BBB N 1
ATOM 5528 C CA . MET B 1 156 ? -13.917 -18.327 -3.223 1.000 41.960 155 MET BBB CA 1
ATOM 5529 C C . MET B 1 156 ? -13.453 -18.399 -1.756 1.000 42.900 155 MET BBB C 1
ATOM 5530 O O . MET B 1 156 ? -14.309 -18.694 -0.938 1.000 56.400 155 MET BBB O 1
ATOM 5544 N N . ALA B 1 158 ? -12.041 -16.354 1.046 1.000 69.580 157 ALA BBB N 1
ATOM 5545 C CA . ALA B 1 158 ? -11.985 -14.878 1.201 1.000 69.140 157 ALA BBB CA 1
ATOM 5546 C C . ALA B 1 158 ? -12.036 -14.233 -0.186 1.000 72.700 157 ALA BBB C 1
ATOM 5547 O O . ALA B 1 158 ? -11.952 -14.984 -1.178 1.000 82.870 157 ALA BBB O 1
ATOM 5554 N N . GLY B 1 159 ? -12.162 -12.905 -0.266 1.000 63.000 158 GLY BBB N 1
ATOM 5555 C CA . GLY B 1 159 ? -12.120 -12.181 -1.553 1.000 57.510 158 GLY BBB CA 1
ATOM 5556 C C . GLY B 1 159 ? -13.364 -12.431 -2.410 1.000 48.830 158 GLY BBB C 1
ATOM 5557 O O . GLY B 1 159 ? -14.385 -12.908 -1.878 1.000 54.630 158 GLY BBB O 1
ATOM 5561 N N . ASP B 1 160 ? -13.283 -12.110 -3.700 1.000 41.380 159 ASP BBB N 1
ATOM 5562 C CA . ASP B 1 160 ? -14.454 -11.938 -4.593 1.000 33.120 159 ASP BBB CA 1
ATOM 5563 C C . ASP B 1 160 ? -14.228 -12.713 -5.883 1.000 25.130 159 ASP BBB C 1
ATOM 5564 O O . ASP B 1 160 ? -13.503 -12.220 -6.740 1.000 27.970 159 ASP BBB O 1
ATOM 5573 N N . SER B 1 161 ? -14.869 -13.876 -6.014 1.000 23.500 160 SER BBB N 1
ATOM 5574 C CA . SER B 1 161 ? -14.676 -14.751 -7.191 1.000 23.820 160 SER BBB CA 1
ATOM 5575 C C . SER B 1 161 ? -14.936 -13.993 -8.495 1.000 24.580 160 SER BBB C 1
ATOM 5576 O O . SER B 1 161 ? -14.441 -14.443 -9.551 1.000 24.650 160 SER BBB O 1
ATOM 5584 N N . GLU B 1 162 ? -15.763 -12.934 -8.489 1.000 24.820 161 GLU BBB N 1
ATOM 5585 C CA . GLU B 1 162 ? -16.126 -12.157 -9.698 1.000 24.250 161 GLU BBB CA 1
ATOM 5586 C C . GLU B 1 162 ? -15.034 -11.153 -10.054 1.000 22.290 161 GLU BBB C 1
ATOM 5587 O O . GLU B 1 162 ? -15.066 -10.661 -11.180 1.000 23.750 161 GLU BBB O 1
ATOM 5599 N N . LYS B 1 163 ? -14.077 -10.923 -9.166 1.000 25.870 162 LYS BBB N 1
ATOM 5600 C CA . LYS B 1 163 ? -13.043 -9.888 -9.419 1.000 26.310 162 LYS BBB CA 1
ATOM 5601 C C . LYS B 1 163 ? -11.626 -10.481 -9.444 1.000 26.880 162 LYS BBB C 1
ATOM 5602 O O . LYS B 1 163 ? -10.720 -9.764 -9.973 1.000 25.620 162 LYS BBB O 1
ATOM 5621 N N . GLN B 1 164 ? -11.441 -11.683 -8.908 1.000 25.380 163 GLN BBB N 1
ATOM 5622 C CA . GLN B 1 164 ? -10.067 -12.233 -8.711 1.000 23.680 163 GLN BBB CA 1
ATOM 5623 C C . GLN B 1 164 ? -9.488 -12.807 -10.013 1.000 21.610 163 GLN BBB C 1
ATOM 5624 O O . GLN B 1 164 ? -9.996 -13.831 -10.496 1.000 22.940 163 GLN BBB O 1
ATOM 5638 N N . VAL B 1 165 ? -8.439 -12.173 -10.522 1.000 20.600 164 VAL BBB N 1
ATOM 5639 C CA . VAL B 1 165 ? -7.800 -12.573 -11.813 1.000 21.140 164 VAL BBB CA 1
ATOM 5640 C C . VAL B 1 165 ? -6.404 -13.090 -11.480 1.000 19.650 164 VAL BBB C 1
ATOM 5641 O O . VAL B 1 165 ? -5.701 -12.474 -10.704 1.000 18.290 164 VAL BBB O 1
ATOM 5654 N N . ASN B 1 166 ? -6.035 -14.162 -12.168 1.000 18.940 165 ASN BBB N 1
ATOM 5655 C CA . ASN B 1 166 ? -4.722 -14.816 -12.088 1.000 19.190 165 ASN BBB CA 1
ATOM 5656 C C . ASN B 1 166 ? -4.025 -14.721 -13.443 1.000 18.890 165 ASN BBB C 1
ATOM 5657 O O . ASN B 1 166 ? -4.681 -14.949 -14.470 1.000 18.940 165 ASN BBB O 1
ATOM 5668 N N . THR B 1 167 ? -2.754 -14.351 -13.450 1.000 18.190 166 T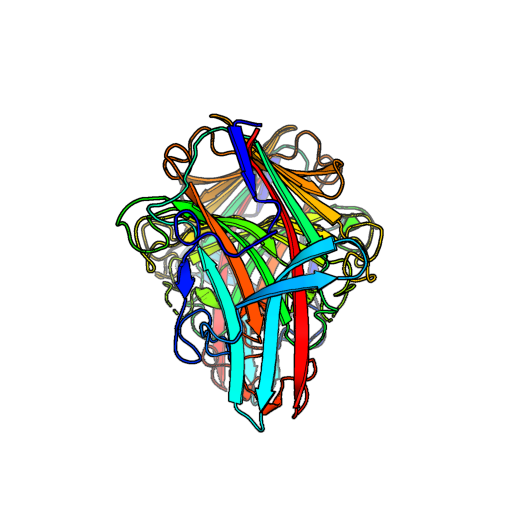HR BBB N 1
ATOM 5669 C CA . THR B 1 167 ? -1.876 -14.450 -14.636 1.000 17.020 166 THR BBB CA 1
ATOM 5670 C C . THR B 1 167 ? -0.601 -15.187 -14.238 1.000 18.610 166 THR BBB C 1
ATOM 5671 O O . THR B 1 167 ? -0.197 -15.140 -13.057 1.000 18.470 166 THR BBB O 1
ATOM 5682 N N . ALA B 1 168 ? 0.028 -15.885 -15.175 1.000 17.580 167 ALA BBB N 1
ATOM 5683 C CA . ALA B 1 168 ? 1.144 -16.784 -14.842 1.000 17.450 167 ALA BBB CA 1
ATOM 5684 C C . ALA B 1 168 ? 1.990 -17.082 -16.081 1.000 18.090 167 ALA BBB C 1
ATOM 5685 O O . ALA B 1 168 ? 1.497 -16.996 -17.223 1.000 19.100 167 ALA BBB O 1
ATOM 5692 N N . ILE B 1 169 ? 3.241 -17.430 -15.820 1.000 17.420 168 ILE BBB N 1
ATOM 5693 C CA . ILE B 1 169 ? 4.078 -18.100 -16.848 1.000 18.710 168 ILE BBB CA 1
ATOM 5694 C C . ILE B 1 169 ? 4.593 -19.396 -16.264 1.000 19.300 168 ILE BBB C 1
ATOM 5695 O O . ILE B 1 169 ? 4.937 -19.492 -15.064 1.000 18.310 168 ILE BBB O 1
ATOM 5711 N N . HIS B 1 170 ? 4.683 -20.410 -17.115 1.000 19.980 169 HIS BBB N 1
ATOM 5712 C CA . HIS B 1 170 ? 5.189 -21.743 -16.735 1.000 17.830 169 HIS BBB CA 1
ATOM 5713 C C . HIS B 1 170 ? 6.261 -22.104 -17.735 1.000 20.510 169 HIS BBB C 1
ATOM 5714 O O . HIS B 1 170 ? 6.089 -21.847 -18.938 1.000 20.560 169 HIS BBB O 1
ATOM 5729 N N . TYR B 1 171 ? 7.279 -22.769 -17.254 1.000 21.080 170 TYR BBB N 1
ATOM 5730 C CA . TYR B 1 171 ? 8.448 -23.117 -18.088 1.000 20.900 170 TYR BBB CA 1
ATOM 5731 C C . TYR B 1 171 ? 9.261 -24.164 -17.349 1.000 23.130 170 TYR BBB C 1
ATOM 5732 O O . TYR B 1 171 ? 8.869 -24.690 -16.293 1.000 22.310 170 TYR BBB O 1
ATOM 5750 N N . GLY B 1 172 ? 10.366 -24.559 -17.971 1.000 25.180 171 GLY BBB N 1
ATOM 5751 C CA . GLY B 1 172 ? 11.241 -25.605 -17.409 1.000 25.470 171 GLY BBB CA 1
ATOM 5752 C C . GLY B 1 172 ? 11.285 -26.801 -18.353 1.000 26.900 171 GLY BBB C 1
ATOM 5753 O O . GLY B 1 172 ? 10.466 -26.934 -19.260 1.000 25.750 171 GLY BBB O 1
ATOM 5757 N N . PRO B 1 173 ? 12.327 -27.641 -18.244 1.000 29.010 172 PRO BBB N 1
ATOM 5758 C CA . PRO B 1 173 ? 12.576 -28.618 -19.298 1.000 31.100 172 PRO BBB CA 1
ATOM 5759 C C . PRO B 1 173 ? 11.714 -29.884 -19.218 1.000 31.120 172 PRO BBB C 1
ATOM 5760 O O . PRO B 1 173 ? 11.721 -30.542 -20.208 1.000 32.850 172 PRO BBB O 1
ATOM 5771 N N . SER B 1 174 ? 10.978 -30.123 -18.127 1.000 29.220 173 SER BBB N 1
ATOM 5772 C CA . SER B 1 174 ? 10.103 -31.307 -17.895 1.000 34.650 173 SER BBB CA 1
ATOM 5773 C C . SER B 1 174 ? 9.083 -31.047 -16.779 1.000 36.690 173 SER BBB C 1
ATOM 5774 O O . SER B 1 174 ? 9.249 -30.093 -16.018 1.000 30.800 173 SER BBB O 1
ATOM 5782 N N . ALA B 1 175 ? 8.096 -31.931 -16.605 1.000 34.080 174 ALA BBB N 1
ATOM 5783 C CA . ALA B 1 175 ? 7.083 -31.808 -15.532 1.000 37.260 174 ALA BBB CA 1
ATOM 5784 C C . ALA B 1 175 ? 7.781 -31.925 -14.175 1.000 36.480 174 ALA BBB C 1
ATOM 5785 O O . ALA B 1 175 ? 7.347 -31.292 -13.211 1.000 34.780 174 ALA BBB O 1
ATOM 5792 N N . ALA B 1 176 ? 8.861 -32.703 -14.102 1.000 31.850 175 ALA BBB N 1
ATOM 5793 C CA . ALA B 1 176 ? 9.633 -32.850 -12.858 1.000 33.130 175 ALA BBB CA 1
ATOM 5794 C C . ALA B 1 176 ? 10.358 -31.528 -12.550 1.000 28.720 175 ALA BBB C 1
ATOM 5795 O O . ALA B 1 176 ? 10.580 -31.280 -11.373 1.000 37.500 175 ALA BBB O 1
ATOM 5802 N N . ALA B 1 177 ? 10.721 -30.736 -13.566 1.000 27.410 176 ALA BBB N 1
ATOM 5803 C CA . ALA B 1 177 ? 11.548 -29.509 -13.416 1.000 29.650 176 ALA BBB CA 1
ATOM 5804 C C . ALA B 1 177 ? 10.719 -28.258 -13.723 1.000 25.020 176 ALA BBB C 1
ATOM 5805 O O . ALA B 1 177 ? 11.258 -27.282 -14.283 1.000 24.160 176 ALA BBB O 1
ATOM 5812 N N . HIS B 1 178 ? 9.415 -28.321 -13.412 1.000 28.940 177 HIS BBB N 1
ATOM 5813 C CA . HIS B 1 178 ? 8.450 -27.232 -13.711 1.000 25.660 177 HIS BBB CA 1
ATOM 5814 C C . HIS B 1 178 ? 8.782 -26.023 -12.839 1.000 21.930 177 HIS BBB C 1
ATOM 5815 O O . HIS B 1 178 ? 9.055 -26.214 -11.656 1.000 25.780 177 HIS BBB O 1
ATOM 5830 N N . GLU B 1 179 ? 8.813 -24.861 -13.443 1.000 20.210 178 GLU BBB N 1
ATOM 5831 C CA . GLU B 1 179 ? 8.928 -23.562 -12.762 1.000 21.090 178 GLU BBB CA 1
ATOM 5832 C C . GLU B 1 179 ? 7.700 -22.736 -13.119 1.000 22.080 178 GLU BBB C 1
ATOM 5833 O O . GLU B 1 179 ? 7.201 -22.821 -14.256 1.000 20.760 178 GLU BBB O 1
ATOM 5845 N N . GLN B 1 180 ? 7.286 -21.875 -12.196 1.000 19.590 179 GLN BBB N 1
ATOM 5846 C CA . GLN B 1 180 ? 6.070 -21.068 -12.405 1.000 19.510 179 GLN BBB CA 1
ATOM 5847 C C . GLN B 1 180 ? 6.319 -19.705 -11.779 1.000 19.790 179 GLN BBB C 1
ATOM 5848 O O . GLN B 1 180 ? 6.804 -19.677 -10.615 1.000 20.620 179 GLN BBB O 1
ATOM 5862 N N . GLN B 1 181 ? 5.877 -18.653 -12.431 1.000 17.290 180 GLN BBB N 1
ATOM 5863 C CA . GLN B 1 181 ? 5.650 -17.342 -11.782 1.000 18.170 180 GLN BBB CA 1
ATOM 5864 C C . GLN B 1 181 ? 4.168 -17.025 -11.877 1.000 19.230 180 GLN BBB C 1
ATOM 5865 O O . GLN B 1 181 ? 3.554 -17.289 -12.893 1.000 19.110 180 GLN BBB O 1
ATOM 5879 N N A TYR B 1 182 ? 3.681 -16.294 -10.878 0.500 18.750 181 TYR BBB N 1
ATOM 5880 N N B TYR B 1 182 ? 3.530 -16.593 -10.791 0.500 19.140 181 TYR BBB N 1
ATOM 5881 C CA A TYR B 1 182 ? 2.239 -16.191 -10.560 0.500 19.280 181 TYR BBB CA 1
ATOM 5882 C CA B TYR B 1 182 ? 2.137 -16.100 -10.941 0.500 19.970 181 TYR BBB CA 1
ATOM 5883 C C A TYR B 1 182 ? 1.943 -14.784 -10.057 0.500 18.790 181 TYR BBB C 1
ATOM 5884 C C B TYR B 1 182 ? 1.938 -14.824 -10.140 0.500 19.320 181 TYR BBB C 1
ATOM 5885 O O A TYR B 1 182 ? 2.719 -14.270 -9.250 0.500 18.380 181 TYR BBB O 1
ATOM 5886 O O B TYR B 1 182 ? 2.755 -14.411 -9.305 0.500 18.950 181 TYR BBB O 1
ATOM 5921 N N . TYR B 1 183 ? 0.873 -14.161 -10.544 1.000 19.590 182 TYR BBB N 1
ATOM 5922 C CA . TYR B 1 183 ? 0.346 -12.909 -9.925 1.000 19.550 182 TYR BBB CA 1
ATOM 5923 C C . TYR B 1 183 ? -1.158 -13.087 -9.829 1.000 18.740 182 TYR BBB C 1
ATOM 5924 O O . TYR B 1 183 ? -1.806 -13.565 -10.809 1.000 19.480 182 TYR BBB O 1
ATOM 5942 N N . LYS B 1 184 ? -1.714 -12.712 -8.682 1.000 17.280 183 LYS BBB N 1
ATOM 5943 C CA . LYS B 1 184 ? -3.162 -12.748 -8.444 1.000 19.550 183 LYS BBB CA 1
ATOM 5944 C C . LYS B 1 184 ? -3.535 -11.410 -7.805 1.000 20.300 183 LYS BBB C 1
ATOM 5945 O O . LYS B 1 184 ? -2.786 -10.893 -6.944 1.000 20.630 183 LYS BBB O 1
ATOM 5964 N N . ALA B 1 185 ? -4.666 -10.846 -8.234 1.000 18.430 184 ALA BBB N 1
ATOM 5965 C CA . ALA B 1 185 ? -5.207 -9.593 -7.652 1.000 20.370 184 ALA BBB CA 1
ATOM 5966 C C . ALA B 1 185 ? -6.692 -9.485 -8.027 1.000 23.590 184 ALA BBB C 1
ATOM 5967 O O . ALA B 1 185 ? -7.097 -10.094 -9.030 1.000 24.060 184 ALA BBB O 1
ATOM 5974 N N . ASN B 1 186 ? -7.424 -8.633 -7.315 1.000 28.650 185 ASN BBB N 1
ATOM 5975 C CA . ASN B 1 186 ? -8.845 -8.303 -7.624 1.000 33.790 185 ASN BBB CA 1
ATOM 5976 C C . ASN B 1 186 ? -8.879 -7.010 -8.422 1.000 36.280 185 ASN BBB C 1
ATOM 5977 O O . ASN B 1 186 ? -8.258 -6.053 -7.968 1.000 38.830 185 ASN BBB O 1
ATOM 5988 N N . VAL B 1 187 ? -9.524 -6.988 -9.589 1.000 33.960 186 VAL BBB N 1
ATOM 5989 C CA . VAL B 1 187 ? -9.831 -5.708 -10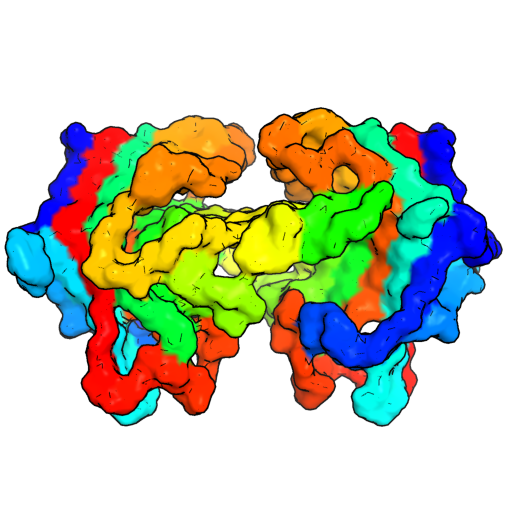.282 1.000 36.400 186 VAL BBB CA 1
ATOM 5990 C C . VAL B 1 187 ? -10.940 -4.974 -9.477 1.000 33.300 186 VAL BBB C 1
ATOM 5991 O O . VAL B 1 187 ? -11.503 -5.544 -8.509 1.000 34.740 186 VAL BBB O 1
ATOM 6004 N N . ALA B 1 188 ? -11.240 -3.729 -9.848 1.000 37.530 187 ALA BBB N 1
ATOM 6005 C CA . ALA B 1 188 ? -12.186 -2.834 -9.137 1.000 41.070 187 ALA BBB CA 1
ATOM 6006 C C . ALA B 1 188 ? -13.622 -3.387 -9.219 1.000 34.750 187 ALA BBB C 1
ATOM 6007 O O . ALA B 1 188 ? -14.293 -3.430 -8.183 1.000 34.830 187 ALA BBB O 1
ATOM 6014 N N . ASN B 1 189 ? -14.037 -3.841 -10.411 1.000 37.110 188 ASN BBB N 1
ATOM 6015 C CA . ASN B 1 189 ? -15.445 -4.147 -10.760 1.000 36.790 188 ASN BBB CA 1
ATOM 6016 C C . ASN B 1 189 ? -15.528 -5.600 -11.229 1.000 34.650 188 ASN BBB C 1
ATOM 6017 O O . ASN B 1 189 ? -14.546 -6.087 -11.837 1.000 34.780 188 ASN BBB O 1
ATOM 6028 N N . SER B 1 190 ? -16.668 -6.246 -11.000 1.000 34.450 189 SER BBB N 1
ATOM 6029 C CA . SER B 1 190 ? -16.965 -7.598 -11.558 1.000 32.800 189 SER BBB CA 1
ATOM 6030 C C . SER B 1 190 ? -16.579 -7.721 -13.048 1.000 32.400 189 SER BBB C 1
ATOM 6031 O O . SER B 1 190 ? -16.940 -6.863 -13.875 1.000 32.860 189 SER BBB O 1
ATOM 6039 N N . LEU B 1 191 ? -15.884 -8.821 -13.422 1.000 26.590 190 LEU BBB N 1
ATOM 6040 C CA . LEU B 1 191 ? -15.563 -9.146 -14.836 1.000 26.860 190 LEU BBB CA 1
ATOM 6041 C C . LEU B 1 191 ? -16.568 -10.197 -15.284 1.000 24.860 190 LEU BBB C 1
ATOM 6042 O O . LEU B 1 191 ? -16.457 -10.698 -16.425 1.000 28.660 190 LEU BBB O 1
ATOM 6058 N N . GLN B 1 192 ? -17.492 -10.568 -14.386 1.000 24.490 191 GLN BBB N 1
ATOM 6059 C CA . GLN B 1 192 ? -18.482 -11.647 -14.598 1.000 24.830 191 GLN BBB CA 1
ATOM 6060 C C . GLN B 1 192 ? -19.867 -11.011 -14.461 1.000 25.760 191 GLN BBB C 1
ATOM 6061 O O . GLN B 1 192 ? -20.673 -11.563 -13.719 1.000 29.280 191 GLN BBB O 1
ATOM 6075 N N . ASP B 1 193 ? -20.086 -9.951 -15.225 1.000 28.500 192 ASP BBB N 1
ATOM 6076 C CA . ASP B 1 193 ? -21.154 -8.933 -15.039 1.000 31.270 192 ASP BBB CA 1
ATOM 6077 C C . ASP B 1 193 ? -22.087 -8.885 -16.246 1.000 33.490 192 ASP BBB C 1
ATOM 6078 O O . ASP B 1 193 ? -22.800 -7.852 -16.366 1.000 32.420 192 ASP BBB O 1
ATOM 6087 N N . GLY B 1 194 ? -22.027 -9.864 -17.154 1.000 32.550 193 GLY BBB N 1
ATOM 6088 C CA . GLY B 1 194 ? -22.851 -9.882 -18.380 1.000 31.110 193 GLY BBB CA 1
ATOM 6089 C C . GLY B 1 194 ? -22.312 -8.977 -19.476 1.000 30.260 193 GLY BBB C 1
ATOM 6090 O O . GLY B 1 194 ? -23.002 -8.824 -20.507 1.000 31.420 193 GLY BBB O 1
ATOM 6094 N N . ASN B 1 195 ? -21.089 -8.461 -19.345 1.000 31.150 194 ASN BBB N 1
ATOM 6095 C CA . ASN B 1 195 ? -20.460 -7.576 -20.348 1.000 31.000 194 ASN BBB CA 1
ATOM 6096 C C . ASN B 1 195 ? -19.167 -8.218 -20.860 1.000 32.180 194 ASN BBB C 1
ATOM 6097 O O . ASN B 1 195 ? -18.630 -9.150 -20.200 1.000 28.200 194 ASN BBB O 1
ATOM 6108 N N . TYR B 1 196 ? -18.756 -7.796 -22.049 1.000 27.980 195 TYR BBB N 1
ATOM 6109 C CA . TYR B 1 196 ? -17.439 -8.159 -22.635 1.000 27.310 195 TYR BBB CA 1
ATOM 6110 C C . TYR B 1 196 ? -16.381 -7.229 -22.048 1.000 28.230 195 TYR BBB C 1
ATOM 6111 O O . TYR B 1 196 ? -16.607 -6.021 -21.794 1.000 27.960 195 TYR BBB O 1
ATOM 6129 N N . HIS B 1 197 ? -15.230 -7.821 -21.748 1.000 25.140 196 HIS BBB N 1
ATOM 6130 C CA . HIS B 1 197 ? -14.036 -7.075 -21.320 1.000 23.830 196 HIS BBB CA 1
ATOM 6131 C C . HIS B 1 197 ? -12.853 -7.471 -22.198 1.000 24.690 196 HIS BBB C 1
ATOM 6132 O O . HIS B 1 197 ? -12.875 -8.597 -22.757 1.000 24.1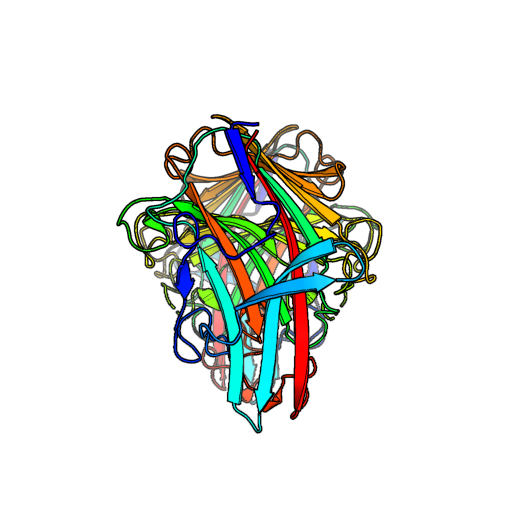00 196 HIS BBB O 1
ATOM 6147 N N . THR B 1 198 ? -11.891 -6.565 -22.339 1.000 24.760 197 THR BBB N 1
ATOM 6148 C CA . THR B 1 198 ? -10.732 -6.742 -23.232 1.000 24.780 197 THR BBB CA 1
ATOM 6149 C C . THR B 1 198 ? -9.516 -7.168 -22.420 1.000 26.630 197 THR BBB C 1
ATOM 6150 O O . THR B 1 198 ? -9.170 -6.481 -21.452 1.000 27.430 197 THR BBB O 1
ATOM 6161 N N . TYR B 1 199 ? -8.935 -8.312 -22.777 1.000 22.320 198 TYR BBB N 1
ATOM 6162 C CA . TYR B 1 199 ? -7.754 -8.928 -22.139 1.000 23.810 198 TYR BBB CA 1
ATOM 6163 C C . TYR B 1 199 ? -6.630 -8.835 -23.148 1.000 23.180 198 TYR BBB C 1
ATOM 6164 O O . TYR B 1 199 ? -6.825 -9.311 -24.267 1.000 23.700 198 TYR BBB O 1
ATOM 6182 N N . SER B 1 200 ? -5.514 -8.220 -22.762 1.000 23.050 199 SER BBB N 1
ATOM 6183 C CA . SER B 1 200 ? -4.387 -7.913 -23.680 1.000 25.760 199 SER BBB CA 1
ATOM 6184 C C . SER B 1 200 ? -3.077 -8.463 -23.140 1.000 24.460 199 SER BBB C 1
ATOM 6185 O O . SER B 1 200 ? -2.847 -8.373 -21.916 1.000 24.720 199 SER BBB O 1
ATOM 6193 N N . LEU B 1 201 ? -2.216 -8.932 -24.039 1.000 23.020 200 LEU BBB N 1
ATOM 6194 C CA . LEU B 1 201 ? -0.797 -9.260 -23.748 1.000 22.900 200 LEU BBB CA 1
ATOM 6195 C C . LEU B 1 201 ? 0.075 -8.450 -24.696 1.000 25.820 200 LEU BBB C 1
ATOM 6196 O O . LEU B 1 201 ? -0.099 -8.591 -25.913 1.000 26.320 200 LEU BBB O 1
ATOM 6212 N N . ASP B 1 202 ? 0.905 -7.590 -24.143 1.000 25.050 201 ASP BBB N 1
ATOM 6213 C CA . ASP B 1 202 ? 2.011 -6.906 -24.861 1.000 27.380 201 ASP BBB CA 1
ATOM 6214 C C . ASP B 1 202 ? 3.258 -7.756 -24.684 1.000 29.290 201 ASP BBB C 1
ATOM 6215 O O . ASP B 1 202 ? 3.502 -8.258 -23.572 1.000 29.170 201 ASP BBB O 1
ATOM 6224 N N . TRP B 1 203 ? 4.016 -7.976 -25.744 1.000 27.310 202 TRP BBB N 1
ATOM 6225 C CA . TRP B 1 203 ? 5.133 -8.934 -25.714 1.000 27.000 202 TRP BBB CA 1
ATOM 6226 C C . TRP B 1 203 ? 6.301 -8.358 -26.495 1.000 30.430 202 TRP BBB C 1
ATOM 6227 O O . TRP B 1 203 ? 6.090 -8.059 -27.688 1.000 31.870 202 TRP BBB O 1
ATOM 6248 N N . ASP B 1 204 ? 7.452 -8.209 -25.844 1.000 32.590 203 ASP BBB N 1
ATOM 6249 C CA . ASP B 1 204 ? 8.723 -7.795 -26.513 1.000 33.710 203 ASP BBB CA 1
ATOM 6250 C C . ASP B 1 204 ? 9.852 -8.652 -25.935 1.000 32.290 203 ASP BBB C 1
ATOM 6251 O O . ASP B 1 204 ? 9.540 -9.638 -25.221 1.000 30.720 203 ASP BBB O 1
ATOM 6260 N N . GLU B 1 205 ? 11.116 -8.350 -26.282 1.000 31.130 204 GLU BBB N 1
ATOM 6261 C CA . GLU B 1 205 ? 12.317 -9.136 -25.873 1.000 33.380 204 GLU BBB CA 1
ATOM 6262 C C . GLU B 1 205 ? 12.483 -9.126 -24.340 1.000 32.300 204 GLU BBB C 1
ATOM 6263 O O . GLU B 1 205 ? 13.171 -10.022 -23.807 1.000 30.790 204 GLU BBB O 1
ATOM 6269 N N . ASN B 1 206 ? 11.851 -8.170 -23.645 1.000 29.940 205 ASN BBB N 1
ATOM 6270 C CA . ASN B 1 206 ? 12.099 -7.916 -22.202 1.000 32.030 205 ASN BBB CA 1
ATOM 6271 C C . ASN B 1 206 ? 10.893 -8.306 -21.339 1.000 29.590 205 ASN BBB C 1
ATOM 6272 O O . ASN B 1 206 ? 11.130 -8.801 -20.207 1.000 27.440 205 ASN BBB O 1
ATOM 6283 N N . ASN B 1 207 ? 9.677 -8.017 -21.811 1.000 31.540 206 ASN BBB N 1
ATOM 6284 C CA . ASN B 1 207 ? 8.486 -7.985 -20.923 1.000 31.930 206 ASN BBB CA 1
ATOM 6285 C C . ASN B 1 207 ? 7.269 -8.669 -21.546 1.000 28.990 206 ASN BBB C 1
ATOM 6286 O O . ASN B 1 207 ? 6.991 -8.435 -22.738 1.000 29.340 206 ASN BBB O 1
ATOM 6297 N N . LEU B 1 208 ? 6.541 -9.436 -20.726 1.000 24.290 207 LEU BBB N 1
ATOM 6298 C CA . LEU B 1 208 ? 5.130 -9.792 -20.979 1.000 23.540 207 LEU BBB CA 1
ATOM 6299 C C . LEU B 1 208 ? 4.233 -8.907 -20.091 1.000 25.290 207 LEU BBB C 1
ATOM 6300 O O . LEU B 1 208 ? 4.327 -9.045 -18.820 1.000 23.470 207 LEU BBB O 1
ATOM 6316 N N . THR B 1 209 ? 3.414 -8.043 -20.690 1.000 23.700 208 THR BBB N 1
ATOM 6317 C CA . THR B 1 209 ? 2.522 -7.117 -19.945 1.000 22.940 208 THR BBB CA 1
ATOM 6318 C C . THR B 1 209 ? 1.063 -7.442 -20.242 1.000 23.570 208 THR BBB C 1
ATOM 6319 O O . THR B 1 209 ? 0.618 -7.314 -21.371 1.000 23.390 208 THR BBB O 1
ATOM 6330 N N . ILE B 1 210 ? 0.349 -7.863 -19.213 1.000 23.780 209 ILE BBB N 1
ATOM 6331 C CA . ILE B 1 210 ? -1.085 -8.142 -19.259 1.000 22.060 209 ILE BBB CA 1
ATOM 6332 C C . ILE B 1 210 ? -1.819 -6.854 -18.896 1.000 22.650 209 ILE BBB C 1
ATOM 6333 O O . ILE B 1 210 ? -1.452 -6.223 -17.862 1.000 21.040 209 ILE BBB O 1
ATOM 6349 N N . SER B 1 211 ? -2.867 -6.571 -19.660 1.000 23.080 210 SER BBB N 1
ATOM 6350 C CA . SER B 1 211 ? -3.815 -5.461 -19.377 1.000 23.680 210 SER BBB CA 1
ATOM 6351 C C . SER B 1 211 ? -5.240 -5.975 -19.406 1.000 22.910 210 SER BBB C 1
ATOM 6352 O O . SER B 1 211 ? -5.549 -6.969 -20.128 1.000 24.840 210 SER BBB O 1
ATOM 6360 N N . ILE B 1 212 ? -6.118 -5.288 -18.682 1.000 23.010 211 ILE BBB N 1
ATOM 6361 C CA . ILE B 1 212 ? -7.562 -5.613 -18.643 1.000 22.040 211 ILE BBB CA 1
ATOM 6362 C C . ILE B 1 212 ? -8.297 -4.300 -18.899 1.000 24.890 211 ILE BBB C 1
ATOM 6363 O O . ILE B 1 212 ? -8.007 -3.321 -18.180 1.000 25.390 211 ILE BBB O 1
ATOM 6379 N N . ASP B 1 213 ? -9.141 -4.261 -19.923 1.000 25.860 212 ASP BBB N 1
ATOM 6380 C CA . ASP B 1 213 ? -9.838 -3.007 -20.331 1.000 26.310 212 ASP BBB CA 1
ATOM 6381 C C . ASP B 1 213 ? -8.789 -1.887 -20.472 1.000 27.590 212 ASP BBB C 1
ATOM 6382 O O . ASP B 1 213 ? -9.033 -0.763 -20.013 1.000 30.040 212 ASP BBB O 1
ATOM 6391 N N . ASN B 1 214 ? -7.646 -2.179 -21.088 1.000 26.670 213 ASN BBB N 1
ATOM 6392 C CA . ASN B 1 214 ? -6.547 -1.240 -21.448 1.000 31.290 213 ASN BBB CA 1
ATOM 6393 C C . ASN B 1 214 ? -5.773 -0.719 -20.233 1.000 28.870 213 ASN BBB C 1
ATOM 6394 O O . ASN B 1 214 ? -4.863 0.103 -20.463 1.000 30.670 213 ASN BBB O 1
ATOM 6405 N N . VAL B 1 215 ? -6.023 -1.209 -19.012 1.000 24.690 214 VAL BBB N 1
ATOM 6406 C CA . VAL B 1 215 ? -5.264 -0.775 -17.809 1.000 24.570 214 VAL BBB CA 1
ATOM 6407 C C . VAL B 1 215 ? -4.259 -1.876 -17.469 1.000 25.670 214 VAL BBB C 1
ATOM 6408 O O . VAL B 1 215 ? -4.682 -3.044 -17.339 1.000 25.060 214 VAL BBB O 1
ATOM 6421 N N . LYS B 1 216 ? -3.001 -1.529 -17.294 1.000 23.630 215 LYS BBB N 1
ATOM 6422 C CA . LYS B 1 216 ? -1.946 -2.510 -16.932 1.000 24.800 215 LYS BBB CA 1
ATOM 6423 C C . LYS B 1 216 ? -2.309 -3.287 -15.656 1.000 24.360 215 LYS BBB C 1
ATOM 6424 O O . LYS B 1 216 ? -2.766 -2.692 -14.650 1.000 22.950 215 LYS BBB O 1
ATOM 6443 N N . PHE B 1 217 ? -2.159 -4.609 -15.723 1.000 24.910 216 PHE BBB N 1
ATOM 6444 C CA . PHE B 1 217 ? -2.497 -5.540 -14.636 1.000 23.500 216 PHE BBB CA 1
ATOM 6445 C C . PHE B 1 217 ? -1.197 -6.086 -14.065 1.000 23.420 216 PHE BBB C 1
ATOM 6446 O O . PHE B 1 217 ? -1.036 -6.038 -12.845 1.000 22.570 216 PHE BBB O 1
ATOM 6463 N N . HIS B 1 218 ? -0.281 -6.594 -14.892 1.000 21.810 217 HIS BBB N 1
ATOM 6464 C CA . HIS B 1 218 ? 1.030 -7.078 -14.396 1.000 22.580 217 HIS BBB CA 1
ATOM 6465 C C . HIS B 1 218 ? 2.045 -7.187 -15.519 1.000 22.580 217 HIS BBB C 1
ATOM 6466 O O . HIS B 1 218 ? 1.622 -7.410 -16.674 1.000 23.820 217 HIS BBB O 1
ATOM 6481 N N . THR B 1 219 ? 3.321 -7.153 -15.168 1.000 22.390 218 THR BBB N 1
ATOM 6482 C CA . THR B 1 219 ? 4.443 -7.441 -16.098 1.000 22.390 218 THR BBB CA 1
ATOM 6483 C C . THR B 1 219 ? 5.296 -8.581 -15.558 1.000 24.930 218 THR BBB C 1
ATOM 6484 O O . THR B 1 219 ? 5.715 -8.533 -14.354 1.000 26.700 218 THR BBB O 1
ATOM 6495 N N . PHE B 1 220 ? 5.615 -9.553 -16.419 1.000 22.460 219 PHE BBB N 1
ATOM 6496 C CA . PHE B 1 220 ? 6.667 -10.559 -16.149 1.000 22.180 219 PHE BBB CA 1
ATOM 6497 C C . PHE B 1 220 ? 7.928 -10.191 -16.933 1.000 26.620 219 PHE BBB C 1
ATOM 6498 O O . PHE B 1 220 ? 7.835 -9.797 -18.109 1.000 24.390 219 PHE BBB O 1
ATOM 6515 N N . ASP B 1 221 ? 9.089 -10.280 -16.274 1.000 26.580 220 ASP BBB N 1
ATOM 6516 C CA . ASP B 1 221 ? 10.405 -9.990 -16.909 1.000 26.580 220 ASP BBB CA 1
ATOM 6517 C C . ASP B 1 221 ? 10.897 -11.257 -17.606 1.000 26.920 220 ASP BBB C 1
ATOM 6518 O O . ASP B 1 221 ? 11.128 -12.250 -16.916 1.000 28.590 220 ASP BBB O 1
ATOM 6527 N N . ILE B 1 222 ? 10.999 -11.249 -18.940 1.000 27.840 221 ILE BBB N 1
ATOM 6528 C CA . ILE B 1 222 ? 11.461 -12.430 -19.721 1.000 27.040 221 ILE BBB CA 1
ATOM 6529 C C . ILE B 1 222 ? 12.812 -12.132 -20.381 1.000 28.570 221 ILE BBB C 1
ATOM 6530 O O . ILE B 1 222 ? 13.248 -12.964 -21.179 1.000 26.960 221 ILE BBB O 1
ATOM 6546 N N . SER B 1 223 ? 13.459 -11.044 -19.976 1.000 29.650 222 SER BBB N 1
ATOM 6547 C CA . SER B 1 223 ? 14.738 -10.552 -20.563 1.000 31.840 222 SER BBB CA 1
ATOM 6548 C C . SER B 1 223 ? 15.833 -11.630 -20.492 1.000 35.590 222 SER BBB C 1
ATOM 6549 O O . SER B 1 223 ? 16.680 -11.640 -21.427 1.000 35.760 222 SER BBB O 1
ATOM 6557 N N . SER B 1 224 ? 15.847 -12.502 -19.466 1.000 29.780 223 SER BBB N 1
ATOM 6558 C CA . SER B 1 224 ? 16.818 -13.625 -19.367 1.000 33.560 223 SER BBB CA 1
ATOM 6559 C C . SER B 1 224 ? 16.103 -14.977 -19.374 1.000 35.480 223 SER BBB C 1
ATOM 6560 O O . SER B 1 224 ? 16.712 -15.948 -18.883 1.000 37.720 223 SER BBB O 1
ATOM 6568 N N . ASN B 1 225 ? 14.852 -15.054 -19.830 1.000 29.600 224 ASN BBB N 1
ATOM 6569 C CA . ASN B 1 225 ? 14.089 -16.320 -19.746 1.000 28.530 224 ASN BBB CA 1
ATOM 6570 C C . ASN B 1 225 ? 14.001 -16.894 -21.155 1.000 27.910 224 ASN BBB C 1
ATOM 6571 O O . ASN B 1 225 ? 13.367 -16.267 -21.956 1.000 31.040 224 ASN BBB O 1
ATOM 6582 N N . THR B 1 226 ? 14.572 -18.064 -21.407 1.000 28.240 225 THR BBB N 1
ATOM 6583 C CA . THR B 1 226 ? 14.786 -18.544 -22.802 1.000 31.680 225 THR BBB CA 1
ATOM 6584 C C . THR B 1 226 ? 13.498 -19.110 -23.407 1.000 33.290 225 THR BBB C 1
ATOM 6585 O O . THR B 1 226 ? 13.478 -19.384 -24.627 1.000 33.330 225 THR BBB O 1
ATOM 6596 N N . TYR B 1 227 ? 12.444 -19.257 -22.609 1.000 30.180 226 TYR BBB N 1
ATOM 6597 C CA . TYR B 1 227 ? 11.207 -19.956 -23.042 1.000 27.540 226 TYR BBB CA 1
ATOM 6598 C C . TYR B 1 227 ? 10.217 -19.026 -23.766 1.000 25.980 226 TYR BBB C 1
ATOM 6599 O O . TYR B 1 227 ? 9.246 -19.603 -24.255 1.000 28.590 226 TYR BBB O 1
ATOM 6617 N N . PHE B 1 228 ? 10.425 -17.698 -23.851 1.000 26.290 227 PHE BBB N 1
ATOM 6618 C CA . PHE B 1 228 ? 9.404 -16.732 -24.317 1.000 28.560 227 PHE BBB CA 1
ATOM 6619 C C . PHE B 1 228 ? 9.943 -15.912 -25.470 1.000 26.350 227 PHE BBB C 1
ATOM 6620 O O . PHE B 1 228 ? 9.611 -14.729 -25.554 1.000 25.080 227 PHE BBB O 1
ATOM 6637 N N . HIS B 1 229 ? 10.681 -16.556 -26.393 1.000 29.180 228 HIS BBB N 1
ATOM 6638 C CA . HIS B 1 229 ? 11.377 -15.849 -27.509 1.000 31.210 228 HIS BBB CA 1
ATOM 6639 C C . HIS B 1 229 ? 11.231 -16.592 -28.844 1.000 38.780 228 HIS BBB C 1
ATOM 6640 O O . HIS B 1 229 ? 12.121 -16.458 -29.684 1.000 35.890 228 HIS BBB O 1
ATOM 6655 N N . ASP B 1 230 ? 10.141 -17.334 -29.001 1.000 35.510 229 ASP BBB N 1
ATOM 6656 C CA . ASP B 1 230 ? 9.766 -18.081 -30.225 1.000 36.760 229 ASP BBB CA 1
ATOM 6657 C C . ASP B 1 230 ? 8.251 -17.953 -30.411 1.000 37.190 229 ASP BBB C 1
ATOM 6658 O O . ASP B 1 230 ? 7.567 -17.461 -29.482 1.000 30.380 229 ASP BBB O 1
ATOM 6667 N N . ASN B 1 231 ? 7.739 -18.421 -31.537 1.000 31.020 230 ASN BBB N 1
ATOM 6668 C CA . ASN B 1 231 ? 6.283 -18.371 -31.804 1.000 32.410 230 ASN BBB CA 1
ATOM 6669 C C . ASN B 1 231 ? 5.511 -19.124 -30.722 1.000 26.630 230 ASN BBB C 1
ATOM 6670 O O . ASN B 1 231 ? 5.876 -20.247 -30.372 1.000 24.790 230 ASN BBB O 1
ATOM 6681 N N . PHE B 1 232 ? 4.397 -18.507 -30.310 1.000 26.450 231 PHE BBB N 1
ATOM 6682 C CA . PHE B 1 232 ? 3.384 -19.144 -29.442 1.000 27.430 231 PHE BBB CA 1
ATOM 6683 C C . PHE B 1 232 ? 2.049 -19.151 -30.186 1.000 21.510 231 PHE BBB C 1
ATOM 6684 O O . PHE B 1 232 ? 1.757 -18.180 -30.908 1.000 26.960 231 PHE BBB O 1
ATOM 6701 N N . TYR B 1 233 ? 1.244 -20.178 -29.956 1.000 23.500 232 TYR BBB N 1
ATOM 6702 C CA . TYR B 1 233 ? -0.151 -20.281 -30.437 1.000 24.830 232 TYR BBB CA 1
ATOM 6703 C C . TYR B 1 233 ? -1.108 -19.954 -29.284 1.000 23.630 232 TYR BBB C 1
ATOM 6704 O O . TYR B 1 233 ? -0.630 -19.843 -28.123 1.000 22.480 232 TYR BBB O 1
ATOM 6722 N N . ILE B 1 234 ? -2.394 -19.833 -29.601 1.000 24.240 233 ILE BBB N 1
ATOM 6723 C CA . ILE B 1 234 ? -3.471 -19.315 -28.701 1.000 22.640 233 ILE BBB CA 1
ATOM 6724 C C . ILE B 1 234 ? -4.357 -20.460 -28.264 1.000 23.250 233 ILE BBB C 1
ATOM 6725 O O . ILE B 1 234 ? -4.661 -21.361 -29.095 1.000 22.270 233 ILE BBB O 1
ATOM 6741 N N . LEU B 1 235 ? -4.815 -20.410 -27.007 1.000 21.280 234 LEU BBB N 1
ATOM 6742 C CA . LEU B 1 235 ? -5.852 -21.334 -26.523 1.000 20.950 234 LEU BBB CA 1
ATOM 6743 C C . LEU B 1 235 ? -6.929 -20.521 -25.820 1.000 19.650 234 LEU BBB C 1
ATOM 6744 O O . LEU B 1 235 ? -6.598 -19.465 -25.231 1.000 20.260 234 LEU BBB O 1
ATOM 6760 N N . PHE B 1 236 ? -8.140 -21.043 -25.899 1.000 20.420 235 PHE BBB N 1
ATOM 6761 C CA . PHE B 1 236 ? -9.273 -20.682 -25.037 1.000 19.460 235 PHE BBB CA 1
ATOM 6762 C C . PHE B 1 236 ? -9.890 -21.956 -24.511 1.000 19.720 235 PHE BBB C 1
ATOM 6763 O O . PHE B 1 236 ? -10.079 -22.937 -25.247 1.000 20.620 235 PHE BBB O 1
ATOM 6780 N N . ASN B 1 237 ? -10.252 -21.946 -23.245 1.000 18.540 236 ASN BBB N 1
ATOM 6781 C CA . ASN B 1 237 ? -10.998 -23.086 -22.683 1.000 19.440 236 ASN BBB CA 1
ATOM 6782 C C . ASN B 1 237 ? -11.887 -22.632 -21.504 1.000 17.660 236 ASN BBB C 1
ATOM 6783 O O . ASN B 1 237 ? -11.639 -21.610 -20.892 1.000 18.680 236 ASN BBB O 1
ATOM 6794 N N . LEU B 1 238 ? -12.859 -23.462 -21.218 1.000 19.330 237 LEU BBB N 1
ATOM 6795 C CA . LEU B 1 238 ? -13.694 -23.374 -20.008 1.000 19.960 237 LEU BBB CA 1
ATOM 6796 C C . LEU B 1 238 ? -13.566 -24.710 -19.297 1.000 18.850 237 LEU BBB C 1
ATOM 6797 O O . LEU B 1 238 ? -14.316 -25.680 -19.581 1.000 20.830 237 LEU BBB O 1
ATOM 6813 N N . ALA B 1 239 ? -12.649 -24.760 -18.343 1.000 17.460 238 ALA BBB N 1
ATOM 6814 C CA . ALA B 1 239 ? -12.481 -25.955 -17.505 1.000 17.710 238 ALA BBB CA 1
ATOM 6815 C C . ALA B 1 239 ? -13.560 -25.927 -16.416 1.000 17.120 238 ALA BBB C 1
ATOM 6816 O O . ALA B 1 239 ? -14.102 -24.833 -16.104 1.000 16.970 238 ALA BBB O 1
ATOM 6823 N N . VAL B 1 240 ? -13.860 -27.098 -15.881 1.000 21.010 239 VAL BBB N 1
ATOM 6824 C CA . VAL B 1 240 ? -14.792 -27.250 -14.737 1.000 19.940 239 VAL BBB CA 1
ATOM 6825 C C . VAL B 1 240 ? -14.094 -28.077 -13.661 1.000 20.350 239 VAL BBB C 1
ATOM 6826 O O . VAL B 1 240 ? -13.795 -29.281 -13.905 1.000 20.560 239 VAL BBB O 1
ATOM 6839 N N . GLY B 1 241 ? -13.968 -27.488 -12.475 1.000 20.050 240 GLY BBB N 1
ATOM 6840 C CA . GLY B 1 241 ? -13.178 -28.089 -11.386 1.000 22.440 240 GLY BBB CA 1
ATOM 6841 C C . GLY B 1 241 ? -11.718 -28.184 -11.794 1.000 22.000 240 GLY BBB C 1
ATOM 6842 O O . GLY B 1 241 ? -11.347 -27.598 -12.796 1.000 22.310 240 GLY BBB O 1
ATOM 6846 N N . GLY B 1 242 ? -10.948 -28.968 -11.037 1.000 23.410 241 GLY BBB N 1
ATOM 6847 C CA . GLY B 1 242 ? -9.495 -29.047 -11.149 1.000 23.320 241 GLY BBB CA 1
ATOM 6848 C C . GLY B 1 242 ? -8.805 -28.388 -9.954 1.000 21.930 241 GLY BBB C 1
ATOM 6849 O O . GLY B 1 242 ? -9.379 -27.538 -9.242 1.000 22.500 241 GLY BBB O 1
ATOM 6853 N N . ALA B 1 243 ? -7.524 -28.711 -9.770 1.000 24.940 242 ALA BBB N 1
ATOM 6854 C CA . ALA B 1 243 ? -6.773 -28.257 -8.577 1.000 24.260 242 ALA BBB CA 1
ATOM 6855 C C . ALA B 1 243 ? -6.853 -26.732 -8.384 1.000 21.990 242 ALA BBB C 1
ATOM 6856 O O . ALA B 1 243 ? -6.968 -26.252 -7.234 1.000 23.480 242 ALA BBB O 1
ATOM 6863 N N . PHE B 1 244 ? -6.776 -25.956 -9.456 1.000 19.730 243 PHE BBB N 1
ATOM 6864 C CA . PHE B 1 244 ? -6.776 -24.477 -9.406 1.000 20.640 243 PHE BBB CA 1
ATOM 6865 C C . PHE B 1 244 ? -8.002 -23.997 -8.639 1.000 21.610 243 PHE BBB C 1
ATOM 6866 O O . PHE B 1 244 ? -7.927 -22.990 -7.928 1.000 20.420 243 PHE BBB O 1
ATOM 6883 N N . THR B 1 245 ? -9.143 -24.671 -8.840 1.000 21.210 244 THR BBB N 1
ATOM 6884 C CA . THR B 1 245 ? -10.451 -24.260 -8.285 1.000 22.100 244 THR BBB CA 1
ATOM 6885 C C . THR B 1 245 ? -10.623 -24.814 -6.878 1.000 22.130 244 THR BBB C 1
ATOM 6886 O O . THR B 1 245 ? -11.543 -24.344 -6.231 1.000 25.780 244 THR BBB O 1
ATOM 6897 N N . GLY B 1 246 ? -9.836 -25.826 -6.506 1.000 24.240 245 GLY BBB N 1
ATOM 6898 C CA . GLY B 1 246 ? -9.974 -26.584 -5.252 1.000 24.340 245 GLY BBB CA 1
ATOM 6899 C C . GLY B 1 246 ? -11.094 -27.613 -5.282 1.000 28.470 245 GLY BBB C 1
ATOM 6900 O O . GLY B 1 246 ? -11.332 -28.252 -4.224 1.000 30.970 245 GLY BBB O 1
ATOM 6904 N N . ILE B 1 247 ? -11.797 -27.769 -6.418 1.000 24.460 246 ILE BBB N 1
ATOM 6905 C CA . ILE B 1 247 ? -12.894 -28.765 -6.556 1.000 24.740 246 ILE BBB CA 1
ATOM 6906 C C . ILE B 1 247 ? -12.436 -29.836 -7.528 1.000 26.450 246 ILE BBB C 1
ATOM 6907 O O . ILE B 1 247 ? -12.336 -29.529 -8.739 1.000 25.770 246 ILE BBB O 1
ATOM 6923 N N . THR B 1 248 ? -12.213 -31.057 -7.021 1.000 28.620 247 THR BBB N 1
ATOM 6924 C CA . THR B 1 248 ? -11.723 -32.212 -7.793 1.000 28.080 247 THR BBB CA 1
ATOM 6925 C C . THR B 1 248 ? -12.633 -33.428 -7.617 1.000 27.450 247 THR BBB C 1
ATOM 6926 O O . THR B 1 248 ? -12.371 -34.441 -8.299 1.000 30.240 247 THR BBB O 1
ATOM 6937 N N . ASP B 1 249 ? -13.716 -33.289 -6.856 1.000 29.600 248 ASP BBB N 1
ATOM 6938 C CA . ASP B 1 249 ? -14.782 -34.317 -6.693 1.000 30.730 248 ASP BBB CA 1
ATOM 6939 C C . ASP B 1 249 ? -16.116 -33.718 -7.168 1.000 28.910 248 ASP BBB C 1
ATOM 6940 O O . ASP B 1 249 ? -16.472 -32.626 -6.706 1.000 28.060 248 ASP BBB O 1
ATOM 6949 N N . ILE B 1 250 ? -16.787 -34.383 -8.120 1.000 32.490 249 ILE BBB N 1
ATOM 6950 C CA . ILE B 1 250 ? -18.101 -33.989 -8.685 1.000 32.300 249 ILE BBB CA 1
ATOM 6951 C C . ILE B 1 250 ? -19.075 -33.646 -7.554 1.000 35.320 249 ILE BBB C 1
ATOM 6952 O O . ILE B 1 250 ? -19.820 -32.699 -7.724 1.000 30.200 249 ILE BBB O 1
ATOM 6968 N N . ASN B 1 251 ? -19.007 -34.322 -6.401 1.000 33.230 250 ASN BBB N 1
ATOM 6969 C CA . ASN B 1 251 ? -19.959 -34.089 -5.282 1.000 36.490 250 ASN BBB CA 1
ATOM 6970 C C . ASN B 1 251 ? -19.717 -32.725 -4.630 1.000 32.920 250 ASN BBB C 1
ATOM 6971 O O . ASN B 1 251 ? -20.603 -32.268 -3.872 1.000 36.630 250 ASN BBB O 1
ATOM 6982 N N . LYS B 1 252 ? -18.580 -32.073 -4.895 1.000 30.230 251 LYS BBB N 1
ATOM 6983 C CA . LYS B 1 252 ? -18.264 -30.732 -4.332 1.000 27.340 251 LYS BBB CA 1
ATOM 6984 C C . LYS B 1 252 ? -18.531 -29.651 -5.393 1.000 25.390 251 LYS BBB C 1
ATOM 6985 O O . LYS B 1 252 ? -18.322 -28.460 -5.106 1.000 28.760 251 LYS BBB O 1
ATOM 6991 N N . LEU B 1 253 ? -18.965 -30.020 -6.593 1.000 26.380 252 LEU BBB N 1
ATOM 6992 C CA . LEU B 1 253 ? -19.169 -29.007 -7.649 1.000 26.600 252 LEU BBB CA 1
ATOM 6993 C C . LEU B 1 253 ? -20.528 -28.334 -7.429 1.000 30.230 252 LEU BBB C 1
ATOM 6994 O O . LEU B 1 253 ? -21.546 -29.016 -7.513 1.000 33.830 252 LEU BBB O 1
ATOM 7010 N N . THR B 1 254 ? -20.526 -27.042 -7.132 1.000 25.720 253 THR BBB N 1
ATOM 7011 C CA . THR B 1 254 ? -21.756 -26.274 -6.830 1.000 25.020 253 THR BBB CA 1
ATOM 7012 C C . THR B 1 254 ? -22.124 -25.323 -7.955 1.000 23.760 253 THR BBB C 1
ATOM 7013 O O . THR B 1 254 ? -23.315 -24.939 -8.009 1.000 26.130 253 THR BBB O 1
ATOM 7024 N N . GLY B 1 255 ? -21.192 -24.995 -8.863 1.000 23.540 254 GLY BBB N 1
ATOM 7025 C CA . GLY B 1 255 ? -21.402 -23.959 -9.879 1.000 20.940 254 GLY BBB CA 1
ATOM 7026 C C . GLY B 1 255 ? -22.084 -24.433 -11.155 1.000 22.980 254 GLY BBB C 1
ATOM 7027 O O . GLY B 1 255 ? -22.336 -23.617 -12.022 1.000 25.040 254 GLY BBB O 1
ATOM 7031 N N . LEU B 1 256 ? -22.277 -25.745 -11.301 1.000 23.740 255 LEU BBB N 1
ATOM 7032 C CA . LEU B 1 256 ? -22.971 -26.364 -12.452 1.000 23.360 255 LEU BBB CA 1
ATOM 7033 C C . LEU B 1 256 ? -23.854 -27.460 -11.883 1.000 26.120 255 LEU BBB C 1
ATOM 7034 O O . LEU B 1 256 ? -23.345 -28.424 -11.273 1.000 27.890 255 LEU BBB O 1
ATOM 7050 N N . LYS B 1 257 ? -25.166 -27.339 -12.092 1.000 26.500 256 LYS BBB N 1
ATOM 7051 C CA . LYS B 1 257 ? -26.123 -28.353 -11.600 1.000 27.110 256 LYS BBB CA 1
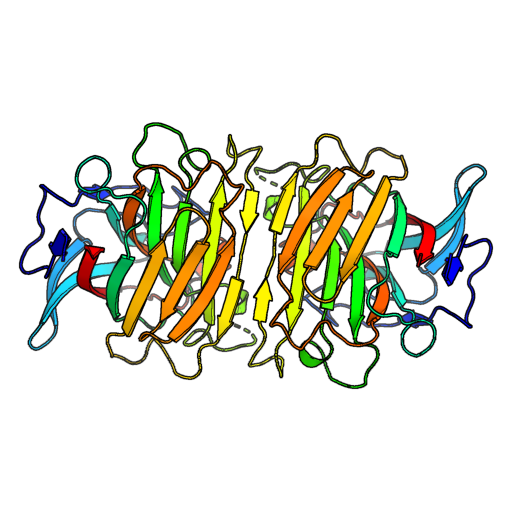ATOM 7052 C C . LYS B 1 257 ? -26.585 -29.217 -12.766 1.000 28.330 256 LYS BBB C 1
ATOM 7053 O O . LYS B 1 257 ? -26.335 -28.866 -13.972 1.000 25.030 256 LYS BBB O 1
ATOM 7072 N N . ASP B 1 258 ? -27.248 -30.323 -12.423 1.000 29.470 257 ASP BBB N 1
ATOM 7073 C CA . ASP B 1 258 ? -27.714 -31.305 -13.433 1.000 30.130 257 ASP BBB CA 1
ATOM 7074 C C . ASP B 1 258 ? -28.535 -30.562 -14.498 1.000 28.420 257 ASP BBB C 1
ATOM 7075 O O . ASP B 1 258 ? -29.474 -29.772 -14.129 1.000 30.100 257 ASP BBB O 1
ATOM 7084 N N . GLY B 1 259 ? -28.152 -30.704 -15.760 1.000 27.120 258 GLY BBB N 1
ATOM 7085 C CA . GLY B 1 259 ? -28.832 -30.147 -16.935 1.000 26.580 258 GLY BBB CA 1
ATOM 7086 C C . GLY B 1 259 ? -28.338 -28.784 -17.343 1.000 24.970 258 GLY BBB C 1
ATOM 7087 O O . GLY B 1 259 ? -28.667 -28.321 -18.457 1.000 27.610 258 GLY BBB O 1
ATOM 7091 N N . GLN B 1 260 ? -27.544 -28.127 -16.497 1.000 25.300 259 GLN BBB N 1
ATOM 7092 C CA . GLN B 1 260 ? -27.193 -26.706 -16.712 1.000 24.080 259 GLN BBB CA 1
ATOM 7093 C C . GLN B 1 260 ? -26.120 -26.588 -17.804 1.000 25.860 259 GLN BBB C 1
ATOM 7094 O O . GLN B 1 260 ? -25.217 -27.442 -17.871 1.000 23.770 259 GLN BBB O 1
ATOM 7108 N N . LYS B 1 261 ? -26.253 -25.561 -18.618 1.000 24.170 260 LYS BBB N 1
ATOM 7109 C CA . LYS B 1 261 ? -25.245 -25.112 -19.598 1.000 23.570 260 LYS BBB CA 1
ATOM 7110 C C . LYS B 1 261 ? -24.767 -23.715 -19.187 1.000 26.250 260 LYS BBB C 1
ATOM 7111 O O . LYS B 1 261 ? -25.584 -22.785 -18.978 1.000 26.980 260 LYS BBB O 1
ATOM 7130 N N . VAL B 1 262 ? -23.457 -23.514 -19.115 1.000 23.490 261 VAL BBB N 1
ATOM 7131 C CA . VAL B 1 262 ? -22.878 -22.173 -18.833 1.000 23.080 261 VAL BBB CA 1
ATOM 7132 C C . VAL B 1 262 ? -21.897 -21.834 -19.941 1.000 24.460 261 VAL BBB C 1
ATOM 7133 O O . VAL B 1 262 ? -21.065 -22.688 -20.308 1.000 24.180 261 VAL BBB O 1
ATOM 7146 N N . ASN B 1 263 ? -21.988 -20.628 -20.466 1.000 22.910 262 ASN BBB N 1
ATOM 7147 C CA . ASN B 1 263 ? -21.184 -20.251 -21.640 1.000 24.020 262 ASN BBB CA 1
ATOM 7148 C C . ASN B 1 263 ? -20.095 -19.247 -21.286 1.000 22.690 262 ASN BBB C 1
ATOM 7149 O O . ASN B 1 263 ? -20.274 -18.374 -20.429 1.000 23.880 262 ASN BBB O 1
ATOM 7160 N N . MET B 1 264 ? -18.992 -19.368 -22.016 1.000 22.830 263 MET BBB N 1
ATOM 7161 C CA . MET B 1 264 ? -17.891 -18.393 -22.139 1.000 22.630 263 MET BBB CA 1
ATOM 7162 C C . MET B 1 264 ? -17.906 -17.910 -23.592 1.000 22.390 263 MET BBB C 1
ATOM 7163 O O . MET B 1 264 ? -17.938 -18.751 -24.481 1.000 22.600 263 MET BBB O 1
ATOM 7177 N N . TYR B 1 265 ? -17.955 -16.593 -23.814 1.000 22.850 264 TYR BBB N 1
ATOM 7178 C CA . TYR B 1 265 ? -18.142 -16.024 -25.167 1.000 23.710 264 TYR BBB CA 1
ATOM 7179 C C . TYR B 1 265 ? -16.898 -15.221 -25.528 1.000 23.100 264 TYR BBB C 1
ATOM 7180 O O . TYR B 1 265 ? -16.420 -14.414 -24.695 1.000 24.140 264 TYR BBB O 1
ATOM 7198 N N . ILE B 1 266 ? -16.369 -15.434 -26.731 1.000 23.980 265 ILE BBB N 1
ATOM 7199 C CA . ILE B 1 266 ? -15.236 -14.649 -27.276 1.000 21.000 265 ILE BBB CA 1
ATOM 7200 C C . ILE B 1 266 ? -15.744 -13.936 -28.522 1.000 25.430 265 ILE BBB C 1
ATOM 7201 O O . ILE B 1 266 ? -16.068 -14.614 -29.507 1.000 23.900 265 ILE BBB O 1
ATOM 7217 N N . ASP B 1 267 ? -15.821 -12.621 -28.450 1.000 22.740 266 ASP BBB N 1
ATOM 7218 C CA . ASP B 1 267 ? -16.402 -11.852 -29.580 1.000 23.760 266 ASP BBB CA 1
ATOM 7219 C C . ASP B 1 267 ? -15.356 -11.785 -30.689 1.000 24.980 266 ASP BBB C 1
ATOM 7220 O O . ASP B 1 267 ? -15.746 -11.855 -31.894 1.000 25.280 266 ASP BBB O 1
ATOM 7229 N N . TRP B 1 268 ? -14.080 -11.560 -30.343 1.000 24.660 267 TRP BBB N 1
ATOM 7230 C CA . TRP B 1 268 ? -12.972 -11.424 -31.314 1.000 25.020 267 TRP BBB CA 1
ATOM 7231 C C . TRP B 1 268 ? -11.637 -11.615 -30.613 1.000 27.040 267 TRP BBB C 1
ATOM 7232 O O . TRP B 1 268 ? -11.586 -11.501 -29.394 1.000 26.150 267 TRP BBB O 1
ATOM 7253 N N . VAL B 1 269 ? -10.621 -11.937 -31.413 1.000 26.800 268 VAL BBB N 1
ATOM 7254 C CA . VAL B 1 269 ? -9.208 -11.971 -31.004 1.000 25.590 268 VAL BBB CA 1
ATOM 7255 C C . VAL B 1 269 ? -8.430 -11.283 -32.114 1.000 29.590 268 VAL BBB C 1
ATOM 7256 O O . VAL B 1 269 ? -8.796 -11.501 -33.305 1.000 26.830 268 VAL BBB O 1
ATOM 7269 N N . LYS B 1 270 ? -7.516 -10.384 -31.750 1.000 33.000 269 LYS BBB N 1
ATOM 7270 C CA . LYS B 1 270 ? -6.648 -9.700 -32.742 1.000 36.360 269 LYS BBB CA 1
ATOM 7271 C C . LYS B 1 270 ? -5.188 -9.708 -32.291 1.000 38.690 269 LYS BBB C 1
ATOM 7272 O O . LYS B 1 270 ? -4.913 -9.667 -31.080 1.000 30.420 269 LYS BBB O 1
ATOM 7291 N N . ILE B 1 271 ? -4.295 -9.782 -33.272 1.000 35.310 270 ILE BBB N 1
ATOM 7292 C CA . ILE B 1 271 ? -2.820 -9.625 -33.127 1.000 34.810 270 ILE BBB CA 1
ATOM 7293 C C . ILE B 1 271 ? -2.447 -8.350 -33.877 1.000 38.220 270 ILE BBB C 1
ATOM 7294 O O . ILE B 1 271 ? -2.771 -8.272 -35.104 1.000 33.390 270 ILE BBB O 1
ATOM 7310 N N . LEU B 1 272 ? -1.890 -7.376 -33.167 1.000 36.480 271 LEU BBB N 1
ATOM 7311 C CA . LEU B 1 272 ? -1.304 -6.139 -33.751 1.000 42.640 271 LEU BBB CA 1
ATOM 7312 C C . LEU B 1 272 ? 0.196 -6.394 -33.938 1.000 52.420 271 LEU BBB C 1
ATOM 7313 O O . LEU B 1 272 ? 0.951 -6.413 -32.961 1.000 58.700 271 LEU BBB O 1
#